Protein AF-A0A9C7SEJ2-F1 (afdb_monomer_lite)

pLDDT: mean 87.0, std 13.15, range [29.91, 98.44]

Radius of gyration: 27.44 Å; chains: 1; bounding box: 76×63×66 Å

Secondary structure (DSSP, 8-state):
--HHHHHHHHHHHHHHHSS-EEEEEEEEEETTTTEEEEEEEEEEEEETTT-SSHHHHHHHHHHHHHTTT-EEEEEEEEEETTEEEEEEEETTEEEEEEEEEEE-GGG---TTS-GGGS---GGGEEEEEEEEEEEPPPP--------SPEEP-PPTT-SEEEEEEEE-TT-EEEEEEEE-TT-EEEEEEEEEETTS-B--EEEEEEETT--EEE-GGG--SEEEEE-SSSEEEEEEEEE-SSS-EEEEEEEE-PPP-TT--BSSHHHHHHHH--BSS--TTB-S-SS-HHHHHHHHHHTT--TTS-HHHHHHTEEEEEETTEEEEEE--TT--TTSPPB---SPPHHHHHHHHHSTT-S---HHHH-SSBSEEEEEETTEEEEEEE---B-TTSSBGGG-EEE-SSS--

Foldseek 3Di:
DDPVVLVVLQVLLCVLQVFHKDWDWDWDAPPQVRDIDIWIKIKGKDFCVSPVDQVSSVVSVCVSQVVVVWDWDPSFWDDDPFKTKTWTDDDQKIKIKMKGWDFDPVQPDDPPDPPVVRDDDRRRTMIMIMITMDRHDDPPDPPPDDPPQAEDDADVVAQKDKDKDKAWAFRKHKHKYWDWAFWKKKKAKWKAFPVGDTDFKAKWKDFPVGRTQDDVVVSHRMDIDGDHHGGMMMMIITGHRPGMMIMMMMMGGDPPPPPQADQDVLSNLLVPAWDLADTPSYPHPLQDPLNLVQCCVVVVPDPPPDSVQQSVQKGWTHHRSFIKMFGDDPLFPSPDFADADPDADPQQLVVCQVVQFAPFDDCVRRPSRYQFTWTHHRSGIDTPDGNFDADPVRHGCVRMDTGDDDNDD

Structure (mmCIF, N/CA/C/O backbone):
data_AF-A0A9C7SEJ2-F1
#
_entry.id   AF-A0A9C7SEJ2-F1
#
loop_
_atom_site.group_PDB
_atom_site.id
_atom_site.type_symbol
_atom_site.label_atom_id
_atom_site.label_alt_id
_atom_site.label_comp_id
_atom_site.label_asym_id
_atom_site.label_entity_id
_atom_site.label_seq_id
_atom_site.pdbx_PDB_ins_code
_atom_site.Cartn_x
_atom_site.Cartn_y
_atom_site.Cartn_z
_atom_site.occupancy
_atom_site.B_iso_or_equiv
_atom_site.auth_seq_id
_atom_site.auth_comp_id
_atom_site.auth_asym_id
_atom_site.auth_atom_id
_atom_site.pdbx_PDB_model_num
ATOM 1 N N . MET A 1 1 ? 14.760 32.288 6.328 1.00 76.50 1 MET A N 1
ATOM 2 C CA . MET A 1 1 ? 13.375 32.534 5.877 1.00 76.50 1 MET A CA 1
ATOM 3 C C . MET A 1 1 ? 13.002 33.941 6.310 1.00 76.50 1 MET A C 1
ATOM 5 O O . MET A 1 1 ? 13.470 34.348 7.366 1.00 76.50 1 MET A O 1
ATOM 9 N N . ASP A 1 2 ? 12.273 34.706 5.498 1.00 81.06 2 ASP A N 1
ATOM 10 C CA . ASP A 1 2 ? 11.778 36.014 5.946 1.00 81.06 2 ASP A CA 1
ATOM 11 C C . ASP A 1 2 ? 10.545 35.862 6.856 1.00 81.06 2 ASP A C 1
ATOM 13 O O . ASP A 1 2 ? 9.937 34.794 6.922 1.00 81.06 2 ASP A O 1
ATOM 17 N N . ALA A 1 3 ? 10.203 36.922 7.591 1.00 80.44 3 ALA A N 1
ATOM 18 C CA . ALA A 1 3 ? 9.116 36.881 8.569 1.00 80.44 3 ALA A CA 1
ATOM 19 C C . ALA A 1 3 ? 7.748 36.588 7.929 1.00 80.44 3 ALA A C 1
ATOM 21 O O . ALA A 1 3 ? 6.967 35.837 8.493 1.00 80.44 3 ALA A O 1
ATOM 22 N N . ALA A 1 4 ? 7.481 37.099 6.723 1.00 85.12 4 ALA A N 1
ATOM 23 C CA . ALA A 1 4 ? 6.195 36.887 6.060 1.00 85.12 4 ALA A CA 1
ATOM 24 C C . ALA A 1 4 ? 6.006 35.425 5.620 1.00 85.12 4 ALA A C 1
ATOM 26 O O . ALA A 1 4 ? 4.914 34.881 5.746 1.00 85.12 4 ALA A O 1
ATOM 27 N N . ALA A 1 5 ? 7.067 34.777 5.134 1.00 86.38 5 ALA A N 1
ATOM 28 C CA . ALA A 1 5 ? 7.049 33.355 4.796 1.00 86.38 5 ALA A CA 1
ATOM 29 C C . ALA A 1 5 ? 6.960 32.454 6.041 1.00 86.38 5 ALA A C 1
ATOM 31 O O . ALA A 1 5 ? 6.362 31.383 5.978 1.00 86.38 5 ALA A O 1
ATOM 32 N N . CYS A 1 6 ? 7.551 32.888 7.158 1.00 90.69 6 CYS A N 1
ATOM 33 C CA . CYS A 1 6 ? 7.429 32.221 8.455 1.00 90.69 6 CYS A CA 1
ATOM 34 C C . CYS A 1 6 ? 5.981 32.268 8.966 1.00 90.69 6 CYS A C 1
ATOM 36 O O . CYS A 1 6 ? 5.438 31.232 9.339 1.00 90.69 6 CYS A O 1
ATOM 38 N N . ASP A 1 7 ? 5.342 33.439 8.904 1.00 91.38 7 ASP A N 1
ATOM 39 C CA . ASP A 1 7 ? 3.955 33.625 9.336 1.00 91.38 7 ASP A CA 1
ATOM 40 C C . ASP A 1 7 ? 2.970 32.831 8.451 1.00 91.38 7 ASP A C 1
ATOM 42 O O . ASP A 1 7 ? 2.101 32.141 8.973 1.00 91.38 7 ASP A O 1
ATOM 46 N N . ASP A 1 8 ? 3.151 32.824 7.122 1.00 92.69 8 ASP A N 1
ATOM 47 C CA . ASP A 1 8 ? 2.309 32.035 6.199 1.00 92.69 8 ASP A CA 1
ATOM 48 C C . ASP A 1 8 ? 2.390 30.520 6.467 1.00 92.69 8 ASP A C 1
ATOM 50 O O . ASP A 1 8 ? 1.378 29.813 6.441 1.00 92.69 8 ASP A O 1
ATOM 54 N N . LEU A 1 9 ? 3.591 30.004 6.760 1.00 94.31 9 LEU A N 1
ATOM 55 C CA . LEU A 1 9 ? 3.766 28.602 7.144 1.00 94.31 9 LEU A CA 1
ATOM 56 C C . LEU A 1 9 ? 3.201 28.300 8.533 1.00 94.31 9 LEU A C 1
ATOM 58 O O . LEU A 1 9 ? 2.697 27.199 8.743 1.00 94.31 9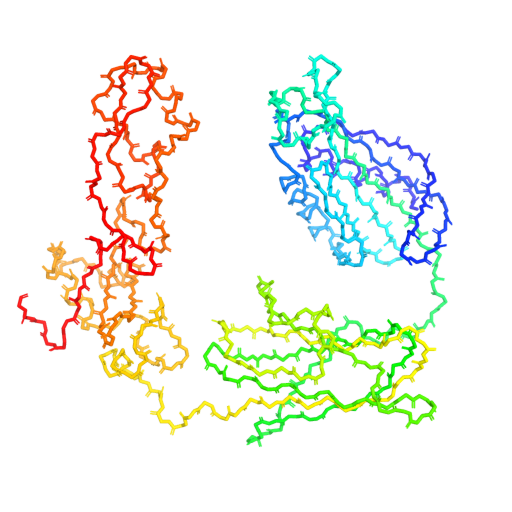 LEU A O 1
ATOM 62 N N . ALA A 1 10 ? 3.250 29.252 9.462 1.00 95.69 10 ALA A N 1
ATOM 63 C CA . ALA A 1 10 ? 2.664 29.086 10.785 1.00 95.69 10 ALA A CA 1
ATOM 64 C C . ALA A 1 10 ? 1.133 29.014 10.717 1.00 95.69 10 ALA A C 1
ATOM 66 O O . ALA A 1 10 ? 0.550 28.095 11.288 1.00 95.69 10 ALA A O 1
ATOM 67 N N . ASP A 1 11 ? 0.496 29.900 9.944 1.00 96.75 11 ASP A N 1
ATOM 68 C CA . ASP A 1 11 ? -0.952 29.879 9.693 1.00 96.75 11 ASP A CA 1
ATOM 69 C C . ASP A 1 11 ? -1.380 28.565 9.019 1.00 96.75 11 ASP A C 1
ATOM 71 O O . ASP A 1 11 ? -2.397 27.954 9.360 1.00 96.75 11 ASP A O 1
ATOM 75 N N . ALA A 1 12 ? -0.572 28.094 8.065 1.00 96.25 12 ALA A N 1
ATOM 76 C CA . ALA A 1 12 ? -0.766 26.808 7.411 1.00 96.25 12 ALA A CA 1
ATOM 77 C C . ALA A 1 12 ? -0.686 25.629 8.385 1.00 96.25 12 ALA A C 1
ATOM 79 O O . ALA A 1 12 ? -1.494 24.702 8.290 1.00 96.25 12 ALA A O 1
ATOM 80 N N . LEU A 1 13 ? 0.292 25.665 9.291 1.00 97.44 13 LEU A N 1
ATOM 81 C CA . LEU A 1 13 ? 0.519 24.630 10.286 1.00 97.44 13 LEU A CA 1
ATOM 82 C C . LEU A 1 13 ? -0.605 24.604 11.319 1.00 97.44 13 LEU A C 1
ATOM 84 O O . LEU A 1 13 ? -1.101 23.530 11.645 1.00 97.44 13 LEU A O 1
ATOM 88 N N . GLU A 1 14 ? -1.061 25.772 11.768 1.00 97.75 14 GLU A N 1
ATOM 89 C CA . GLU A 1 14 ? -2.203 25.907 12.672 1.00 97.75 14 GLU A CA 1
ATOM 90 C C . GLU A 1 14 ? -3.478 25.346 12.032 1.00 97.75 14 GLU A C 1
ATOM 92 O O . GLU A 1 14 ? -4.199 24.564 12.653 1.00 97.75 14 GLU A O 1
ATOM 97 N N . GLN A 1 15 ? -3.719 25.651 10.753 1.00 96.12 15 GLN A N 1
ATOM 98 C CA . GLN A 1 15 ? -4.848 25.088 10.015 1.00 96.12 15 GLN A CA 1
ATOM 99 C C . GLN A 1 15 ? -4.745 23.564 9.851 1.00 96.12 15 GLN A C 1
ATOM 101 O O . GLN A 1 15 ? -5.764 22.875 9.918 1.00 96.12 15 GLN A O 1
ATOM 106 N N . ALA A 1 16 ? -3.542 23.042 9.598 1.00 95.12 16 ALA A N 1
ATOM 107 C CA . ALA A 1 16 ? -3.319 21.617 9.376 1.00 95.12 16 ALA A CA 1
ATOM 108 C C . ALA A 1 16 ? -3.453 20.797 10.666 1.00 95.12 16 ALA A C 1
ATOM 110 O O . ALA A 1 16 ? -4.032 19.714 10.640 1.00 95.12 16 ALA A O 1
ATOM 111 N N . LEU A 1 17 ? -2.934 21.314 11.783 1.00 95.56 17 LEU A N 1
ATOM 112 C CA . LEU A 1 17 ? -2.932 20.622 13.071 1.00 95.56 17 LEU A CA 1
ATOM 113 C C . LEU A 1 17 ? -4.191 20.885 13.903 1.00 95.56 17 LEU A C 1
ATOM 115 O O . LEU A 1 17 ? -4.468 20.132 14.829 1.00 95.56 17 LEU A O 1
ATOM 119 N N . GLY A 1 18 ? -4.942 21.950 13.612 1.00 95.38 18 GLY A N 1
ATOM 120 C CA . GLY A 1 18 ? -6.137 22.317 14.375 1.00 95.38 18 GLY A CA 1
ATOM 121 C C . GLY A 1 18 ? -5.847 22.827 15.792 1.00 95.38 18 GLY A C 1
ATOM 122 O O . GLY A 1 18 ? -6.773 22.942 16.594 1.00 95.38 18 GLY A O 1
ATOM 123 N N . VAL A 1 19 ? -4.587 23.153 16.101 1.00 96.50 19 VAL A N 1
ATOM 124 C CA . VAL A 1 19 ? -4.142 23.717 17.383 1.00 96.50 19 VAL A CA 1
ATOM 125 C C . VAL A 1 19 ? -3.308 24.972 17.152 1.00 96.50 19 VAL A C 1
ATOM 127 O O . VAL A 1 19 ? -2.680 25.120 16.106 1.00 96.50 19 VAL A O 1
ATOM 130 N N . ALA A 1 20 ? -3.267 25.850 18.154 1.00 96.81 20 ALA A N 1
ATOM 131 C CA . ALA A 1 20 ? -2.514 27.097 18.079 1.00 96.81 20 ALA A CA 1
ATOM 132 C C . ALA A 1 20 ? -1.013 26.855 17.852 1.00 96.81 20 ALA A C 1
ATOM 134 O O . ALA A 1 20 ? -0.393 26.032 18.537 1.00 96.81 20 ALA A O 1
ATOM 135 N N . VAL A 1 21 ? -0.425 27.624 16.935 1.00 97.88 21 VAL A N 1
ATOM 136 C CA . VAL A 1 21 ? 1.009 27.592 16.628 1.00 97.88 21 VAL A CA 1
ATOM 137 C C . VAL A 1 21 ? 1.680 28.861 17.138 1.00 97.88 21 VAL A C 1
ATOM 139 O O . VAL A 1 21 ? 1.178 29.972 16.999 1.00 97.88 21 VAL A O 1
ATOM 142 N N . THR A 1 22 ? 2.860 28.702 17.731 1.00 96.81 22 THR A N 1
ATOM 143 C CA . THR A 1 22 ? 3.727 29.824 18.114 1.00 96.81 22 THR A CA 1
ATOM 144 C C . THR A 1 22 ? 4.975 29.846 17.247 1.00 96.81 22 THR A C 1
ATOM 146 O O . THR A 1 22 ? 5.519 28.791 16.927 1.00 96.81 22 THR A O 1
ATOM 149 N N . THR A 1 23 ? 5.443 31.038 16.880 1.00 95.94 23 THR A N 1
ATOM 150 C CA . THR A 1 23 ? 6.668 31.228 16.097 1.00 95.94 23 THR A CA 1
ATOM 151 C C . THR A 1 23 ? 7.766 31.874 16.934 1.00 95.94 23 THR A C 1
ATOM 153 O O . THR A 1 23 ? 7.518 32.742 17.773 1.00 95.94 23 THR A O 1
ATOM 156 N N . ALA A 1 24 ? 9.004 31.447 16.706 1.00 94.38 24 ALA A N 1
ATOM 157 C CA . ALA A 1 24 ? 10.193 32.056 17.281 1.00 94.38 24 ALA A CA 1
ATOM 158 C C . ALA A 1 24 ? 11.388 31.918 16.332 1.00 94.38 24 ALA A C 1
ATOM 160 O O . ALA A 1 24 ? 11.481 30.981 15.541 1.00 94.38 24 ALA A O 1
ATOM 161 N N . GLU A 1 25 ? 12.338 32.841 16.446 1.00 93.00 25 GLU A N 1
ATOM 162 C CA . GLU A 1 25 ? 13.659 32.670 15.852 1.00 93.00 25 GLU A CA 1
ATOM 163 C C . GLU A 1 25 ? 14.462 31.687 16.720 1.00 93.00 25 GLU A C 1
ATOM 165 O O . GLU A 1 25 ? 14.628 31.910 17.922 1.00 93.00 25 GLU A O 1
ATOM 170 N N . ALA A 1 26 ? 14.933 30.586 16.133 1.00 92.06 26 ALA A N 1
ATOM 171 C CA . ALA A 1 26 ? 15.635 29.523 16.851 1.00 92.06 26 ALA A CA 1
ATOM 172 C C . ALA A 1 26 ? 16.870 29.040 16.075 1.00 92.06 26 ALA A C 1
ATOM 174 O O . ALA A 1 26 ? 16.919 29.177 14.849 1.00 92.06 26 ALA A O 1
ATOM 175 N N . PRO A 1 27 ? 17.876 28.452 16.751 1.00 91.19 27 PRO A N 1
ATOM 176 C CA . PRO A 1 27 ? 18.963 27.766 16.065 1.00 91.19 27 PRO A CA 1
ATOM 177 C C . PRO A 1 27 ? 18.413 26.699 15.116 1.00 91.19 27 PRO A C 1
ATOM 179 O O . PRO A 1 27 ? 17.497 25.959 15.465 1.00 91.19 27 PRO A O 1
ATOM 182 N N . PHE A 1 28 ? 18.974 26.632 13.918 1.00 90.81 28 PHE A N 1
ATOM 183 C CA . PHE A 1 28 ? 18.678 25.612 12.926 1.00 90.81 28 PHE A CA 1
ATOM 184 C C . PHE A 1 28 ? 19.918 24.747 12.730 1.00 90.81 28 PHE A C 1
ATOM 186 O O . PHE A 1 28 ? 21.008 25.277 12.503 1.00 90.81 28 PHE A O 1
ATOM 193 N N . GLU A 1 29 ? 19.750 23.433 12.807 1.00 85.75 29 GLU A N 1
ATOM 194 C CA . GLU A 1 29 ? 20.808 22.450 12.599 1.00 85.75 29 GLU A CA 1
ATOM 195 C C . GLU A 1 29 ? 20.350 21.443 11.547 1.00 85.75 29 GLU A C 1
ATOM 197 O O . GLU A 1 29 ? 19.425 20.664 11.766 1.00 85.75 29 GLU A O 1
ATOM 202 N N . ASP A 1 30 ? 21.006 21.472 10.393 1.00 84.19 30 ASP A N 1
ATOM 203 C CA . ASP A 1 30 ? 20.906 20.435 9.381 1.00 84.19 30 ASP A CA 1
ATOM 204 C C . ASP A 1 30 ? 21.808 19.269 9.799 1.00 84.19 30 ASP A C 1
ATOM 206 O O . ASP A 1 30 ? 23.008 19.270 9.524 1.00 84.19 30 ASP A O 1
ATOM 210 N N . TYR A 1 31 ? 21.241 18.287 10.496 1.00 72.38 31 TYR A N 1
ATOM 211 C CA . TYR A 1 31 ? 21.998 17.151 11.028 1.00 72.38 31 TYR A CA 1
ATOM 212 C C . TYR A 1 31 ? 22.464 16.154 9.951 1.00 72.38 31 TYR A C 1
ATOM 214 O O . TYR A 1 31 ? 23.339 15.335 10.229 1.00 72.38 31 TYR A O 1
ATOM 222 N N . VAL A 1 32 ? 21.923 16.233 8.729 1.00 69.19 32 VAL A N 1
ATOM 223 C CA . VAL A 1 32 ? 22.369 15.431 7.575 1.00 69.19 32 VAL A CA 1
ATOM 224 C C . VAL A 1 32 ? 23.476 16.171 6.822 1.00 69.19 32 VAL A C 1
ATOM 226 O O . VAL A 1 32 ? 24.551 15.625 6.583 1.00 69.19 32 VAL A O 1
ATOM 229 N N . GLY A 1 33 ? 23.247 17.444 6.490 1.00 68.06 33 GLY A N 1
ATOM 230 C CA . GLY A 1 33 ? 24.179 18.293 5.744 1.00 68.06 33 GLY A CA 1
ATOM 231 C C . GLY A 1 33 ? 25.291 18.930 6.589 1.00 68.06 33 GLY A C 1
ATOM 232 O O . GLY A 1 33 ? 26.231 19.504 6.036 1.00 68.06 33 GLY A O 1
ATOM 233 N N . GLY A 1 34 ? 25.204 18.853 7.920 1.00 71.06 34 GLY A N 1
ATOM 234 C CA . GLY A 1 34 ? 26.174 19.391 8.883 1.00 71.06 34 GLY A CA 1
ATOM 235 C C . GLY A 1 34 ? 26.181 20.919 9.009 1.00 71.06 34 GLY A C 1
ATOM 236 O O . GLY A 1 34 ? 27.132 21.496 9.542 1.00 71.06 34 GLY A O 1
ATOM 237 N N . GLN A 1 35 ? 25.163 21.596 8.481 1.00 75.69 35 GLN A N 1
ATOM 238 C CA . GLN A 1 35 ? 25.082 23.055 8.456 1.00 75.69 35 GLN A CA 1
ATOM 239 C C . GLN A 1 35 ? 24.338 23.572 9.685 1.00 75.69 35 GLN A C 1
ATOM 241 O O . GLN A 1 35 ? 23.365 22.977 10.136 1.00 75.69 35 GLN A O 1
ATOM 246 N N . THR A 1 36 ? 24.754 24.723 10.202 1.00 81.25 36 THR A N 1
ATOM 247 C CA . THR A 1 36 ? 24.049 25.402 11.293 1.00 81.25 36 THR A CA 1
ATOM 248 C C . THR A 1 36 ? 23.707 26.829 10.904 1.00 81.25 36 THR A C 1
ATOM 250 O O . THR A 1 36 ? 24.367 27.450 10.067 1.00 81.25 36 THR A O 1
ATOM 253 N N . GLY A 1 37 ? 22.651 27.360 11.501 1.00 85.00 37 GLY A N 1
ATOM 254 C CA . GLY A 1 37 ? 22.193 28.711 11.246 1.00 85.00 37 GLY A CA 1
ATOM 255 C C . GLY A 1 37 ? 21.046 29.094 12.160 1.00 85.00 37 GLY A C 1
ATOM 256 O O . GLY A 1 37 ? 20.904 28.569 13.263 1.00 85.00 37 GLY A O 1
ATOM 257 N N . THR A 1 38 ? 20.221 30.007 11.671 1.00 88.19 38 THR A N 1
ATOM 258 C CA . THR A 1 38 ? 19.027 30.471 12.364 1.00 88.19 38 THR A CA 1
ATOM 259 C C . THR A 1 38 ? 17.812 30.228 11.481 1.00 88.19 38 THR A C 1
ATOM 261 O O . THR A 1 38 ? 17.824 30.567 10.293 1.00 88.19 38 THR A O 1
ATOM 264 N N . GLY A 1 39 ? 16.774 29.634 12.056 1.00 92.00 39 GLY A N 1
ATOM 265 C CA . GLY A 1 39 ? 15.524 29.319 11.385 1.00 92.00 39 GLY A CA 1
ATOM 266 C C . GLY A 1 39 ? 14.314 29.939 12.077 1.00 92.00 39 GLY A C 1
ATOM 267 O O . GLY A 1 39 ? 14.382 30.436 13.202 1.00 92.00 39 GLY A O 1
ATOM 268 N N . CYS A 1 40 ? 13.201 29.921 11.354 1.00 94.94 40 CYS A N 1
ATOM 269 C CA . CYS A 1 40 ? 11.875 30.158 11.898 1.00 94.94 40 CYS A CA 1
ATOM 270 C C . CYS A 1 40 ? 11.376 28.835 12.478 1.00 94.94 40 CYS A C 1
ATOM 272 O O . CYS A 1 40 ? 11.087 27.908 11.721 1.00 94.94 40 CYS A O 1
ATOM 274 N N . GLN A 1 41 ? 11.288 28.749 13.804 1.00 96.56 41 GLN A N 1
ATOM 275 C CA . GLN A 1 41 ? 10.705 27.607 14.488 1.00 96.56 41 GLN A CA 1
ATOM 276 C C . GLN A 1 41 ? 9.245 27.887 14.821 1.00 96.56 41 GLN A C 1
ATOM 278 O O . GLN A 1 41 ? 8.924 28.788 15.592 1.00 96.56 41 GLN A O 1
ATOM 283 N N . MET A 1 42 ? 8.377 27.061 14.263 1.00 98.06 42 MET A N 1
ATOM 284 C CA . MET A 1 42 ? 6.975 26.936 14.614 1.00 98.06 42 MET A CA 1
ATOM 285 C C . MET A 1 42 ? 6.827 25.810 15.632 1.00 98.06 42 MET A C 1
ATOM 287 O O . MET A 1 42 ? 7.416 24.742 15.468 1.00 98.06 42 MET A O 1
ATOM 291 N N . THR A 1 43 ? 6.067 26.048 16.696 1.00 98.00 43 THR A N 1
ATOM 292 C CA . THR A 1 43 ? 5.806 25.059 17.745 1.00 98.00 43 THR A CA 1
ATOM 293 C C . THR A 1 43 ? 4.315 24.982 18.033 1.00 98.00 43 THR A C 1
ATOM 295 O O . THR A 1 43 ? 3.695 25.998 18.356 1.00 98.00 43 THR A O 1
ATOM 298 N N . ALA A 1 44 ? 3.773 23.772 17.953 1.00 97.81 44 ALA A N 1
ATOM 299 C CA . ALA A 1 44 ? 2.441 23.411 18.411 1.00 97.81 44 ALA A CA 1
ATOM 300 C C . ALA A 1 44 ? 2.551 22.426 19.580 1.00 97.81 44 ALA A C 1
ATOM 302 O O . ALA A 1 44 ? 3.423 21.555 19.614 1.00 97.81 44 ALA A O 1
ATOM 303 N N . SER A 1 45 ? 1.641 22.555 20.537 1.00 97.00 45 SER A N 1
ATOM 304 C CA . SER A 1 45 ? 1.502 21.618 21.648 1.00 97.00 45 SER A CA 1
ATOM 305 C C . SER A 1 45 ? 0.066 21.139 21.729 1.00 97.00 45 SER A C 1
ATOM 307 O O . SER A 1 45 ? -0.865 21.890 21.447 1.00 97.00 45 SER A O 1
ATOM 309 N N . GLY A 1 46 ? -0.103 19.896 22.156 1.00 96.06 46 GLY A N 1
ATOM 310 C CA . GLY A 1 46 ? -1.414 19.305 22.367 1.00 96.06 46 GLY A CA 1
ATOM 311 C C . GLY A 1 46 ? -1.302 18.035 23.186 1.00 96.06 46 GLY A C 1
ATOM 312 O O . GLY A 1 46 ? -0.269 17.747 23.797 1.00 96.06 46 GLY A O 1
ATOM 313 N N . THR A 1 47 ? -2.374 17.266 23.192 1.00 96.69 47 THR A N 1
ATOM 314 C CA . THR A 1 47 ? -2.429 15.959 23.836 1.00 96.69 47 THR A CA 1
ATOM 315 C C . THR A 1 47 ? -2.810 14.874 22.838 1.00 96.69 47 THR A C 1
ATOM 317 O O . THR A 1 47 ? -3.101 15.157 21.679 1.00 96.69 47 THR A O 1
ATOM 320 N N . GLY A 1 48 ? -2.886 13.625 23.291 1.00 91.62 48 GLY A N 1
ATOM 321 C CA . GLY A 1 48 ? -3.468 12.537 22.512 1.00 91.62 48 GLY A CA 1
ATOM 322 C C . GLY A 1 48 ? -4.949 12.730 22.152 1.00 91.62 48 GLY A C 1
ATOM 323 O O . GLY A 1 48 ? -5.477 11.938 21.380 1.00 91.62 48 GLY A O 1
ATOM 324 N N . LEU A 1 49 ? -5.639 13.732 22.723 1.00 94.50 49 LEU A N 1
ATOM 325 C CA . LEU A 1 49 ? -6.977 14.139 22.270 1.00 94.50 49 LEU A CA 1
ATOM 326 C C . LEU A 1 49 ? -6.931 14.954 20.975 1.00 94.50 49 LEU A C 1
ATOM 328 O O . LEU A 1 49 ? -7.866 14.887 20.184 1.00 94.50 49 LEU A O 1
ATOM 332 N N . ASP A 1 50 ? -5.863 15.728 20.788 1.00 96.00 50 ASP A N 1
ATOM 333 C CA . ASP A 1 50 ? -5.647 16.553 19.601 1.00 96.00 50 ASP A CA 1
ATOM 334 C C . ASP A 1 50 ? -4.965 15.727 18.497 1.00 96.00 50 ASP A C 1
ATOM 336 O O . ASP A 1 50 ? -5.275 15.874 17.317 1.00 96.00 50 ASP A O 1
ATOM 340 N N . PHE A 1 51 ? -4.075 14.808 18.893 1.00 93.00 51 PHE A N 1
ATOM 341 C CA . PHE A 1 51 ? -3.277 13.969 17.999 1.00 93.00 51 PHE A CA 1
ATOM 342 C C . PHE A 1 51 ? -3.373 12.490 18.399 1.00 93.00 51 PHE A C 1
ATOM 344 O O . PHE A 1 51 ? -2.701 12.047 19.329 1.00 93.00 51 PHE A O 1
ATOM 351 N N . GLU A 1 52 ? -4.203 11.714 17.695 1.00 82.50 52 GLU A N 1
ATOM 352 C CA . GLU A 1 52 ? -4.464 10.298 18.016 1.00 82.50 52 GLU A CA 1
ATOM 353 C C . GLU A 1 52 ? -3.173 9.454 18.053 1.00 82.50 52 GLU A C 1
ATOM 355 O O . GLU A 1 52 ? -2.933 8.680 18.991 1.00 82.50 52 GLU A O 1
ATOM 360 N N . ASP A 1 53 ? -2.311 9.662 17.057 1.00 85.50 53 ASP A N 1
ATOM 361 C CA . ASP A 1 53 ? -0.977 9.087 16.951 1.00 85.50 53 ASP A CA 1
ATOM 362 C C . ASP A 1 53 ? -0.033 9.996 16.134 1.00 85.50 53 ASP A C 1
ATOM 364 O O . ASP A 1 53 ? -0.414 11.069 15.664 1.00 85.50 53 ASP A O 1
ATOM 368 N N . LEU A 1 54 ? 1.237 9.592 16.013 1.00 79.50 54 LEU A N 1
ATOM 369 C CA . LEU A 1 54 ? 2.253 10.337 15.253 1.00 79.50 54 LEU A CA 1
ATOM 370 C C . LEU A 1 54 ? 1.978 10.348 13.739 1.00 79.50 54 LEU A C 1
ATOM 372 O O . LEU A 1 54 ? 2.297 11.335 13.079 1.00 79.50 54 LEU A O 1
ATOM 376 N N . GLY A 1 55 ? 1.325 9.311 13.209 1.00 76.12 55 GLY A N 1
ATOM 377 C CA . GLY A 1 55 ? 0.972 9.204 11.797 1.00 76.12 55 GLY A CA 1
ATOM 378 C C . GLY A 1 55 ? -0.057 10.251 11.381 1.00 76.12 55 GLY A C 1
ATOM 379 O O . GLY A 1 55 ? 0.093 10.860 10.327 1.00 76.12 55 GLY A O 1
ATOM 380 N N . VAL A 1 56 ? -1.038 10.555 12.238 1.00 82.81 56 VAL A N 1
ATOM 381 C CA . VAL A 1 56 ? -1.986 11.663 12.004 1.00 82.81 56 VAL A CA 1
ATOM 382 C C . VAL A 1 56 ? -1.257 13.006 11.870 1.00 82.81 56 VAL A C 1
ATOM 384 O O . VAL A 1 56 ? -1.589 13.806 10.993 1.00 82.81 56 VAL A O 1
ATOM 387 N N . VAL A 1 57 ? -0.233 13.248 12.696 1.00 89.69 57 VAL A N 1
ATOM 388 C CA . VAL A 1 57 ? 0.590 14.467 12.618 1.00 89.69 57 VAL A CA 1
ATOM 389 C C . VAL A 1 57 ? 1.425 14.483 11.334 1.00 89.69 57 VAL A C 1
ATOM 391 O O . VAL A 1 57 ? 1.443 15.490 10.625 1.00 89.69 57 VAL A O 1
ATOM 394 N N . SER A 1 58 ? 2.078 13.365 11.010 1.00 82.12 58 SER A N 1
ATOM 395 C CA . SER A 1 58 ? 2.898 13.195 9.803 1.00 82.12 58 SER A CA 1
ATOM 396 C C . SER A 1 58 ? 2.079 13.409 8.523 1.00 82.12 58 SER A C 1
ATOM 398 O O . SER A 1 58 ? 2.481 14.162 7.633 1.00 82.12 58 SER A O 1
ATOM 400 N N . ASP A 1 59 ? 0.871 12.843 8.457 1.00 80.38 59 ASP A N 1
ATOM 401 C CA . ASP A 1 59 ? -0.059 12.993 7.336 1.00 80.38 59 ASP A CA 1
ATOM 402 C C . ASP A 1 59 ? -0.545 14.441 7.173 1.00 80.38 59 ASP A C 1
ATOM 404 O O . ASP A 1 59 ? -0.610 14.948 6.047 1.00 80.38 59 ASP A O 1
ATOM 408 N N . ALA A 1 60 ? -0.841 15.130 8.282 1.00 89.62 60 ALA A N 1
ATOM 409 C CA . ALA A 1 60 ? -1.229 16.540 8.269 1.00 89.62 60 ALA A CA 1
ATOM 410 C C . ALA A 1 60 ? -0.090 17.439 7.761 1.00 89.62 60 ALA A C 1
ATOM 412 O O . ALA A 1 60 ? -0.309 18.291 6.893 1.00 89.62 60 ALA A O 1
ATOM 413 N N . LEU A 1 61 ? 1.137 17.215 8.243 1.00 90.50 61 LEU A N 1
ATOM 414 C CA . LEU A 1 61 ? 2.331 17.932 7.790 1.00 90.50 61 LEU A CA 1
ATOM 415 C C . LEU A 1 61 ? 2.612 17.670 6.308 1.00 90.50 61 LEU A C 1
ATOM 417 O O . LEU A 1 61 ? 2.831 18.620 5.554 1.00 90.50 61 LEU A O 1
ATOM 421 N N . ARG A 1 62 ? 2.540 16.410 5.867 1.00 88.19 62 ARG A N 1
ATOM 422 C CA . ARG A 1 62 ? 2.734 16.028 4.463 1.00 88.19 62 ARG A CA 1
ATOM 423 C C . ARG A 1 62 ? 1.729 16.712 3.552 1.00 88.19 62 ARG A C 1
ATOM 425 O O . ARG A 1 62 ? 2.129 17.395 2.612 1.00 88.19 62 ARG A O 1
ATOM 432 N N . GLY A 1 63 ? 0.440 16.632 3.881 1.00 80.94 63 GLY A N 1
ATOM 433 C CA . GLY A 1 63 ? -0.607 17.326 3.133 1.00 80.94 63 GLY A CA 1
ATOM 434 C C . GLY A 1 63 ? -0.392 18.843 3.082 1.00 80.94 63 GLY A C 1
ATOM 435 O O . GLY A 1 63 ? -0.544 19.455 2.022 1.00 80.94 63 GLY A O 1
ATOM 436 N N . MET A 1 64 ? 0.014 19.458 4.198 1.00 95.88 64 MET A N 1
ATOM 437 C CA . MET A 1 64 ? 0.296 20.895 4.277 1.00 95.88 64 MET A CA 1
ATOM 438 C C . MET A 1 64 ? 1.458 21.315 3.365 1.00 95.88 64 MET A C 1
ATOM 440 O O . MET A 1 64 ? 1.331 22.306 2.633 1.00 95.88 64 MET A O 1
ATOM 444 N N . PHE A 1 65 ? 2.577 20.593 3.431 1.00 91.56 65 PHE A N 1
ATOM 445 C CA . PHE A 1 65 ? 3.804 20.895 2.699 1.00 91.56 65 PHE A CA 1
ATOM 446 C C . PHE A 1 65 ? 3.656 20.613 1.198 1.00 91.56 65 PHE A C 1
ATOM 448 O O . PHE A 1 65 ? 3.963 21.489 0.379 1.00 91.56 65 PHE A O 1
ATOM 455 N N . GLU A 1 66 ? 3.108 19.456 0.819 1.00 87.38 66 GLU A N 1
ATOM 456 C CA . GLU A 1 66 ? 2.901 19.071 -0.585 1.00 87.38 66 GLU A CA 1
ATOM 457 C C . GLU A 1 66 ? 1.932 20.017 -1.302 1.00 87.38 66 GLU A C 1
ATOM 459 O O . GLU A 1 66 ? 2.214 20.473 -2.413 1.00 87.38 66 GLU A O 1
ATOM 464 N N . ALA A 1 67 ? 0.832 20.411 -0.646 1.00 87.19 67 ALA A N 1
ATOM 465 C CA . ALA A 1 67 ? -0.111 21.388 -1.197 1.00 87.19 67 ALA A CA 1
ATOM 466 C C . ALA A 1 67 ? 0.540 22.755 -1.483 1.00 87.19 67 ALA A C 1
ATOM 468 O O . ALA A 1 67 ? 0.032 23.536 -2.290 1.00 87.19 67 ALA A O 1
ATOM 469 N N . ARG A 1 68 ? 1.681 23.043 -0.844 1.00 89.38 68 ARG A N 1
ATOM 470 C CA . ARG A 1 68 ? 2.473 24.272 -1.004 1.00 89.38 68 ARG A CA 1
ATOM 471 C C . ARG A 1 68 ? 3.720 24.070 -1.868 1.00 89.38 68 ARG A C 1
ATOM 473 O O . ARG A 1 68 ? 4.546 24.984 -1.964 1.00 89.38 68 ARG A O 1
ATOM 480 N N . GLY A 1 69 ? 3.849 22.914 -2.522 1.00 86.50 69 GLY A N 1
ATOM 481 C CA . GLY A 1 69 ? 4.929 22.600 -3.456 1.00 86.50 69 GLY A CA 1
ATOM 482 C C . GLY A 1 69 ? 6.272 22.297 -2.793 1.00 86.50 69 GLY A C 1
ATOM 483 O O . GLY A 1 69 ? 7.304 22.431 -3.448 1.00 86.50 69 GLY A O 1
ATOM 484 N N . TRP A 1 70 ? 6.274 21.939 -1.510 1.00 89.88 70 TRP A N 1
ATOM 485 C CA . TRP A 1 70 ? 7.451 21.379 -0.855 1.00 89.88 70 TRP A CA 1
ATOM 486 C C . TRP A 1 70 ? 7.565 19.888 -1.171 1.00 89.88 70 TRP A C 1
ATOM 488 O O . TRP A 1 70 ? 6.558 19.211 -1.370 1.00 89.88 70 TRP A O 1
ATOM 498 N N . GLN A 1 71 ? 8.792 19.383 -1.221 1.00 80.94 71 GLN A N 1
ATOM 499 C CA . GLN A 1 71 ? 9.085 17.975 -1.479 1.00 80.94 71 GLN A CA 1
ATOM 500 C C . GLN A 1 71 ? 9.655 17.340 -0.218 1.00 80.94 71 GLN A C 1
ATOM 502 O O . GLN A 1 71 ? 10.528 17.936 0.414 1.00 80.94 71 GLN A O 1
ATOM 507 N N . ALA A 1 72 ? 9.152 16.161 0.145 1.00 72.12 72 ALA A N 1
ATOM 508 C CA . ALA A 1 72 ? 9.706 15.381 1.243 1.00 72.12 72 ALA A CA 1
ATOM 509 C C . ALA A 1 72 ? 11.152 14.975 0.924 1.00 72.12 72 ALA A C 1
ATOM 511 O O . ALA A 1 72 ? 11.461 14.592 -0.208 1.00 72.12 72 ALA A O 1
ATOM 512 N N . ASP A 1 73 ? 12.021 15.070 1.923 1.00 76.50 73 ASP A N 1
ATOM 513 C CA . ASP A 1 73 ? 13.406 14.627 1.856 1.00 76.50 73 ASP A CA 1
ATOM 514 C C . ASP A 1 73 ? 13.600 13.439 2.802 1.00 76.50 73 ASP A C 1
ATOM 516 O O . ASP A 1 73 ? 13.612 13.588 4.027 1.00 76.50 73 ASP A O 1
ATOM 520 N N . ILE A 1 74 ? 13.726 12.255 2.199 1.00 67.06 74 ILE A N 1
ATOM 521 C CA . ILE A 1 74 ? 13.805 10.967 2.895 1.00 67.06 74 ILE A CA 1
ATOM 522 C C . ILE A 1 74 ? 15.055 10.857 3.778 1.00 67.06 74 ILE A C 1
ATOM 524 O O . ILE A 1 74 ? 15.060 10.089 4.734 1.00 67.06 74 ILE A O 1
ATOM 528 N N . GLU A 1 75 ? 16.111 11.635 3.504 1.00 61.34 75 GLU A N 1
ATOM 529 C CA . GLU A 1 75 ? 17.347 11.586 4.297 1.00 61.34 75 GLU A CA 1
ATOM 530 C C . GLU A 1 75 ? 17.136 12.053 5.746 1.00 61.34 75 GLU A C 1
ATOM 532 O O . GLU A 1 75 ? 17.932 11.727 6.625 1.00 61.34 75 GLU A O 1
ATOM 537 N N . TYR A 1 76 ? 16.050 12.787 5.998 1.00 69.88 76 TYR A N 1
ATOM 538 C CA . TYR A 1 76 ? 15.689 13.315 7.311 1.00 69.88 76 TYR A CA 1
ATOM 539 C C . TYR A 1 76 ? 14.602 12.491 8.014 1.00 69.88 76 TYR A C 1
ATOM 541 O O . TYR A 1 76 ? 14.174 12.867 9.106 1.00 69.88 76 TYR A O 1
ATOM 549 N N . GLU A 1 77 ? 14.113 11.401 7.412 1.00 70.50 77 GLU A N 1
ATOM 550 C CA . GLU A 1 77 ? 13.108 10.560 8.063 1.00 70.50 77 GLU A CA 1
ATOM 551 C C . GLU A 1 77 ? 13.711 9.781 9.236 1.00 70.50 77 GLU A C 1
ATOM 553 O O . GLU A 1 77 ? 14.655 9.001 9.092 1.00 70.50 77 GLU A O 1
ATOM 558 N N . ALA A 1 78 ? 13.126 9.965 10.417 1.00 63.53 78 ALA A N 1
ATOM 559 C CA . ALA A 1 78 ? 13.473 9.219 11.615 1.00 63.53 78 ALA A CA 1
ATOM 560 C C . ALA A 1 78 ? 12.208 8.892 12.408 1.00 63.53 78 ALA A C 1
ATOM 562 O O . ALA A 1 78 ? 11.381 9.762 12.658 1.00 63.53 78 ALA A O 1
ATOM 563 N N . ALA A 1 79 ? 12.070 7.643 12.853 1.00 69.31 79 ALA A N 1
ATOM 564 C CA . ALA A 1 79 ? 10.926 7.206 13.646 1.00 69.31 79 ALA A CA 1
ATOM 565 C C . ALA A 1 79 ? 11.374 6.440 14.893 1.00 69.31 79 ALA A C 1
ATOM 567 O O . ALA A 1 79 ? 12.322 5.652 14.878 1.00 69.31 79 ALA A O 1
ATOM 568 N N . GLY A 1 80 ? 10.654 6.662 15.984 1.00 63.62 80 GLY A N 1
ATOM 569 C CA . GLY A 1 80 ? 10.847 6.028 17.275 1.00 63.62 80 GLY A CA 1
ATOM 570 C C . GLY A 1 80 ? 9.512 5.786 17.982 1.00 63.62 80 GLY A C 1
ATOM 571 O O . GLY A 1 80 ? 8.457 6.212 17.518 1.00 63.62 80 GLY A O 1
ATOM 572 N N . PRO A 1 81 ? 9.520 5.104 19.138 1.00 62.56 81 PRO A N 1
ATOM 573 C CA . PRO A 1 81 ? 8.288 4.726 19.834 1.00 62.56 81 PRO A CA 1
ATOM 574 C C . PRO A 1 81 ? 7.467 5.921 20.351 1.00 62.56 81 PRO A C 1
ATOM 576 O O . PRO A 1 81 ? 6.287 5.761 20.656 1.00 62.56 81 PRO A O 1
ATOM 579 N N . THR A 1 82 ? 8.087 7.096 20.483 1.00 79.12 82 THR A N 1
ATOM 580 C CA . THR A 1 82 ? 7.470 8.318 21.026 1.00 79.12 82 THR A CA 1
ATOM 581 C C . THR A 1 82 ? 7.730 9.554 20.174 1.00 79.12 82 THR A C 1
ATOM 583 O O . THR A 1 82 ? 7.430 10.662 20.609 1.00 79.12 82 THR A O 1
ATOM 586 N N . GLY A 1 83 ? 8.307 9.392 18.985 1.00 73.62 83 GLY A N 1
ATOM 587 C CA . GLY A 1 83 ? 8.571 10.524 18.116 1.00 73.62 83 GLY A CA 1
ATOM 588 C C . GLY A 1 83 ? 8.835 10.124 16.677 1.00 73.62 83 GLY A C 1
ATOM 589 O O . GLY A 1 83 ? 9.256 9.005 16.398 1.00 73.62 83 GLY A O 1
ATOM 590 N N . GLU A 1 84 ? 8.572 11.059 15.784 1.00 77.44 84 GLU A N 1
ATOM 591 C CA . GLU A 1 84 ? 8.785 10.968 14.348 1.00 77.44 84 GLU A CA 1
ATOM 592 C C . GLU A 1 84 ? 9.336 12.312 13.873 1.00 77.44 84 GLU A C 1
ATOM 594 O O . GLU A 1 84 ? 8.961 13.365 14.392 1.00 77.44 84 GLU A O 1
ATOM 599 N N . ALA A 1 85 ? 10.255 12.285 12.922 1.00 78.62 85 ALA A N 1
ATOM 600 C CA . ALA A 1 85 ? 10.863 13.466 12.344 1.00 78.62 85 ALA A CA 1
ATOM 601 C C . ALA A 1 85 ? 11.052 13.278 10.842 1.00 78.62 85 ALA A C 1
ATOM 603 O O . ALA A 1 85 ? 11.126 12.154 10.344 1.00 78.62 85 ALA A O 1
ATOM 604 N N . GLY A 1 86 ? 11.147 14.396 10.133 1.00 84.44 86 GLY A N 1
ATOM 605 C CA . GLY A 1 86 ? 11.340 14.414 8.693 1.00 84.44 86 GLY A CA 1
ATOM 606 C C . GLY A 1 86 ? 11.816 15.770 8.194 1.00 84.44 86 GLY A C 1
ATOM 607 O O . GLY A 1 86 ? 11.967 16.734 8.952 1.00 84.44 86 GLY A O 1
ATOM 608 N N . GLY A 1 87 ? 12.034 15.850 6.885 1.00 86.88 87 GLY A N 1
ATOM 609 C CA . GLY A 1 87 ? 12.510 17.052 6.214 1.00 86.88 87 GLY A CA 1
ATOM 610 C C . GLY A 1 87 ? 11.694 17.367 4.969 1.00 86.88 87 GLY A C 1
ATOM 611 O O . GLY A 1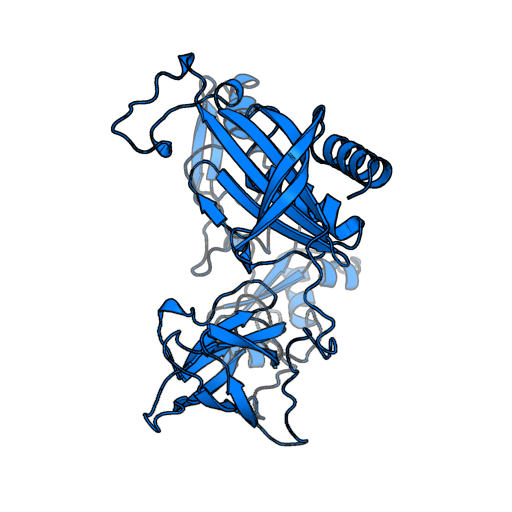 87 ? 11.226 16.472 4.271 1.00 86.88 87 GLY A O 1
ATOM 612 N N . TYR A 1 88 ? 11.542 18.656 4.681 1.00 91.12 88 TYR A N 1
ATOM 613 C CA . TYR A 1 88 ? 10.957 19.152 3.443 1.00 91.12 88 TYR A CA 1
ATOM 614 C C . TYR A 1 88 ? 11.863 20.197 2.808 1.00 91.12 88 TYR A C 1
ATOM 616 O O . TYR A 1 88 ? 12.351 21.111 3.479 1.00 91.12 88 TYR A O 1
ATOM 624 N N . ARG A 1 89 ? 12.033 20.110 1.488 1.00 87.19 89 ARG A N 1
ATOM 625 C CA . ARG A 1 89 ? 12.770 21.096 0.697 1.00 87.19 89 ARG A CA 1
ATOM 626 C C . ARG A 1 89 ? 11.860 21.867 -0.241 1.00 87.19 89 ARG A C 1
ATOM 628 O O . ARG A 1 89 ? 10.945 21.316 -0.855 1.00 87.19 89 ARG A O 1
ATOM 635 N N . LYS A 1 90 ? 12.160 23.154 -0.381 1.00 87.56 90 LYS A N 1
ATOM 636 C CA . LYS A 1 90 ? 11.598 24.026 -1.411 1.00 87.56 90 LYS A CA 1
ATOM 637 C C . LYS A 1 90 ? 12.586 25.137 -1.710 1.00 87.56 90 LYS A C 1
ATOM 639 O O . LYS A 1 90 ? 13.003 25.861 -0.808 1.00 87.56 90 LYS A O 1
ATOM 644 N N . ASP A 1 91 ? 12.953 25.274 -2.978 1.00 85.75 91 ASP A N 1
ATOM 645 C CA . ASP A 1 91 ? 13.993 26.204 -3.416 1.00 85.75 91 ASP A CA 1
ATOM 646 C C . ASP A 1 91 ? 15.287 26.011 -2.595 1.00 85.75 91 ASP A C 1
ATOM 648 O O . ASP A 1 91 ? 15.805 24.902 -2.504 1.00 85.75 91 ASP A O 1
ATOM 652 N N . ASN A 1 92 ? 15.799 27.073 -1.968 1.00 79.25 92 ASN A N 1
ATOM 653 C CA . ASN A 1 92 ? 16.965 27.025 -1.083 1.00 79.25 92 ASN A CA 1
ATOM 654 C C . ASN A 1 92 ? 16.568 26.967 0.406 1.00 79.25 92 ASN A C 1
ATOM 656 O O . ASN A 1 92 ? 17.274 27.491 1.269 1.00 79.25 92 ASN A O 1
ATOM 660 N N . MET A 1 93 ? 15.389 26.427 0.715 1.00 86.31 93 MET A N 1
ATOM 661 C CA . MET A 1 93 ? 14.892 26.283 2.080 1.00 86.31 93 MET A CA 1
ATOM 662 C C . MET A 1 93 ? 14.806 24.815 2.469 1.00 86.31 93 MET A C 1
ATOM 664 O O . MET A 1 93 ? 14.411 23.963 1.670 1.00 86.31 93 MET A O 1
ATOM 668 N N . LEU A 1 94 ? 15.146 24.559 3.726 1.00 91.94 94 LEU A N 1
ATOM 669 C CA . LEU A 1 94 ? 14.966 23.281 4.391 1.00 91.94 94 LEU A CA 1
ATOM 670 C C . LEU A 1 94 ? 14.099 23.526 5.624 1.00 91.94 94 LEU A C 1
ATOM 672 O O . LEU A 1 94 ? 14.410 24.399 6.438 1.00 91.94 94 LEU A O 1
ATOM 676 N N . CYS A 1 95 ? 13.015 22.769 5.728 1.00 95.25 95 CYS A N 1
ATOM 677 C CA . CYS A 1 95 ? 12.186 22.687 6.916 1.00 95.25 95 CYS A CA 1
ATOM 678 C C . CYS A 1 95 ? 12.377 21.314 7.541 1.00 95.25 95 CYS A C 1
ATOM 680 O O . CYS A 1 95 ? 12.104 20.306 6.895 1.00 95.25 95 CYS A O 1
ATOM 682 N N . LEU A 1 96 ? 12.826 21.284 8.788 1.00 93.81 96 LEU A N 1
ATOM 683 C CA . LEU A 1 96 ? 12.914 20.071 9.588 1.00 93.81 96 LEU A CA 1
ATOM 684 C C . LEU A 1 96 ? 11.745 20.055 10.548 1.00 93.81 96 LEU A C 1
ATOM 686 O O . LEU A 1 96 ? 11.487 21.054 11.218 1.00 93.81 96 LEU A O 1
ATOM 690 N N . TRP A 1 97 ? 11.036 18.939 10.601 1.00 97.00 97 TRP A N 1
ATOM 691 C CA . TRP A 1 97 ? 9.931 18.769 11.523 1.00 97.00 97 TRP A CA 1
ATOM 692 C C . TRP A 1 97 ? 10.190 17.603 12.461 1.00 97.00 97 TRP A C 1
ATOM 694 O O . TRP A 1 97 ? 10.860 16.636 12.106 1.00 97.00 97 TRP A O 1
ATOM 704 N N . MET A 1 98 ? 9.647 17.716 13.664 1.00 91.25 98 MET A N 1
ATOM 705 C CA . MET A 1 98 ? 9.665 16.670 14.671 1.00 91.25 98 MET A CA 1
ATOM 706 C C . MET A 1 98 ? 8.349 16.712 15.431 1.00 91.25 98 MET A C 1
ATOM 708 O O . MET A 1 98 ? 7.984 17.747 15.988 1.00 91.25 98 MET A O 1
ATOM 712 N N . ALA A 1 99 ? 7.649 15.587 15.451 1.00 93.94 99 ALA A N 1
ATOM 713 C CA . ALA A 1 99 ? 6.521 15.333 16.323 1.00 93.94 99 ALA A CA 1
ATOM 714 C C . ALA A 1 99 ? 6.982 14.369 17.411 1.00 93.94 99 ALA A C 1
ATOM 716 O O . ALA A 1 99 ? 7.384 13.247 17.127 1.00 93.94 99 ALA A O 1
ATOM 717 N N . GLU A 1 100 ? 6.922 14.791 18.663 1.00 88.69 100 GLU A N 1
ATOM 718 C CA . GLU A 1 100 ? 7.249 13.944 19.803 1.00 88.69 100 GLU A CA 1
ATOM 719 C C . GLU A 1 100 ? 6.140 14.012 20.841 1.00 88.69 100 GLU A C 1
ATOM 721 O O . GLU A 1 100 ? 5.430 15.011 20.954 1.00 88.69 100 GLU A O 1
ATOM 726 N N . TRP A 1 101 ? 5.987 12.948 21.621 1.00 94.50 101 TRP A N 1
ATOM 727 C CA . TRP A 1 101 ? 5.116 12.964 22.782 1.00 94.50 101 TRP A CA 1
ATOM 728 C C . TRP A 1 101 ? 5.797 12.342 23.992 1.00 94.50 101 TRP A C 1
ATOM 730 O O . TRP A 1 101 ? 6.599 11.416 23.883 1.00 94.50 101 TRP A O 1
ATOM 740 N N . LYS A 1 102 ? 5.451 12.837 25.179 1.00 91.56 102 LYS A N 1
ATOM 741 C CA . LYS A 1 102 ? 5.906 12.268 26.451 1.00 91.56 102 LYS A CA 1
ATOM 742 C C . LYS A 1 102 ? 4.735 12.038 27.401 1.00 91.56 102 LYS A C 1
ATOM 744 O O . LYS A 1 102 ? 3.756 12.782 27.339 1.00 91.56 102 LYS A O 1
ATOM 749 N N . PRO A 1 103 ? 4.822 11.046 28.301 1.00 91.88 103 PRO A N 1
ATOM 750 C CA . PRO A 1 103 ? 3.884 10.929 29.406 1.00 91.88 103 PRO A CA 1
ATOM 751 C C . PRO A 1 103 ? 3.816 12.213 30.227 1.00 91.88 103 PRO A C 1
ATOM 753 O O . PRO A 1 103 ? 4.845 12.839 30.501 1.00 91.88 103 PRO A O 1
ATOM 756 N N . SER A 1 104 ? 2.619 12.569 30.672 1.00 92.69 104 SER A N 1
ATOM 757 C CA . SER A 1 104 ? 2.432 13.550 31.729 1.00 92.69 104 SER A CA 1
ATOM 758 C C . SER A 1 104 ? 3.046 13.050 33.043 1.00 92.69 104 SER A C 1
ATOM 760 O O . SER A 1 104 ? 3.198 11.848 33.269 1.00 92.69 104 SER A O 1
ATOM 762 N N . GLU A 1 105 ? 3.428 13.966 33.935 1.00 88.38 105 GLU A N 1
ATOM 763 C CA . GLU A 1 105 ? 4.097 13.596 35.193 1.00 88.38 105 GLU A CA 1
ATOM 764 C C . GLU A 1 105 ? 3.214 12.712 36.093 1.00 88.38 105 GLU A C 1
ATOM 766 O O . GLU A 1 105 ? 3.714 11.840 36.802 1.00 88.38 105 GLU A O 1
ATOM 771 N N . ASP A 1 106 ? 1.892 12.878 36.024 1.00 89.31 106 ASP A N 1
ATOM 772 C CA . ASP A 1 106 ? 0.907 12.087 36.766 1.00 89.31 106 ASP A CA 1
ATOM 773 C C . ASP A 1 106 ? 0.689 10.672 36.197 1.00 89.31 106 ASP A C 1
ATOM 775 O O . ASP A 1 106 ? 0.103 9.824 36.877 1.00 89.31 106 ASP A O 1
ATOM 779 N N . ALA A 1 107 ? 1.208 10.375 35.000 1.00 86.00 107 ALA A N 1
ATOM 780 C CA . ALA A 1 107 ? 1.113 9.052 34.388 1.00 86.00 107 ALA A CA 1
ATOM 781 C C . ALA A 1 107 ? 1.929 7.974 35.121 1.00 86.00 107 ALA A C 1
ATOM 783 O O . ALA A 1 107 ? 1.649 6.785 34.968 1.00 86.00 107 ALA A O 1
ATOM 784 N N . ASN A 1 108 ? 2.923 8.370 35.930 1.00 85.06 108 ASN A N 1
ATOM 785 C CA . ASN A 1 108 ? 3.739 7.472 36.757 1.00 85.06 108 ASN A CA 1
ATOM 786 C C . ASN A 1 108 ? 4.302 6.251 35.990 1.00 85.06 108 ASN A C 1
ATOM 788 O O . ASN A 1 108 ? 4.307 5.129 36.507 1.00 85.06 108 ASN A O 1
ATOM 792 N N . CYS A 1 109 ? 4.766 6.449 34.749 1.00 83.38 109 CYS A N 1
ATOM 793 C CA . CYS A 1 109 ? 5.328 5.365 33.942 1.00 83.38 109 CYS A CA 1
ATOM 794 C C . CYS A 1 109 ? 6.579 4.753 34.608 1.00 83.38 109 CYS A C 1
ATOM 796 O O . CYS A 1 109 ? 7.445 5.505 35.067 1.00 83.38 109 CYS A O 1
ATOM 798 N N . PRO A 1 110 ? 6.725 3.412 34.641 1.00 77.88 110 PRO A N 1
ATOM 799 C CA . PRO A 1 110 ? 7.920 2.774 35.186 1.00 77.88 110 PRO A CA 1
ATOM 800 C C . PRO A 1 110 ? 9.169 3.159 34.374 1.00 77.88 110 PRO A C 1
ATOM 802 O O . PRO A 1 110 ? 9.175 2.963 33.158 1.00 77.88 110 PRO A O 1
ATOM 805 N N . PRO A 1 111 ? 10.234 3.681 35.008 1.00 73.50 111 PRO A N 1
ATOM 806 C CA . PRO A 1 111 ? 11.427 4.148 34.297 1.00 73.50 111 PRO A CA 1
ATOM 807 C C . PRO A 1 111 ? 12.285 3.006 33.725 1.00 73.50 111 PRO A C 1
ATOM 809 O O . PRO A 1 111 ? 13.183 3.252 32.926 1.00 73.50 111 PRO A O 1
ATOM 812 N N . ASP A 1 112 ? 12.038 1.766 34.148 1.00 81.94 112 ASP A N 1
ATOM 813 C CA . ASP A 1 112 ? 12.778 0.554 33.787 1.00 81.94 112 ASP A CA 1
ATOM 814 C C . ASP A 1 112 ? 12.050 -0.331 32.758 1.00 81.94 112 ASP A C 1
ATOM 816 O O . ASP A 1 112 ? 12.520 -1.424 32.436 1.00 81.94 112 ASP A O 1
ATOM 820 N N . GLN A 1 113 ? 10.912 0.125 32.227 1.00 74.31 113 GLN A N 1
ATOM 821 C CA . GLN A 1 113 ? 10.109 -0.606 31.245 1.00 74.31 113 GLN A CA 1
ATOM 822 C C . GLN A 1 113 ? 9.947 0.192 29.947 1.00 74.31 113 GLN A C 1
ATOM 824 O O . GLN A 1 113 ? 10.016 1.422 29.961 1.00 74.31 113 GLN A O 1
ATOM 829 N N . PRO A 1 114 ? 9.723 -0.482 28.801 1.00 72.69 114 PRO A N 1
ATOM 830 C CA . PRO A 1 114 ? 9.436 0.217 27.557 1.00 72.69 114 PRO A CA 1
ATOM 831 C C . PRO A 1 114 ? 8.151 1.039 27.685 1.00 72.69 114 PRO A C 1
ATOM 833 O O . PRO A 1 114 ? 7.188 0.619 28.325 1.00 72.69 114 PRO A O 1
ATOM 836 N N . ILE A 1 115 ? 8.113 2.185 27.005 1.00 73.06 115 ILE A N 1
ATOM 837 C CA . ILE A 1 115 ? 6.984 3.123 27.047 1.00 73.06 115 ILE A CA 1
ATOM 838 C C . ILE A 1 115 ? 5.640 2.482 26.660 1.00 73.06 115 ILE A C 1
ATOM 840 O O . ILE A 1 115 ? 4.598 2.861 27.187 1.00 73.06 115 ILE A O 1
ATOM 844 N N . SER A 1 116 ? 5.664 1.451 25.810 1.00 74.88 116 SER A N 1
ATOM 845 C CA . SER A 1 116 ? 4.488 0.674 25.401 1.00 74.88 116 SER A CA 1
ATOM 846 C C . SER A 1 116 ? 3.827 -0.110 26.541 1.00 74.88 116 SER A C 1
ATOM 848 O O . SER A 1 116 ? 2.672 -0.513 26.415 1.00 74.88 116 SER A O 1
ATOM 850 N N . ALA A 1 117 ? 4.527 -0.324 27.659 1.00 76.75 117 ALA A N 1
ATOM 851 C CA . ALA A 1 117 ? 3.967 -0.926 28.865 1.00 76.75 117 ALA A CA 1
ATOM 852 C C . ALA A 1 117 ? 3.212 0.092 29.743 1.00 76.75 117 ALA A C 1
ATOM 854 O O . ALA A 1 117 ? 2.472 -0.310 30.646 1.00 76.75 117 ALA A O 1
ATOM 855 N N . CYS A 1 118 ? 3.375 1.398 29.492 1.00 81.00 118 CYS A N 1
ATOM 856 C CA . CYS A 1 118 ? 2.700 2.443 30.249 1.00 81.00 118 CYS A CA 1
ATOM 857 C C . CYS A 1 118 ? 1.270 2.655 29.735 1.00 81.00 118 CYS A C 1
ATOM 859 O O . CYS A 1 118 ? 1.041 2.952 28.562 1.00 81.00 118 CYS A O 1
ATOM 861 N N . LYS A 1 119 ? 0.285 2.505 30.627 1.00 85.94 119 LYS A N 1
ATOM 862 C CA . LYS A 1 119 ? -1.124 2.762 30.313 1.00 85.94 119 LYS A CA 1
ATOM 863 C C . LYS A 1 119 ? -1.397 4.256 30.420 1.00 85.94 119 LYS A C 1
ATOM 865 O O . LYS A 1 119 ? -1.593 4.758 31.519 1.00 85.94 119 LYS A O 1
ATOM 870 N N . LEU A 1 120 ? -1.414 4.923 29.276 1.00 86.69 120 LEU A N 1
ATOM 871 C CA . LEU A 1 120 ? -1.652 6.357 29.163 1.00 86.69 120 LEU A CA 1
ATOM 872 C C . LEU A 1 120 ? -3.056 6.610 28.630 1.00 86.69 120 LEU A C 1
ATOM 874 O O . LEU A 1 120 ? -3.463 5.976 27.653 1.00 86.69 120 LEU A O 1
ATOM 878 N N . SER A 1 121 ? -3.781 7.544 29.241 1.00 92.88 121 SER A N 1
ATOM 879 C CA . SER A 1 121 ? -4.929 8.151 28.569 1.00 92.88 121 SER A CA 1
ATOM 880 C C . SER A 1 121 ? -4.447 9.103 27.461 1.00 92.88 121 SER A C 1
ATOM 882 O O . SER A 1 121 ? -3.283 9.521 27.478 1.00 92.88 121 SER A O 1
ATOM 884 N N . PRO A 1 122 ? -5.299 9.456 26.485 1.00 92.25 122 PRO A N 1
ATOM 885 C CA . PRO A 1 122 ? -4.956 10.450 25.470 1.00 92.25 122 PRO A CA 1
ATOM 886 C C . PRO A 1 122 ? -4.434 11.763 26.076 1.00 92.25 122 PRO A C 1
ATOM 888 O O . PRO A 1 122 ? -3.395 12.266 25.664 1.00 92.25 122 PRO A O 1
ATOM 891 N N . GLU A 1 123 ? -5.069 12.261 27.135 1.00 95.38 123 GLU A N 1
ATOM 892 C CA . GLU A 1 123 ? -4.683 13.486 27.849 1.00 95.38 123 GLU A CA 1
ATOM 893 C C . GLU A 1 123 ? -3.282 13.406 28.473 1.00 95.38 123 GLU A C 1
ATOM 895 O O . GLU A 1 123 ? -2.615 14.424 28.643 1.00 95.38 123 GLU A O 1
ATOM 900 N N . GLN A 1 124 ? -2.827 12.195 28.806 1.00 95.19 124 GLN A N 1
ATOM 901 C CA . GLN A 1 124 ? -1.515 11.945 29.402 1.00 95.19 124 GLN A CA 1
ATOM 902 C C . GLN A 1 124 ? -0.396 11.818 28.365 1.00 95.19 124 GLN A C 1
ATOM 904 O O . GLN A 1 124 ? 0.770 11.720 28.741 1.00 95.19 124 GLN A O 1
ATOM 909 N N . LYS A 1 125 ? -0.706 11.812 27.065 1.00 94.19 125 LYS A N 1
ATOM 910 C CA . LYS A 1 125 ? 0.300 11.900 26.003 1.00 94.19 125 LYS A CA 1
ATOM 911 C C . LYS A 1 125 ? 0.476 13.362 25.630 1.00 94.19 125 LYS A C 1
ATOM 913 O O . LYS A 1 125 ? -0.339 13.905 24.900 1.00 94.19 125 LYS A O 1
ATOM 918 N N . LEU A 1 126 ? 1.515 14.004 26.141 1.00 95.25 126 LEU A N 1
ATOM 919 C CA . LEU A 1 126 ? 1.789 15.415 25.885 1.00 95.25 126 LEU A CA 1
ATOM 920 C C . LEU A 1 126 ? 2.609 15.545 24.604 1.00 95.25 126 LEU A C 1
ATOM 922 O O . LEU A 1 126 ? 3.788 15.193 24.608 1.00 95.25 126 LEU A O 1
ATOM 926 N N . TYR A 1 127 ? 1.988 16.035 23.535 1.00 97.25 127 TYR A N 1
ATOM 927 C CA . TYR A 1 127 ? 2.611 16.214 22.228 1.00 97.25 127 TYR A CA 1
ATOM 928 C C . TYR A 1 127 ? 3.304 17.569 22.111 1.00 97.25 127 TYR A C 1
ATOM 930 O O . TYR A 1 127 ? 2.826 18.596 22.600 1.00 97.25 127 TYR A O 1
ATOM 938 N N . THR A 1 128 ? 4.432 17.572 21.414 1.00 97.06 128 THR A N 1
ATOM 939 C CA . THR A 1 128 ? 5.144 18.761 20.957 1.00 97.06 128 THR A CA 1
ATOM 940 C C . THR A 1 128 ? 5.528 18.541 19.501 1.00 97.06 128 THR A C 1
ATOM 942 O O . THR A 1 128 ? 6.226 17.588 19.166 1.00 97.06 128 THR A O 1
ATOM 945 N N . ILE A 1 129 ? 5.028 19.414 18.633 1.00 98.12 129 ILE A N 1
ATOM 946 C CA . ILE A 1 129 ? 5.324 19.420 17.208 1.00 98.12 129 ILE A CA 1
ATOM 947 C C . ILE A 1 129 ? 6.159 20.658 16.951 1.00 98.12 129 ILE A C 1
ATOM 949 O O . ILE A 1 129 ? 5.735 21.775 17.248 1.00 98.12 129 ILE A O 1
ATOM 953 N N . THR A 1 130 ? 7.341 20.458 16.390 1.00 97.25 130 THR A N 1
ATOM 954 C CA . THR A 1 130 ? 8.223 21.536 15.960 1.00 97.25 130 THR A CA 1
ATOM 955 C C . THR A 1 130 ? 8.424 21.455 14.461 1.00 97.25 130 THR A C 1
ATOM 957 O O . THR A 1 130 ? 8.596 20.372 13.910 1.00 97.25 130 THR A O 1
ATOM 960 N N . VAL A 1 131 ? 8.397 22.604 13.798 1.00 97.81 131 VAL A N 1
ATOM 961 C CA . VAL A 1 131 ? 8.798 22.760 12.402 1.00 97.81 131 VAL A CA 1
ATOM 962 C C . VAL A 1 131 ? 9.769 23.924 12.367 1.00 97.81 131 VAL A C 1
ATOM 964 O O . VAL A 1 131 ? 9.387 25.052 12.656 1.00 97.81 131 VAL A O 1
ATOM 967 N N . ASN A 1 132 ? 11.031 23.669 12.054 1.00 96.25 132 ASN A N 1
ATOM 968 C CA . ASN A 1 132 ? 12.057 24.693 11.974 1.00 96.25 132 ASN A CA 1
ATOM 969 C C . ASN A 1 132 ? 12.511 24.844 10.528 1.00 96.25 132 ASN A C 1
ATOM 971 O O . ASN A 1 132 ? 12.973 23.884 9.920 1.00 96.25 132 ASN A O 1
ATOM 975 N N . CYS A 1 133 ? 12.359 26.041 9.972 1.00 94.81 133 CYS A N 1
ATOM 976 C CA . CYS A 1 133 ? 12.661 26.330 8.581 1.00 94.81 133 CYS A CA 1
ATOM 977 C C . CYS A 1 133 ? 13.760 27.379 8.463 1.00 94.81 133 CYS A C 1
ATOM 979 O O . CYS A 1 133 ? 13.605 28.522 8.906 1.00 94.81 133 CYS A O 1
ATOM 981 N N . ALA A 1 134 ? 14.845 27.039 7.777 1.00 90.62 134 ALA A N 1
ATOM 982 C CA . ALA A 1 134 ? 15.920 27.973 7.480 1.00 90.62 134 ALA A CA 1
ATOM 983 C C . ALA A 1 134 ? 16.172 28.085 5.978 1.00 90.62 134 ALA A C 1
ATOM 985 O O . ALA A 1 134 ? 15.826 27.218 5.176 1.00 90.62 134 ALA A O 1
ATOM 986 N N . GLN A 1 135 ? 16.782 29.206 5.600 1.00 80.00 135 GLN A N 1
ATOM 987 C CA . GLN A 1 135 ? 17.368 29.335 4.275 1.00 80.00 135 GLN A CA 1
ATOM 988 C C . GLN A 1 135 ? 18.702 28.595 4.345 1.00 80.00 135 GLN A C 1
ATOM 990 O O . GLN A 1 135 ? 19.590 29.020 5.084 1.00 80.00 135 GLN A O 1
ATOM 995 N N . GLY A 1 136 ? 18.816 27.468 3.649 1.00 59.09 136 GLY A N 1
ATOM 996 C CA . GLY A 1 136 ? 20.074 26.740 3.573 1.00 59.09 136 GLY A CA 1
ATOM 997 C C . GLY A 1 136 ? 21.148 27.664 3.009 1.00 59.09 136 GLY A C 1
ATOM 998 O O . GLY A 1 136 ? 20.873 28.495 2.135 1.00 59.09 136 GLY A O 1
ATOM 999 N N . ALA A 1 137 ? 22.383 27.571 3.500 1.00 42.31 137 ALA A N 1
ATOM 1000 C CA . ALA A 1 137 ? 23.485 28.143 2.745 1.00 42.31 137 ALA A CA 1
ATOM 1001 C C . ALA A 1 137 ? 23.469 27.442 1.387 1.00 42.31 137 ALA A C 1
ATOM 1003 O O . ALA A 1 137 ? 23.540 26.214 1.334 1.00 42.31 137 ALA A O 1
ATOM 1004 N N . ALA A 1 138 ? 23.320 28.217 0.311 1.00 38.06 138 ALA A N 1
ATOM 1005 C CA . ALA A 1 138 ? 23.413 27.680 -1.031 1.00 38.06 138 ALA A CA 1
ATOM 1006 C C . ALA A 1 138 ? 24.691 26.839 -1.097 1.00 38.06 138 ALA A C 1
ATOM 1008 O O . ALA A 1 138 ? 25.796 27.373 -0.945 1.00 38.06 138 ALA A O 1
ATOM 1009 N N . ALA A 1 139 ? 24.555 25.535 -1.341 1.00 36.69 139 ALA A N 1
ATOM 1010 C CA . ALA A 1 139 ? 25.610 24.853 -2.059 1.00 36.69 139 ALA A CA 1
ATOM 1011 C C . ALA A 1 139 ? 25.869 25.734 -3.290 1.00 36.69 139 ALA A C 1
ATOM 1013 O O . ALA A 1 139 ? 24.925 26.102 -3.997 1.00 36.69 139 ALA A O 1
ATOM 1014 N N . ALA A 1 140 ? 27.115 26.191 -3.469 1.00 30.64 140 ALA A N 1
ATOM 1015 C CA . ALA A 1 140 ? 27.515 26.930 -4.665 1.00 30.64 140 ALA A CA 1
ATOM 1016 C C . ALA A 1 140 ? 26.893 26.244 -5.889 1.00 30.64 140 ALA A C 1
ATOM 1018 O O . ALA A 1 140 ? 26.805 25.019 -5.851 1.00 30.64 140 ALA A O 1
ATOM 1019 N N . PRO A 1 141 ? 26.454 26.973 -6.934 1.00 32.06 141 PRO A N 1
ATOM 1020 C CA . PRO A 1 141 ? 25.704 26.381 -8.032 1.00 32.06 141 PRO A CA 1
ATOM 1021 C C . PRO A 1 141 ? 26.563 25.325 -8.731 1.00 32.06 141 PRO A C 1
ATOM 1023 O O . PRO A 1 141 ? 27.296 25.605 -9.678 1.00 32.06 141 PRO A O 1
ATOM 1026 N N . THR A 1 142 ? 26.476 24.088 -8.262 1.00 29.91 142 THR A N 1
ATOM 1027 C CA . THR A 1 142 ? 26.669 22.913 -9.075 1.00 29.91 142 THR A CA 1
ATOM 1028 C C . THR A 1 142 ? 25.537 22.975 -10.089 1.00 29.91 142 THR A C 1
ATOM 1030 O O . THR A 1 142 ? 24.393 23.227 -9.705 1.00 29.91 142 THR A O 1
ATOM 1033 N N . PRO A 1 143 ? 25.820 22.828 -11.390 1.00 32.72 143 PRO A N 1
ATOM 1034 C CA . PRO A 1 143 ? 24.772 22.742 -12.389 1.00 32.72 143 PRO A CA 1
ATOM 1035 C C . PRO A 1 143 ? 23.761 21.692 -11.925 1.00 32.72 143 PRO A C 1
ATOM 1037 O O . PRO A 1 143 ? 24.107 20.517 -11.816 1.00 32.72 143 PRO A O 1
ATOM 1040 N N . GLN A 1 144 ? 22.543 22.125 -11.598 1.00 36.50 144 GLN A N 1
ATOM 1041 C CA . GLN A 1 144 ? 21.432 21.239 -11.290 1.00 36.50 144 GLN A CA 1
ATOM 1042 C C . GLN A 1 144 ? 21.033 20.551 -12.595 1.00 36.50 144 GLN A C 1
ATOM 1044 O O . GLN A 1 144 ? 20.139 20.986 -13.317 1.00 36.50 144 GLN A O 1
ATOM 1049 N N . ALA A 1 145 ? 21.773 19.499 -12.916 1.00 35.91 145 ALA A N 1
ATOM 1050 C CA . ALA A 1 145 ? 21.361 18.446 -13.811 1.00 35.91 145 ALA A CA 1
ATOM 1051 C C . ALA A 1 145 ? 20.844 17.298 -12.928 1.00 35.91 145 ALA A C 1
ATOM 1053 O O . ALA A 1 145 ? 21.625 16.583 -12.315 1.00 35.91 145 ALA A O 1
ATOM 1054 N N . GLU A 1 146 ? 19.514 17.189 -12.864 1.00 44.09 146 GLU A N 1
ATOM 1055 C CA . GLU A 1 146 ? 18.753 15.949 -12.638 1.00 44.09 146 GLU A CA 1
ATOM 1056 C C . GLU A 1 146 ? 18.913 15.221 -11.280 1.00 44.09 146 GLU A C 1
ATOM 1058 O O . GLU A 1 146 ? 19.650 14.251 -11.164 1.00 44.09 146 GLU A O 1
ATOM 1063 N N . LEU A 1 147 ? 18.079 15.568 -10.286 1.00 46.91 147 LEU A N 1
ATOM 1064 C CA . LEU A 1 147 ? 17.639 14.617 -9.239 1.00 46.91 147 LEU A CA 1
ATOM 1065 C C . LEU A 1 147 ? 16.305 13.951 -9.619 1.00 46.91 147 LEU A C 1
ATOM 1067 O O . LEU A 1 147 ? 15.438 13.704 -8.789 1.00 46.91 147 LEU A O 1
ATOM 1071 N N . GLN A 1 148 ? 16.117 13.684 -10.909 1.00 69.50 148 GLN A N 1
ATOM 1072 C CA . GLN A 1 148 ? 15.141 12.690 -11.334 1.00 69.50 148 GLN A CA 1
ATOM 1073 C C . GLN A 1 148 ? 15.887 11.357 -11.392 1.00 69.50 148 GLN A C 1
ATOM 1075 O O . GLN A 1 148 ? 16.994 11.323 -11.936 1.00 69.50 148 GLN A O 1
ATOM 1080 N N . PRO A 1 14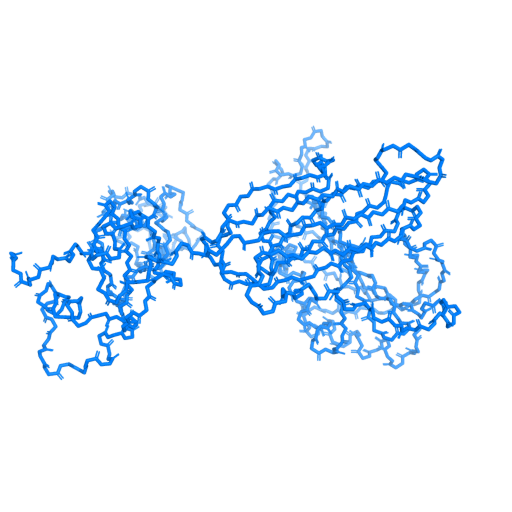9 ? 15.333 10.264 -10.845 1.00 80.62 149 PRO A N 1
ATOM 1081 C CA . PRO A 1 149 ? 15.955 8.959 -10.987 1.00 80.62 149 PRO A CA 1
ATOM 1082 C C . PRO A 1 149 ? 16.180 8.675 -12.471 1.00 80.62 149 PRO A C 1
ATOM 1084 O O . PRO A 1 149 ? 15.302 8.899 -13.311 1.00 80.62 149 PRO A O 1
ATOM 1087 N N . ILE A 1 150 ? 17.375 8.194 -12.801 1.00 92.00 150 ILE A N 1
ATOM 1088 C CA . ILE A 1 150 ? 17.763 7.955 -14.186 1.00 92.00 150 ILE A CA 1
ATOM 1089 C C . ILE A 1 150 ? 16.886 6.826 -14.714 1.00 92.00 150 ILE A C 1
ATOM 1091 O O . ILE A 1 150 ? 16.931 5.693 -14.222 1.00 92.00 150 ILE A O 1
ATOM 1095 N N . ARG A 1 151 ? 16.055 7.132 -15.713 1.00 93.50 151 ARG A N 1
ATOM 1096 C CA . ARG A 1 151 ? 15.143 6.135 -16.264 1.00 93.50 151 ARG A CA 1
ATOM 1097 C C . ARG A 1 151 ? 15.908 5.132 -17.114 1.00 93.50 151 ARG A C 1
ATOM 1099 O O . ARG A 1 151 ? 16.433 5.474 -18.171 1.00 93.50 151 ARG A O 1
ATOM 1106 N N . ILE A 1 152 ? 15.898 3.879 -16.682 1.00 95.69 152 ILE A N 1
ATOM 1107 C CA . ILE A 1 152 ? 16.385 2.756 -17.473 1.00 95.69 152 ILE A CA 1
ATOM 1108 C C . ILE A 1 152 ? 15.294 2.401 -18.486 1.00 95.69 152 ILE A C 1
ATOM 1110 O O . ILE A 1 152 ? 14.164 2.075 -18.119 1.00 95.69 152 ILE A O 1
ATOM 1114 N N . GLN A 1 153 ? 15.634 2.481 -19.770 1.00 91.44 153 GLN A N 1
ATOM 1115 C CA . GLN A 1 153 ? 14.791 2.025 -20.872 1.00 91.44 153 GLN A CA 1
ATOM 1116 C C . GLN A 1 153 ? 15.505 0.892 -21.596 1.00 91.44 153 GLN A C 1
ATOM 1118 O O . GLN A 1 153 ? 16.715 0.945 -21.808 1.00 91.44 153 GLN A O 1
ATOM 1123 N N . PHE A 1 154 ? 14.758 -0.147 -21.951 1.00 91.19 154 PHE A N 1
ATOM 1124 C CA . PHE A 1 154 ? 15.290 -1.224 -22.772 1.00 91.19 154 PHE A CA 1
ATOM 1125 C C . PHE A 1 154 ? 15.212 -0.809 -24.234 1.00 91.19 154 PHE A C 1
ATOM 1127 O O . PHE A 1 154 ? 14.208 -0.238 -24.668 1.00 91.19 154 PHE A O 1
ATOM 1134 N N . GLU A 1 155 ? 16.258 -1.123 -24.993 1.00 87.75 155 GLU A N 1
ATOM 1135 C CA . GLU A 1 155 ? 16.218 -0.992 -26.447 1.00 87.75 155 GLU A CA 1
ATOM 1136 C C . GLU A 1 155 ? 15.024 -1.780 -27.017 1.00 87.75 155 GLU A C 1
ATOM 1138 O O . GLU A 1 155 ? 14.630 -2.801 -26.441 1.00 87.75 155 GLU A O 1
ATOM 1143 N N . PRO A 1 156 ? 14.428 -1.360 -28.145 1.00 81.25 156 PRO A N 1
ATOM 1144 C CA . PRO A 1 156 ? 13.317 -2.085 -28.750 1.00 81.25 156 PRO A CA 1
ATOM 1145 C C . PRO A 1 156 ? 13.636 -3.578 -28.953 1.00 81.25 156 PRO A C 1
ATOM 1147 O O . PRO A 1 156 ? 14.559 -3.937 -29.681 1.00 81.25 156 PRO A O 1
ATOM 1150 N N . GLY A 1 157 ? 12.864 -4.455 -28.302 1.00 80.25 157 GLY A N 1
ATOM 1151 C CA . GLY A 1 157 ? 13.054 -5.912 -28.343 1.00 80.25 157 GLY A CA 1
ATOM 1152 C C . GLY A 1 157 ? 14.103 -6.469 -27.370 1.00 80.25 157 GLY A C 1
ATOM 1153 O O . GLY A 1 157 ? 14.247 -7.688 -27.281 1.00 80.25 157 GLY A O 1
ATOM 1154 N N . ALA A 1 158 ? 14.809 -5.619 -26.623 1.00 87.75 158 ALA A N 1
ATOM 1155 C CA . ALA A 1 158 ? 15.716 -6.044 -25.566 1.00 87.75 158 ALA A CA 1
ATOM 1156 C C . ALA A 1 158 ? 14.960 -6.394 -24.277 1.00 87.75 158 ALA A C 1
ATOM 1158 O O . ALA A 1 158 ? 13.897 -5.858 -23.968 1.00 87.75 158 ALA A O 1
ATOM 1159 N N . THR A 1 159 ? 15.545 -7.304 -23.504 1.00 90.62 159 THR A N 1
ATOM 1160 C CA . THR A 1 159 ? 15.025 -7.789 -22.212 1.00 90.62 159 THR A CA 1
ATOM 1161 C C . THR A 1 159 ? 15.963 -7.424 -21.067 1.00 90.62 159 THR A C 1
ATOM 1163 O O . THR A 1 159 ? 15.845 -7.933 -19.954 1.00 90.62 159 THR A O 1
ATOM 1166 N N . SER A 1 160 ? 16.961 -6.598 -21.357 1.00 94.81 160 SER A N 1
ATOM 1167 C CA . SER A 1 160 ? 17.907 -6.086 -20.388 1.00 94.81 160 SER A CA 1
ATOM 1168 C C . SER A 1 160 ? 18.450 -4.734 -20.822 1.00 94.81 160 SER A C 1
ATOM 1170 O O . SER A 1 160 ? 18.424 -4.380 -22.003 1.00 94.81 160 SER A O 1
ATOM 1172 N N . ALA A 1 161 ? 18.975 -3.997 -19.852 1.00 95.69 161 ALA A N 1
ATOM 1173 C CA . ALA A 1 161 ? 19.778 -2.808 -20.066 1.00 95.69 161 ALA A CA 1
ATOM 1174 C C . ALA A 1 161 ? 20.964 -2.807 -19.104 1.00 95.69 161 ALA A C 1
ATOM 1176 O O . ALA A 1 161 ? 20.878 -3.314 -17.983 1.00 95.69 161 ALA A O 1
ATOM 1177 N N . LYS A 1 162 ? 22.069 -2.217 -19.558 1.00 96.50 162 LYS A N 1
ATOM 1178 C CA . LYS A 1 162 ? 23.256 -1.961 -18.747 1.00 96.50 162 LYS A CA 1
ATOM 1179 C C . LYS A 1 162 ? 23.467 -0.466 -18.646 1.00 96.50 162 LYS A C 1
ATOM 1181 O O . LYS A 1 162 ? 23.418 0.230 -19.656 1.00 96.50 162 LYS A O 1
ATOM 1186 N N . VAL A 1 163 ? 23.728 0.002 -17.438 1.00 95.94 163 VAL A N 1
ATOM 1187 C CA . VAL A 1 163 ? 24.122 1.380 -17.171 1.00 95.94 163 VAL A CA 1
ATOM 1188 C C . VAL A 1 163 ? 25.436 1.370 -16.413 1.00 95.94 163 VAL A C 1
ATOM 1190 O O . VAL A 1 163 ? 25.652 0.562 -15.512 1.00 95.94 163 VAL A O 1
ATOM 1193 N N . GLU A 1 164 ? 26.337 2.253 -16.814 1.00 95.81 164 GLU A N 1
ATOM 1194 C CA . GLU A 1 164 ? 27.635 2.419 -16.176 1.00 95.81 164 GLU A CA 1
ATOM 1195 C C . GLU A 1 164 ? 27.667 3.741 -15.422 1.00 95.81 164 GLU A C 1
ATOM 1197 O O . GLU A 1 164 ? 27.056 4.736 -15.829 1.00 95.81 164 GLU A O 1
ATOM 1202 N N . GLY A 1 165 ? 28.390 3.756 -14.311 1.00 92.56 165 GLY A N 1
ATOM 1203 C CA . GLY A 1 165 ? 28.491 4.929 -13.469 1.00 92.56 165 GLY A CA 1
ATOM 1204 C C . GLY A 1 165 ? 29.784 4.984 -12.679 1.00 92.56 165 GLY A C 1
ATOM 1205 O O . GLY A 1 165 ? 30.549 4.026 -12.577 1.00 92.56 165 GLY A O 1
ATOM 1206 N N . LYS A 1 166 ? 30.020 6.162 -12.116 1.00 92.06 166 LYS A N 1
ATOM 1207 C CA . LYS A 1 166 ? 31.013 6.407 -11.077 1.00 92.06 166 LYS A CA 1
ATOM 1208 C C . LYS A 1 166 ? 30.281 7.020 -9.895 1.00 92.06 166 LYS A C 1
ATOM 1210 O O . LYS A 1 166 ? 29.308 7.740 -10.118 1.00 92.06 166 LYS A O 1
ATOM 1215 N N . LEU A 1 167 ? 30.752 6.697 -8.703 1.00 87.94 167 LEU A N 1
ATOM 1216 C CA . LEU A 1 167 ? 30.241 7.163 -7.426 1.00 87.94 167 LEU A CA 1
ATOM 1217 C C . LEU A 1 167 ? 31.410 7.713 -6.617 1.00 87.94 167 LEU A C 1
ATOM 1219 O O . LEU A 1 167 ? 32.454 7.062 -6.511 1.00 87.94 167 LEU A O 1
ATOM 1223 N N . ALA A 1 168 ? 31.245 8.895 -6.046 1.00 89.06 168 ALA A N 1
ATOM 1224 C CA . ALA A 1 168 ? 32.036 9.358 -4.923 1.00 89.06 168 ALA A CA 1
ATOM 1225 C C . ALA A 1 168 ? 31.717 8.517 -3.667 1.00 89.06 168 ALA A C 1
ATOM 1227 O O . ALA A 1 168 ? 30.684 7.844 -3.622 1.00 89.06 168 ALA A O 1
ATOM 1228 N N . PRO A 1 169 ? 32.586 8.526 -2.639 1.00 83.12 169 PRO A N 1
ATOM 1229 C CA . PRO A 1 169 ? 32.283 7.859 -1.375 1.00 83.12 169 PRO A CA 1
ATOM 1230 C C . PRO A 1 169 ? 30.925 8.319 -0.835 1.00 83.12 169 PRO A C 1
ATOM 1232 O O . PRO A 1 169 ? 30.665 9.520 -0.811 1.00 83.12 169 PRO A O 1
ATOM 1235 N N . GLN A 1 170 ? 30.091 7.372 -0.399 1.00 77.75 170 GLN A N 1
ATOM 1236 C CA . GLN A 1 170 ? 28.722 7.611 0.098 1.00 77.75 170 GLN A CA 1
ATOM 1237 C C . GLN A 1 170 ? 27.727 8.165 -0.940 1.00 77.75 170 GLN A C 1
ATOM 1239 O O . GLN A 1 170 ? 26.569 8.385 -0.602 1.00 77.75 170 GLN A O 1
ATOM 1244 N N . GLU A 1 171 ? 28.124 8.361 -2.203 1.00 83.69 171 GLU A N 1
ATOM 1245 C CA . GLU A 1 171 ? 27.193 8.802 -3.244 1.00 83.69 171 GLU A CA 1
ATOM 1246 C C . GLU A 1 171 ? 26.154 7.711 -3.525 1.00 83.69 171 GLU A C 1
ATOM 1248 O O . GLU A 1 171 ? 26.484 6.527 -3.675 1.00 83.69 171 GLU A O 1
ATOM 1253 N N . ILE A 1 172 ? 24.899 8.141 -3.643 1.00 84.12 172 ILE A N 1
ATOM 1254 C CA . ILE A 1 172 ? 23.771 7.302 -4.028 1.00 84.12 172 ILE A CA 1
ATOM 1255 C C . ILE A 1 172 ? 23.309 7.728 -5.412 1.00 84.12 172 ILE A C 1
ATOM 1257 O O . ILE A 1 172 ? 22.966 8.889 -5.640 1.00 84.12 172 ILE A O 1
ATOM 1261 N N . LYS A 1 173 ? 23.247 6.774 -6.341 1.00 88.56 173 LYS A N 1
ATOM 1262 C CA . LYS A 1 173 ? 22.654 7.007 -7.658 1.00 88.56 173 LYS A CA 1
ATOM 1263 C C . LYS A 1 173 ? 21.341 6.258 -7.789 1.00 88.56 173 LYS A C 1
ATOM 1265 O O . LYS A 1 173 ? 21.296 5.039 -7.627 1.00 88.56 173 LYS A O 1
ATOM 1270 N N . HIS A 1 174 ? 20.290 7.006 -8.107 1.00 91.88 174 HIS A N 1
ATOM 1271 C CA . HIS A 1 174 ? 18.935 6.491 -8.236 1.00 91.88 174 HIS A CA 1
ATOM 1272 C C . HIS A 1 174 ? 18.592 6.199 -9.693 1.00 91.88 174 HIS A C 1
ATOM 1274 O O . HIS A 1 174 ? 18.774 7.037 -10.578 1.00 91.88 174 HIS A O 1
ATOM 1280 N N . TYR A 1 175 ? 18.030 5.020 -9.918 1.00 94.88 175 TYR A N 1
ATOM 1281 C CA . TYR A 1 175 ? 17.473 4.590 -11.188 1.00 94.88 175 TYR A CA 1
ATOM 1282 C C . TYR A 1 175 ? 15.997 4.262 -11.032 1.00 94.88 175 TYR A C 1
ATOM 1284 O O . TYR A 1 175 ? 15.558 3.828 -9.969 1.00 94.88 175 TYR A O 1
ATOM 1292 N N . VAL A 1 176 ? 15.240 4.432 -12.112 1.00 96.06 176 VAL A N 1
ATOM 1293 C CA . VAL A 1 176 ? 13.837 4.022 -12.176 1.00 96.06 176 VAL A CA 1
ATOM 1294 C C . VAL A 1 176 ? 13.589 3.201 -13.428 1.00 96.06 176 VAL A C 1
ATOM 1296 O O . VAL A 1 176 ? 14.071 3.530 -14.513 1.00 96.06 176 VAL A O 1
ATOM 1299 N N . LEU A 1 177 ? 12.791 2.149 -13.304 1.00 96.38 177 LEU A N 1
ATOM 1300 C CA . LEU A 1 177 ? 12.213 1.466 -14.452 1.00 96.38 177 LEU A CA 1
ATOM 1301 C C . LEU A 1 177 ? 10.754 1.121 -14.191 1.00 96.38 177 LEU A C 1
ATOM 1303 O O . LEU A 1 177 ? 10.354 0.870 -13.058 1.00 96.38 177 LEU A O 1
ATOM 1307 N N . ARG A 1 178 ? 9.953 1.085 -15.255 1.00 91.56 178 ARG A N 1
ATOM 1308 C CA . ARG A 1 178 ? 8.583 0.585 -15.170 1.00 91.56 178 ARG A CA 1
ATOM 1309 C C . ARG A 1 178 ? 8.569 -0.902 -15.476 1.00 91.56 178 ARG A C 1
ATOM 1311 O O . ARG A 1 178 ? 9.110 -1.316 -16.499 1.00 91.56 178 ARG A O 1
ATOM 1318 N N . ALA A 1 179 ? 7.913 -1.678 -14.626 1.00 90.69 179 ALA A N 1
ATOM 1319 C CA . ALA A 1 179 ? 7.767 -3.113 -14.810 1.00 90.69 179 ALA A CA 1
ATOM 1320 C C . ALA A 1 179 ? 6.380 -3.589 -14.357 1.00 90.69 179 ALA A C 1
ATOM 1322 O O . ALA A 1 179 ? 5.652 -2.887 -13.653 1.00 90.69 179 ALA A O 1
ATOM 1323 N N . MET A 1 180 ? 5.972 -4.758 -14.839 1.00 84.31 180 MET A N 1
ATOM 1324 C CA . MET A 1 180 ? 4.633 -5.303 -14.637 1.00 84.31 180 MET A CA 1
ATOM 1325 C C . MET A 1 180 ? 4.616 -6.336 -13.512 1.00 84.31 180 MET A C 1
ATOM 1327 O O . MET A 1 180 ? 5.577 -7.082 -13.315 1.00 84.31 180 MET A O 1
ATOM 1331 N N . ALA A 1 181 ? 3.477 -6.416 -12.825 1.00 80.75 181 ALA A N 1
ATOM 1332 C CA . ALA A 1 181 ? 3.208 -7.451 -11.836 1.00 80.75 181 ALA A CA 1
ATOM 1333 C C . ALA A 1 181 ? 3.459 -8.846 -12.432 1.00 80.75 181 ALA A C 1
ATOM 1335 O O . ALA A 1 181 ? 3.082 -9.127 -13.572 1.00 80.75 181 ALA A O 1
ATOM 1336 N N . GLY A 1 182 ? 4.097 -9.716 -11.653 1.00 75.25 182 GLY A N 1
ATOM 1337 C CA . GLY A 1 182 ? 4.395 -11.095 -12.029 1.00 75.25 182 GLY A CA 1
ATOM 1338 C C . GLY A 1 182 ? 5.599 -11.275 -12.958 1.00 75.25 182 GLY A C 1
ATOM 1339 O O . GLY A 1 182 ? 6.004 -12.416 -13.178 1.00 75.25 182 GLY A O 1
ATOM 1340 N N . GLN A 1 183 ? 6.208 -10.203 -13.481 1.00 84.88 183 GLN A N 1
ATOM 1341 C CA . GLN A 1 183 ? 7.497 -10.327 -14.165 1.00 84.88 183 GLN A CA 1
ATOM 1342 C C . GLN A 1 183 ? 8.590 -10.696 -13.159 1.00 84.88 183 GLN A C 1
ATOM 1344 O O . GLN A 1 183 ? 8.597 -10.207 -12.033 1.00 84.88 183 GLN A O 1
ATOM 1349 N N . GLU A 1 184 ? 9.526 -11.550 -13.566 1.00 89.19 184 GLU A N 1
ATOM 1350 C CA . GLU A 1 184 ? 10.763 -11.761 -12.818 1.00 89.19 184 GLU A CA 1
ATOM 1351 C C . GLU A 1 184 ? 11.756 -10.670 -13.224 1.00 89.19 184 GLU A C 1
ATOM 1353 O O . GLU A 1 184 ? 12.019 -10.484 -14.411 1.00 89.19 184 GLU A O 1
ATOM 1358 N N . MET A 1 185 ? 12.305 -9.950 -12.254 1.00 95.56 185 MET A N 1
ATOM 1359 C CA . MET A 1 185 ? 13.376 -8.988 -12.485 1.00 95.56 185 MET A CA 1
ATOM 1360 C C . MET A 1 185 ? 14.659 -9.515 -11.839 1.00 95.56 185 MET A C 1
ATOM 1362 O O . MET A 1 185 ? 14.637 -10.075 -10.745 1.00 95.56 185 MET A O 1
ATOM 1366 N N . THR A 1 186 ? 15.777 -9.380 -12.547 1.00 97.06 186 THR A N 1
ATOM 1367 C CA . THR A 1 186 ? 17.129 -9.644 -12.041 1.00 97.06 186 THR A CA 1
ATOM 1368 C C . THR A 1 186 ? 17.941 -8.360 -12.139 1.00 97.06 186 THR A C 1
ATOM 1370 O O . THR A 1 186 ? 17.956 -7.723 -13.189 1.00 97.06 186 THR A O 1
ATOM 1373 N N . VAL A 1 187 ? 18.620 -7.987 -11.061 1.00 97.75 187 VAL A N 1
ATOM 1374 C CA . VAL A 1 187 ? 19.504 -6.823 -10.992 1.00 97.75 187 VAL A CA 1
ATOM 1375 C C . VAL A 1 187 ? 20.885 -7.312 -10.588 1.00 97.75 187 VAL A C 1
ATOM 1377 O O . VAL A 1 187 ? 21.017 -7.989 -9.573 1.00 97.75 187 VAL A O 1
ATOM 1380 N N . ASN A 1 188 ? 21.906 -6.989 -11.377 1.00 97.19 188 ASN A N 1
ATOM 1381 C CA . ASN A 1 188 ? 23.296 -7.334 -11.099 1.00 97.19 188 ASN A CA 1
ATOM 1382 C C . ASN A 1 188 ? 24.136 -6.061 -11.044 1.00 97.19 188 ASN A C 1
ATOM 1384 O O . ASN A 1 188 ? 24.211 -5.316 -12.020 1.00 97.19 188 ASN A O 1
ATOM 1388 N N . LEU A 1 189 ? 24.797 -5.841 -9.915 1.00 96.88 189 LEU A N 1
ATOM 1389 C CA . LEU A 1 189 ? 25.735 -4.755 -9.692 1.00 96.88 189 LEU A CA 1
ATOM 1390 C C . LEU A 1 189 ? 27.153 -5.318 -9.651 1.00 96.88 189 LEU A C 1
ATOM 1392 O O . LEU A 1 189 ? 27.486 -6.167 -8.829 1.00 96.88 189 LEU A O 1
ATOM 1396 N N . SER A 1 190 ? 28.007 -4.821 -10.536 1.00 95.75 190 SER A N 1
ATOM 1397 C CA . SER A 1 190 ? 29.448 -5.059 -10.493 1.00 95.75 190 SER A CA 1
ATOM 1398 C C . SER A 1 190 ? 30.140 -3.737 -10.217 1.00 95.75 190 SER A C 1
ATOM 1400 O O . SER A 1 190 ? 30.003 -2.814 -11.011 1.00 95.75 190 SER A O 1
ATOM 1402 N N . ALA A 1 191 ? 30.869 -3.639 -9.108 1.00 93.94 191 ALA A N 1
ATOM 1403 C CA . ALA A 1 191 ? 31.586 -2.429 -8.719 1.00 93.94 191 ALA A CA 1
ATOM 1404 C C . ALA A 1 191 ? 33.088 -2.697 -8.565 1.00 93.94 191 ALA A C 1
ATOM 1406 O O . ALA A 1 191 ? 33.514 -3.809 -8.241 1.00 93.94 191 ALA A O 1
ATOM 1407 N N . THR A 1 192 ? 33.899 -1.683 -8.849 1.00 93.75 192 THR A N 1
ATOM 1408 C CA . THR A 1 192 ? 35.351 -1.683 -8.661 1.00 93.75 192 THR A CA 1
ATOM 1409 C C . THR A 1 192 ? 35.758 -0.355 -8.048 1.00 93.75 192 THR A C 1
ATOM 1411 O O . THR A 1 192 ? 35.452 0.708 -8.600 1.00 93.75 192 THR A O 1
ATOM 1414 N N . THR A 1 193 ? 36.439 -0.419 -6.910 1.00 91.88 193 THR A N 1
ATOM 1415 C CA . THR A 1 193 ? 36.898 0.757 -6.177 1.00 91.88 193 THR A CA 1
ATOM 1416 C C . THR A 1 193 ? 38.052 1.464 -6.891 1.00 91.88 193 THR A C 1
ATOM 1418 O O . THR A 1 193 ? 38.688 0.903 -7.787 1.00 91.88 193 THR A O 1
ATOM 1421 N N . ALA A 1 194 ? 38.358 2.700 -6.492 1.00 86.50 194 ALA A N 1
ATOM 1422 C CA . ALA A 1 194 ? 39.473 3.468 -7.046 1.00 86.50 194 ALA A CA 1
ATOM 1423 C C . ALA A 1 194 ? 40.835 2.771 -6.862 1.00 86.50 194 ALA A C 1
ATOM 1425 O O . ALA A 1 194 ? 41.698 2.881 -7.735 1.00 86.50 194 ALA A O 1
ATOM 1426 N N . SER A 1 195 ? 41.013 2.010 -5.776 1.00 87.69 195 SER A N 1
ATOM 1427 C CA . SER A 1 195 ? 42.190 1.162 -5.544 1.00 87.69 195 SER A CA 1
ATOM 1428 C C . SER A 1 195 ? 42.243 -0.113 -6.405 1.00 87.69 195 SER A C 1
ATOM 1430 O O . SER A 1 195 ? 43.257 -0.814 -6.403 1.00 87.69 195 SER A O 1
ATOM 1432 N N . GLY A 1 196 ? 41.192 -0.403 -7.180 1.00 85.88 196 GLY A N 1
ATOM 1433 C CA . GLY A 1 196 ? 41.101 -1.560 -8.073 1.00 85.88 196 GLY A CA 1
ATOM 1434 C C . GLY A 1 196 ? 40.563 -2.831 -7.411 1.00 85.88 196 GLY A C 1
ATOM 1435 O O . GLY A 1 196 ? 40.638 -3.902 -8.016 1.00 85.88 196 GLY A O 1
ATOM 1436 N N . ALA A 1 197 ? 40.029 -2.743 -6.190 1.00 86.00 197 ALA A N 1
ATOM 1437 C CA . ALA A 1 197 ? 39.389 -3.871 -5.522 1.00 86.00 197 ALA A CA 1
ATOM 1438 C C . ALA A 1 197 ? 37.955 -4.076 -6.038 1.00 86.00 197 ALA A C 1
ATOM 1440 O O . ALA A 1 197 ? 37.236 -3.119 -6.320 1.00 86.00 197 ALA A O 1
ATOM 1441 N N . ALA A 1 198 ? 37.520 -5.333 -6.152 1.00 87.25 198 ALA A N 1
ATOM 1442 C CA . ALA A 1 198 ? 36.127 -5.646 -6.463 1.00 87.25 198 ALA A CA 1
ATOM 1443 C C . ALA A 1 198 ? 35.218 -5.296 -5.271 1.00 87.25 198 ALA A C 1
ATOM 1445 O O . ALA A 1 198 ? 35.565 -5.579 -4.124 1.00 87.25 198 ALA A O 1
ATOM 1446 N N . GLY A 1 199 ? 34.048 -4.720 -5.551 1.00 85.12 199 GLY A N 1
ATOM 1447 C CA . GLY A 1 199 ? 33.106 -4.225 -4.547 1.00 85.12 199 GLY A CA 1
ATOM 1448 C C . GLY A 1 199 ? 33.090 -2.698 -4.465 1.00 85.12 199 GLY A C 1
ATOM 1449 O O . GLY A 1 199 ? 33.441 -2.010 -5.422 1.00 85.12 199 GLY A O 1
ATOM 1450 N N . GLY A 1 200 ? 32.640 -2.168 -3.328 1.00 87.00 200 GLY A N 1
ATOM 1451 C CA . GLY A 1 200 ? 32.548 -0.722 -3.095 1.00 87.00 200 GLY A CA 1
ATOM 1452 C C . GLY A 1 200 ? 31.178 -0.104 -3.365 1.00 87.00 200 GLY A C 1
ATOM 1453 O O . GLY A 1 200 ? 31.016 1.090 -3.145 1.00 87.00 200 GLY A O 1
ATOM 1454 N N . ALA A 1 201 ? 30.187 -0.889 -3.794 1.00 89.50 201 ALA A N 1
ATOM 1455 C CA . ALA A 1 201 ? 28.803 -0.438 -3.876 1.00 89.50 201 ALA A CA 1
ATOM 1456 C C . ALA A 1 201 ? 27.806 -1.573 -3.602 1.00 89.50 201 ALA A C 1
ATOM 1458 O O . ALA A 1 201 ? 28.119 -2.741 -3.845 1.00 89.50 201 ALA A O 1
ATOM 1459 N N . ILE A 1 202 ? 26.618 -1.210 -3.118 1.00 90.69 202 ILE A N 1
ATOM 1460 C CA . ILE A 1 202 ? 25.512 -2.111 -2.755 1.00 90.69 202 ILE A CA 1
ATOM 1461 C C . ILE A 1 202 ? 24.188 -1.630 -3.370 1.00 90.69 202 ILE A C 1
ATOM 1463 O O . ILE A 1 202 ? 24.099 -0.507 -3.873 1.00 90.69 202 ILE A O 1
ATOM 1467 N N . LEU A 1 203 ? 23.169 -2.492 -3.345 1.00 91.44 203 LEU A N 1
ATOM 1468 C CA . LEU A 1 203 ? 21.833 -2.236 -3.881 1.00 91.44 203 LEU A CA 1
ATOM 1469 C C . LEU A 1 203 ? 20.786 -2.035 -2.780 1.00 91.44 203 LEU A C 1
ATOM 1471 O O . LEU A 1 203 ? 20.757 -2.784 -1.807 1.00 91.44 203 LEU A O 1
ATOM 1475 N N . ALA A 1 204 ? 19.845 -1.126 -3.034 1.00 86.94 204 ALA A N 1
ATOM 1476 C CA . ALA A 1 204 ? 18.512 -1.134 -2.430 1.00 86.94 204 ALA A CA 1
ATOM 1477 C C . ALA A 1 204 ? 17.447 -1.014 -3.534 1.00 86.94 204 ALA A C 1
ATOM 1479 O O . ALA A 1 204 ? 17.656 -0.312 -4.526 1.00 86.94 204 ALA A O 1
ATOM 1480 N N . ILE A 1 205 ? 16.328 -1.733 -3.405 1.00 91.88 205 ILE A N 1
ATOM 1481 C CA . ILE A 1 205 ? 15.261 -1.781 -4.418 1.00 91.88 205 ILE A CA 1
ATOM 1482 C C . ILE A 1 205 ? 13.894 -1.727 -3.742 1.00 91.88 205 ILE A C 1
ATOM 1484 O O . ILE A 1 205 ? 13.608 -2.537 -2.856 1.00 91.88 205 ILE A O 1
ATOM 1488 N N . TRP A 1 206 ? 13.025 -0.833 -4.212 1.00 91.88 206 TRP A N 1
ATOM 1489 C CA . TRP A 1 206 ? 11.651 -0.691 -3.728 1.00 91.88 206 TRP A CA 1
ATOM 1490 C C . TRP A 1 206 ? 10.674 -0.308 -4.848 1.00 91.88 206 TRP A C 1
ATOM 1492 O O . TRP A 1 206 ? 11.068 0.169 -5.915 1.00 91.88 206 TRP A O 1
ATOM 1502 N N . GLY A 1 207 ? 9.386 -0.570 -4.630 1.00 82.69 207 GLY A N 1
ATOM 1503 C CA . GLY A 1 207 ? 8.297 -0.119 -5.499 1.00 82.69 207 GLY A CA 1
ATOM 1504 C C . GLY A 1 207 ? 7.842 1.304 -5.170 1.00 82.69 207 GLY A C 1
ATOM 1505 O O . GLY A 1 207 ? 8.035 1.783 -4.056 1.00 82.69 207 GLY A O 1
ATOM 1506 N N . ALA A 1 208 ? 7.193 1.976 -6.121 1.00 75.00 208 ALA A N 1
ATOM 1507 C CA . ALA A 1 208 ? 6.526 3.263 -5.894 1.00 75.00 208 ALA A CA 1
ATOM 1508 C C . ALA A 1 208 ? 5.426 3.219 -4.816 1.00 75.00 208 ALA A C 1
ATOM 1510 O O . ALA A 1 208 ? 5.070 4.257 -4.270 1.00 75.00 208 ALA A O 1
ATOM 1511 N N . ASP A 1 209 ? 4.910 2.032 -4.503 1.00 69.12 209 ASP A N 1
ATOM 1512 C CA . ASP A 1 209 ? 4.001 1.757 -3.388 1.00 69.12 209 ASP A CA 1
ATOM 1513 C C . ASP A 1 209 ? 4.698 1.597 -2.021 1.00 69.12 209 ASP A C 1
ATOM 1515 O O . ASP A 1 209 ? 4.030 1.311 -1.031 1.00 69.12 209 ASP A O 1
ATOM 1519 N N . GLY A 1 210 ? 6.025 1.748 -1.957 1.00 68.31 210 GLY A N 1
ATOM 1520 C CA . GLY A 1 210 ? 6.823 1.589 -0.737 1.00 68.31 210 GLY A CA 1
ATOM 1521 C C . GLY A 1 210 ? 7.233 0.145 -0.427 1.00 68.31 210 GLY A C 1
ATOM 1522 O O . GLY A 1 210 ? 7.936 -0.093 0.554 1.00 68.31 210 GLY A O 1
ATOM 1523 N N . THR A 1 211 ? 6.855 -0.840 -1.251 1.00 70.31 211 THR A N 1
ATOM 1524 C CA . THR A 1 211 ? 7.250 -2.240 -1.027 1.00 70.31 211 THR A CA 1
ATOM 1525 C C . THR A 1 211 ? 8.755 -2.414 -1.228 1.00 70.31 211 THR A C 1
ATOM 1527 O O . THR A 1 211 ? 9.246 -2.330 -2.356 1.00 70.31 211 THR A O 1
ATOM 1530 N N . VAL A 1 212 ? 9.488 -2.726 -0.159 1.00 84.06 212 VAL A N 1
ATOM 1531 C CA . VAL A 1 212 ? 10.931 -3.009 -0.216 1.00 84.06 212 VAL A CA 1
ATOM 1532 C C . VAL A 1 212 ? 11.172 -4.428 -0.740 1.00 84.06 212 VAL A C 1
ATOM 1534 O O . VAL A 1 212 ? 10.707 -5.406 -0.157 1.00 84.06 212 VAL A O 1
ATOM 1537 N N . LEU A 1 213 ? 11.915 -4.545 -1.844 1.00 79.00 213 LEU A N 1
ATOM 1538 C CA . LEU A 1 213 ? 12.326 -5.827 -2.432 1.00 79.00 213 LEU A CA 1
ATOM 1539 C C . LEU A 1 213 ? 13.698 -6.278 -1.922 1.00 79.00 213 LEU A C 1
ATOM 1541 O O . LEU A 1 213 ? 13.926 -7.476 -1.746 1.00 79.00 213 LEU A O 1
ATOM 1545 N N . ILE A 1 214 ? 14.604 -5.323 -1.696 1.00 81.62 214 ILE A N 1
ATOM 1546 C CA . ILE A 1 214 ? 15.867 -5.531 -0.986 1.00 81.62 214 ILE A CA 1
ATOM 1547 C C . ILE A 1 214 ? 16.305 -4.226 -0.323 1.00 81.62 214 ILE A C 1
ATOM 1549 O O . ILE A 1 214 ? 16.254 -3.168 -0.949 1.00 81.62 214 ILE A O 1
ATOM 1553 N N . SER A 1 215 ? 16.712 -4.300 0.941 1.00 72.69 215 SER A N 1
ATOM 1554 C CA . SER A 1 215 ? 17.286 -3.171 1.674 1.00 72.69 215 SER A CA 1
ATOM 1555 C C . SER A 1 215 ? 18.805 -3.130 1.509 1.00 72.69 215 SER A C 1
ATOM 1557 O O . SER A 1 215 ? 19.448 -4.160 1.303 1.00 72.69 215 SER A O 1
ATOM 1559 N N . ASP A 1 216 ? 19.382 -1.954 1.708 1.00 60.56 216 ASP A N 1
ATOM 1560 C CA . ASP A 1 216 ? 20.825 -1.714 1.814 1.00 60.56 216 ASP A CA 1
ATOM 1561 C C . ASP A 1 216 ? 21.507 -2.582 2.894 1.00 60.56 216 ASP A C 1
ATOM 1563 O O . ASP A 1 216 ? 22.606 -3.089 2.678 1.00 60.56 216 ASP A O 1
ATOM 1567 N N . HIS A 1 217 ? 20.822 -2.877 4.005 1.00 48.19 217 HIS A N 1
ATOM 1568 C CA . HIS A 1 217 ? 21.302 -3.788 5.057 1.00 48.19 217 HIS A CA 1
ATOM 1569 C C . HIS A 1 217 ? 21.599 -5.225 4.592 1.00 48.19 217 HIS A C 1
ATOM 1571 O O . HIS A 1 217 ? 22.197 -5.999 5.338 1.00 48.19 217 HIS A O 1
ATOM 1577 N N . ALA A 1 218 ? 21.176 -5.609 3.383 1.00 57.19 218 ALA A N 1
ATOM 1578 C CA . ALA A 1 218 ? 21.522 -6.901 2.801 1.00 57.19 218 ALA A CA 1
ATOM 1579 C C . ALA A 1 218 ? 22.946 -6.933 2.213 1.00 57.19 218 ALA A C 1
ATOM 1581 O O . ALA A 1 218 ? 23.396 -8.006 1.812 1.00 57.19 218 ALA A O 1
ATOM 1582 N N . GLU A 1 219 ? 23.618 -5.775 2.103 1.00 78.25 219 GLU A N 1
ATOM 1583 C CA . GLU A 1 219 ? 24.917 -5.590 1.431 1.00 78.25 219 GLU A CA 1
ATOM 1584 C C . GLU A 1 219 ? 24.965 -6.242 0.037 1.00 78.25 219 GLU A C 1
ATOM 1586 O O . GLU A 1 219 ? 25.992 -6.730 -0.442 1.00 78.25 219 GLU A O 1
ATOM 1591 N N . ALA A 1 220 ? 23.808 -6.298 -0.619 1.00 82.69 220 ALA A N 1
ATOM 1592 C CA . ALA A 1 220 ? 23.624 -7.121 -1.791 1.00 82.69 220 ALA A CA 1
ATOM 1593 C C . ALA A 1 220 ? 24.134 -6.425 -3.048 1.00 82.69 220 ALA A C 1
ATOM 1595 O O . ALA A 1 220 ? 23.900 -5.242 -3.285 1.00 82.69 220 ALA A O 1
ATOM 1596 N N . THR A 1 221 ? 24.774 -7.207 -3.908 1.00 91.69 221 THR A N 1
ATOM 1597 C CA . THR A 1 221 ? 25.189 -6.798 -5.255 1.00 91.69 221 THR A CA 1
ATOM 1598 C C . THR A 1 221 ? 24.362 -7.484 -6.340 1.00 91.69 221 THR A C 1
ATOM 1600 O O . THR A 1 221 ? 24.539 -7.223 -7.526 1.00 91.69 221 THR A O 1
ATOM 1603 N N . THR A 1 222 ? 23.426 -8.355 -5.962 1.00 94.62 222 THR A N 1
ATOM 1604 C CA . THR A 1 222 ? 22.478 -8.981 -6.881 1.00 94.62 222 THR A CA 1
ATOM 1605 C C . THR A 1 222 ? 21.121 -9.150 -6.216 1.00 94.62 222 THR A C 1
ATOM 1607 O O . THR A 1 222 ? 21.031 -9.402 -5.014 1.00 94.62 222 THR A O 1
ATOM 1610 N N . TRP A 1 223 ? 20.063 -9.029 -7.006 1.00 94.81 223 TRP A N 1
ATOM 1611 C CA . TRP A 1 223 ? 18.708 -9.363 -6.595 1.00 94.81 223 TRP A CA 1
ATOM 1612 C C . TRP A 1 223 ? 17.983 -10.066 -7.735 1.00 94.81 223 TRP A C 1
ATOM 1614 O O . TRP A 1 223 ? 18.165 -9.728 -8.905 1.00 94.81 223 TRP A O 1
ATOM 1624 N N . LYS A 1 224 ? 17.143 -11.042 -7.394 1.00 94.31 224 LYS A N 1
ATOM 1625 C CA . LYS A 1 224 ? 16.297 -11.748 -8.348 1.00 94.31 224 LYS A CA 1
ATOM 1626 C C . LYS A 1 224 ? 14.973 -12.123 -7.696 1.00 94.31 224 LYS A C 1
ATOM 1628 O O . LYS A 1 224 ? 14.973 -12.802 -6.671 1.00 94.31 224 LYS A O 1
ATOM 1633 N N . GLY A 1 225 ? 13.857 -11.759 -8.320 1.00 87.12 225 GLY A N 1
ATOM 1634 C CA . GLY A 1 225 ? 12.545 -12.149 -7.817 1.00 87.12 225 GLY A CA 1
ATOM 1635 C C . GLY A 1 225 ? 11.367 -11.689 -8.675 1.00 87.12 225 GLY A C 1
ATOM 1636 O O . GLY A 1 225 ? 11.541 -10.892 -9.601 1.00 87.12 225 GLY A O 1
ATOM 1637 N N . PRO A 1 226 ? 10.158 -12.205 -8.386 1.00 85.69 226 PRO A N 1
ATOM 1638 C CA . PRO A 1 226 ? 8.926 -11.738 -9.005 1.00 85.69 226 PRO A CA 1
ATOM 1639 C C . PRO A 1 226 ? 8.535 -10.350 -8.484 1.00 85.69 226 PRO A C 1
ATOM 1641 O O . PRO A 1 226 ? 8.703 -10.043 -7.304 1.00 85.69 226 PRO A O 1
ATOM 1644 N N . LEU A 1 227 ? 7.964 -9.527 -9.358 1.00 87.69 227 LEU A N 1
ATOM 1645 C CA . LEU A 1 227 ? 7.481 -8.191 -9.023 1.00 87.69 227 LEU A CA 1
ATOM 1646 C C . LEU A 1 227 ? 6.024 -8.231 -8.524 1.00 87.69 227 LEU A C 1
ATOM 1648 O O . LEU A 1 227 ? 5.173 -8.801 -9.212 1.00 87.69 227 LEU A O 1
ATOM 1652 N N . PRO A 1 228 ? 5.701 -7.633 -7.361 1.00 77.50 228 PRO A N 1
ATOM 1653 C CA . PRO A 1 228 ? 4.369 -7.746 -6.757 1.00 77.50 228 PRO A CA 1
ATOM 1654 C C . PRO A 1 228 ? 3.262 -6.961 -7.482 1.00 77.50 228 PRO A C 1
ATOM 1656 O O . PRO A 1 228 ? 2.117 -7.406 -7.482 1.00 77.50 228 PRO A O 1
ATOM 1659 N N . SER A 1 229 ? 3.589 -5.832 -8.123 1.00 76.00 229 SER A N 1
ATOM 1660 C CA . SER A 1 229 ? 2.609 -4.883 -8.675 1.00 76.00 229 SER A CA 1
ATOM 1661 C C . SER A 1 229 ? 3.102 -4.273 -9.992 1.00 76.00 229 SER A C 1
ATOM 1663 O O . SER A 1 229 ? 4.298 -4.232 -10.264 1.00 76.00 229 SER A O 1
ATOM 1665 N N . THR A 1 230 ? 2.189 -3.775 -10.833 1.00 84.44 230 THR A N 1
ATOM 1666 C CA . THR A 1 230 ? 2.574 -3.044 -12.054 1.00 84.44 230 THR A CA 1
ATOM 1667 C C . THR A 1 230 ? 2.817 -1.584 -11.712 1.00 84.44 230 THR A C 1
ATOM 1669 O O . THR A 1 230 ? 1.868 -0.810 -11.576 1.00 84.44 230 THR A O 1
ATOM 1672 N N . GLN A 1 231 ? 4.080 -1.204 -11.575 1.00 84.31 231 GLN A N 1
ATOM 1673 C CA . GLN A 1 231 ? 4.469 0.110 -11.080 1.00 84.31 231 GLN A CA 1
ATOM 1674 C C . GLN A 1 231 ? 5.871 0.501 -11.547 1.00 84.31 231 GLN A C 1
ATOM 1676 O O . GLN A 1 231 ? 6.533 -0.225 -12.294 1.00 84.31 231 GLN A O 1
ATOM 1681 N N . ASP A 1 232 ? 6.295 1.680 -11.115 1.00 91.88 232 ASP A N 1
ATOM 1682 C CA . ASP A 1 232 ? 7.684 2.085 -11.221 1.00 91.88 232 ASP A CA 1
ATOM 1683 C C . ASP A 1 232 ? 8.454 1.503 -10.030 1.00 91.88 232 ASP A C 1
ATOM 1685 O O . ASP A 1 232 ? 7.973 1.511 -8.896 1.00 91.88 232 ASP A O 1
ATOM 1689 N N . TYR A 1 233 ? 9.626 0.953 -10.322 1.00 90.69 233 TYR A N 1
ATOM 1690 C CA . TYR A 1 233 ? 10.552 0.387 -9.354 1.00 90.69 233 TYR A CA 1
ATOM 1691 C C . TYR A 1 233 ? 11.812 1.235 -9.323 1.00 90.69 233 TYR A C 1
ATOM 1693 O O . TYR A 1 233 ? 12.360 1.583 -10.375 1.00 90.69 233 TYR A O 1
ATOM 1701 N N . TYR A 1 234 ? 12.261 1.541 -8.115 1.00 95.19 234 TYR A N 1
ATOM 1702 C CA . TYR A 1 234 ? 13.441 2.343 -7.850 1.00 95.19 234 TYR A CA 1
ATOM 1703 C C . TYR A 1 234 ? 14.598 1.436 -7.448 1.00 95.19 234 TYR A C 1
ATOM 1705 O O . TYR A 1 234 ? 14.420 0.491 -6.680 1.00 95.19 234 TYR A O 1
ATOM 1713 N N . ILE A 1 235 ? 15.776 1.716 -8.000 1.00 95.94 235 ILE A N 1
ATOM 1714 C CA . ILE A 1 235 ? 17.025 1.023 -7.688 1.00 95.94 235 ILE A CA 1
ATOM 1715 C C . ILE A 1 235 ? 18.024 2.081 -7.229 1.00 95.94 235 ILE A C 1
ATOM 1717 O O . ILE A 1 235 ? 18.392 2.960 -8.011 1.00 95.94 235 ILE A O 1
ATOM 1721 N N . ALA A 1 236 ? 18.478 1.983 -5.985 1.00 92.31 236 ALA A N 1
ATOM 1722 C CA . ALA A 1 236 ? 19.592 2.765 -5.474 1.00 92.31 236 ALA A CA 1
ATOM 1723 C C . ALA A 1 236 ? 20.887 1.957 -5.581 1.00 92.31 236 ALA A C 1
ATOM 1725 O O . ALA A 1 236 ? 20.957 0.813 -5.126 1.00 92.31 236 ALA A O 1
ATOM 1726 N N . VAL A 1 237 ? 21.911 2.569 -6.175 1.00 94.06 237 VAL A N 1
ATOM 1727 C CA . VAL A 1 237 ? 23.295 2.091 -6.121 1.00 94.06 237 VAL A CA 1
ATOM 1728 C C . VAL A 1 237 ? 24.045 2.978 -5.136 1.00 94.06 237 VAL A C 1
ATOM 1730 O O . VAL A 1 237 ? 24.218 4.168 -5.398 1.00 94.06 237 VAL A O 1
ATOM 1733 N N . ILE A 1 238 ? 24.461 2.404 -4.010 1.00 88.94 238 ILE A N 1
ATOM 1734 C CA . ILE A 1 238 ? 25.014 3.132 -2.861 1.00 88.94 238 ILE A CA 1
ATOM 1735 C C . ILE A 1 238 ? 26.501 2.808 -2.748 1.00 88.94 238 ILE A C 1
ATOM 1737 O O . ILE A 1 238 ? 26.860 1.638 -2.605 1.00 88.94 238 ILE A O 1
ATOM 1741 N N . CYS A 1 239 ? 27.371 3.816 -2.817 1.00 87.56 239 CYS A N 1
ATOM 1742 C CA . CYS A 1 239 ? 28.810 3.630 -2.629 1.00 87.56 239 CYS A CA 1
ATOM 1743 C C . CYS A 1 239 ? 29.161 3.464 -1.149 1.00 87.56 239 CYS A C 1
ATOM 1745 O O . CYS A 1 239 ? 28.661 4.193 -0.294 1.00 87.56 239 CYS A O 1
ATOM 1747 N N . THR A 1 240 ? 30.084 2.558 -0.833 1.00 79.94 240 THR A N 1
ATOM 1748 C CA . THR A 1 240 ? 30.591 2.422 0.537 1.00 79.94 240 THR A CA 1
ATOM 1749 C C . THR A 1 240 ? 31.437 3.650 0.929 1.00 79.94 240 THR A C 1
ATOM 1751 O O . THR A 1 240 ? 31.982 4.341 0.063 1.00 79.94 240 THR A O 1
ATOM 1754 N N . PRO A 1 241 ? 31.573 3.966 2.231 1.00 70.38 241 PRO A N 1
ATOM 1755 C CA . PRO A 1 241 ? 32.153 5.238 2.683 1.00 70.38 241 PRO A CA 1
ATOM 1756 C C . PRO A 1 241 ? 33.673 5.390 2.497 1.00 70.38 241 PRO A C 1
ATOM 1758 O O . PRO A 1 241 ? 34.214 6.445 2.814 1.00 70.38 241 PRO A O 1
ATOM 1761 N N . GLN A 1 242 ? 34.378 4.354 2.037 1.00 74.19 242 GLN A N 1
ATOM 1762 C CA . GLN A 1 242 ? 35.845 4.283 2.073 1.00 74.19 242 GLN A CA 1
ATOM 1763 C C . GLN A 1 242 ? 36.519 5.020 0.906 1.00 74.19 242 GLN A C 1
ATOM 1765 O O . GLN A 1 242 ? 37.469 5.770 1.111 1.00 74.19 242 GLN A O 1
ATOM 1770 N N . GLU A 1 243 ? 36.053 4.796 -0.321 1.00 84.44 243 GLU A N 1
ATOM 1771 C CA . GLU A 1 243 ? 36.630 5.376 -1.535 1.00 84.44 243 GLU A CA 1
ATOM 1772 C C . GLU A 1 243 ? 35.611 5.359 -2.680 1.00 84.44 243 GLU A C 1
ATOM 1774 O O . GLU A 1 243 ? 34.581 4.694 -2.593 1.00 84.44 243 GLU A O 1
ATOM 1779 N N . SER A 1 244 ? 35.888 6.108 -3.749 1.00 88.38 244 SER A N 1
ATOM 1780 C CA . SER A 1 244 ? 35.022 6.131 -4.926 1.00 88.38 244 SER A CA 1
ATOM 1781 C C . SER A 1 244 ? 35.007 4.780 -5.639 1.00 88.38 244 SER A C 1
ATOM 1783 O O . SER A 1 244 ? 35.996 4.041 -5.645 1.00 88.38 244 SER A O 1
ATOM 1785 N N . ALA A 1 245 ? 33.887 4.478 -6.290 1.00 92.50 245 ALA A N 1
ATOM 1786 C CA . ALA A 1 245 ? 33.705 3.255 -7.055 1.00 92.50 245 ALA A CA 1
ATOM 1787 C C . ALA A 1 245 ? 33.198 3.558 -8.465 1.00 92.50 245 ALA A C 1
ATOM 1789 O O . ALA A 1 245 ? 32.378 4.445 -8.691 1.00 92.50 245 ALA A O 1
ATOM 1790 N N . SER A 1 246 ? 33.682 2.794 -9.435 1.00 95.19 246 SER A N 1
ATOM 1791 C CA . SER A 1 246 ? 33.026 2.659 -10.736 1.00 95.19 246 SER A CA 1
ATOM 1792 C C . SER A 1 246 ? 32.151 1.417 -10.720 1.00 95.19 246 SER A C 1
ATOM 1794 O O . SER A 1 246 ? 32.497 0.439 -10.059 1.00 95.19 246 SER A O 1
ATOM 1796 N N . TYR A 1 247 ? 31.024 1.445 -11.422 1.00 95.81 247 TYR A N 1
ATOM 1797 C CA . TYR A 1 247 ? 30.125 0.304 -11.466 1.00 95.81 247 TYR A CA 1
ATOM 1798 C C . TYR A 1 247 ? 29.455 0.117 -12.821 1.00 95.81 247 TYR A C 1
ATOM 1800 O O . TYR A 1 247 ? 29.294 1.052 -13.607 1.00 95.81 247 TYR A O 1
ATOM 1808 N N . THR A 1 248 ? 29.002 -1.112 -13.031 1.00 97.31 248 THR A N 1
ATOM 1809 C CA . THR A 1 248 ? 28.046 -1.505 -14.057 1.00 97.31 248 THR A CA 1
ATOM 1810 C C . THR A 1 248 ? 26.829 -2.098 -13.358 1.00 97.31 248 THR A C 1
ATOM 1812 O O . THR A 1 248 ? 26.953 -3.054 -12.590 1.00 97.31 248 THR A O 1
ATOM 1815 N N . LEU A 1 249 ? 25.658 -1.531 -13.628 1.00 97.62 249 LEU A N 1
ATOM 1816 C CA . LEU A 1 249 ? 24.362 -2.038 -13.199 1.00 97.62 249 LEU A CA 1
ATOM 1817 C C . LEU A 1 249 ? 23.666 -2.652 -14.414 1.00 97.62 249 LEU A C 1
ATOM 1819 O O . LEU A 1 249 ? 23.400 -1.970 -15.402 1.00 97.62 249 LEU A O 1
ATOM 1823 N N . GLU A 1 250 ? 23.371 -3.941 -14.345 1.00 97.81 250 GLU A N 1
ATOM 1824 C CA . GLU A 1 250 ? 22.577 -4.651 -15.339 1.00 97.81 250 GLU A CA 1
ATOM 1825 C C . GLU A 1 250 ? 21.202 -4.963 -14.758 1.00 97.81 250 GLU A C 1
ATOM 1827 O O . GLU A 1 250 ? 21.092 -5.608 -13.716 1.00 97.81 250 GLU A O 1
ATOM 1832 N N . VAL A 1 251 ? 20.154 -4.536 -15.455 1.00 97.31 251 VAL A N 1
ATOM 1833 C CA . VAL A 1 251 ? 18.771 -4.893 -15.137 1.00 97.31 251 VAL A CA 1
ATOM 1834 C C . VAL A 1 251 ? 18.259 -5.794 -16.244 1.00 97.31 251 VAL A C 1
ATOM 1836 O O . VAL A 1 251 ? 18.307 -5.425 -17.415 1.00 97.31 251 VAL A O 1
ATOM 1839 N N . VAL A 1 252 ? 17.765 -6.972 -15.879 1.00 96.62 252 VAL A N 1
ATOM 1840 C CA . VAL A 1 252 ? 17.190 -7.964 -16.788 1.00 96.62 252 VAL A CA 1
ATOM 1841 C C . VAL A 1 252 ? 15.745 -8.201 -16.380 1.00 96.62 252 VAL A C 1
ATOM 1843 O O . VAL A 1 252 ? 15.470 -8.630 -15.261 1.00 96.62 252 VAL A O 1
ATOM 1846 N N . ILE A 1 253 ? 14.825 -7.965 -17.307 1.00 92.44 253 ILE A N 1
ATOM 1847 C CA . ILE A 1 253 ? 13.446 -8.435 -17.213 1.00 92.44 253 ILE A CA 1
ATOM 1848 C C . ILE A 1 253 ? 13.229 -9.314 -18.439 1.00 92.44 253 ILE A C 1
ATOM 1850 O O . ILE A 1 253 ? 13.018 -8.784 -19.535 1.00 92.44 253 ILE A O 1
ATOM 1854 N N . PRO A 1 254 ? 13.322 -10.650 -18.292 1.00 85.44 254 PRO A N 1
ATOM 1855 C CA . PRO A 1 254 ? 13.018 -11.570 -19.373 1.00 85.44 254 PRO A CA 1
ATOM 1856 C C . PRO A 1 254 ? 11.646 -11.241 -19.973 1.00 85.44 254 PRO A C 1
ATOM 1858 O O . PRO A 1 254 ? 10.767 -10.750 -19.251 1.00 85.44 254 PRO A O 1
ATOM 1861 N N . PRO A 1 255 ? 11.422 -11.526 -21.269 1.00 67.81 255 PRO A N 1
ATOM 1862 C CA . PRO A 1 255 ? 10.094 -11.371 -21.828 1.00 67.81 255 PRO A CA 1
ATOM 1863 C C . PRO A 1 255 ? 9.144 -12.174 -20.945 1.00 67.81 255 PRO A C 1
ATOM 1865 O O . PRO A 1 255 ? 9.432 -13.332 -20.616 1.00 67.81 255 PRO A O 1
ATOM 1868 N N . ALA A 1 256 ? 8.026 -11.560 -20.550 1.00 59.84 256 ALA A N 1
ATOM 1869 C CA . ALA A 1 256 ? 6.913 -12.339 -20.031 1.00 59.84 256 ALA A CA 1
ATOM 1870 C C . ALA A 1 256 ? 6.686 -13.445 -21.060 1.00 59.84 256 ALA A C 1
ATOM 1872 O O . ALA A 1 256 ? 6.562 -13.117 -22.242 1.00 59.84 256 ALA A O 1
ATOM 1873 N N . LYS A 1 257 ? 6.773 -14.717 -20.644 1.00 55.81 257 LYS A N 1
ATOM 1874 C CA . LYS A 1 257 ? 6.720 -15.852 -21.571 1.00 55.81 257 LYS A CA 1
ATOM 1875 C C . LYS A 1 257 ? 5.586 -15.605 -22.563 1.00 55.81 257 LYS A C 1
ATOM 1877 O O . LYS A 1 257 ? 4.420 -15.517 -22.173 1.00 55.81 257 LYS A O 1
ATOM 1882 N N . GLU A 1 258 ? 5.956 -15.389 -23.824 1.00 47.84 258 GLU A N 1
ATOM 1883 C CA . GLU A 1 258 ? 5.023 -15.085 -24.900 1.00 47.84 258 GLU A CA 1
ATOM 1884 C C . GLU A 1 258 ? 4.250 -16.377 -25.170 1.00 47.84 258 GLU A C 1
ATOM 1886 O O . GLU A 1 258 ? 4.710 -17.290 -25.847 1.00 47.84 258 GLU A O 1
ATOM 1891 N N . GLY A 1 259 ? 3.143 -16.508 -24.450 1.00 53.00 259 GLY A N 1
ATOM 1892 C CA . GLY A 1 259 ? 2.424 -17.760 -24.233 1.00 53.00 259 GLY A CA 1
ATOM 1893 C C . GLY A 1 259 ? 1.345 -17.635 -23.157 1.00 53.00 259 GLY A C 1
ATOM 1894 O O . GLY A 1 259 ? 0.347 -18.339 -23.231 1.00 53.00 259 GLY A O 1
ATOM 1895 N N . ASP A 1 260 ? 1.476 -16.669 -22.241 1.00 64.81 260 ASP A N 1
ATOM 1896 C CA . ASP A 1 260 ? 0.595 -16.558 -21.072 1.00 64.81 260 ASP A CA 1
ATOM 1897 C C . ASP A 1 260 ? -0.309 -15.310 -21.105 1.00 64.81 260 ASP A C 1
ATOM 1899 O O . ASP A 1 260 ? -0.581 -14.706 -20.069 1.00 64.81 260 ASP A O 1
ATOM 1903 N N . ARG A 1 261 ? -0.764 -14.873 -22.291 1.00 81.38 261 ARG A N 1
ATOM 1904 C CA . ARG A 1 261 ? -1.855 -13.885 -22.390 1.00 81.38 261 ARG A CA 1
ATOM 1905 C C . ARG A 1 261 ? -3.182 -14.607 -22.569 1.00 81.38 261 ARG A C 1
ATOM 1907 O O . ARG A 1 261 ? -3.390 -15.295 -23.564 1.00 81.38 261 ARG A O 1
ATOM 1914 N N . PHE A 1 262 ? -4.093 -14.402 -21.631 1.00 87.50 262 PHE A N 1
ATOM 1915 C CA . PHE A 1 262 ? -5.374 -15.087 -21.565 1.00 87.50 262 PHE A CA 1
ATOM 1916 C C . PHE A 1 262 ? -6.514 -14.084 -21.711 1.00 87.50 262 PHE A C 1
ATOM 1918 O O . PHE A 1 262 ? -6.627 -13.142 -20.934 1.00 87.50 262 PHE A O 1
ATOM 1925 N N . SER A 1 263 ? -7.392 -14.285 -22.689 1.00 91.38 263 SER A N 1
ATOM 1926 C CA . SER A 1 263 ? -8.684 -13.584 -22.748 1.00 91.38 263 SER A CA 1
ATOM 1927 C C . SER A 1 263 ? -9.815 -14.393 -22.109 1.00 91.38 263 SER A C 1
ATOM 1929 O O . SER A 1 263 ? -10.874 -13.847 -21.817 1.00 91.38 263 SER A O 1
ATOM 1931 N N . ASP A 1 264 ? -9.601 -15.697 -21.915 1.00 93.69 264 ASP A N 1
ATOM 1932 C CA . ASP A 1 264 ? -10.522 -16.589 -21.219 1.00 93.69 264 ASP A CA 1
ATOM 1933 C C . ASP A 1 264 ? -10.160 -16.648 -19.723 1.00 93.69 264 ASP A C 1
ATOM 1935 O O . ASP A 1 264 ? -9.054 -17.093 -19.394 1.00 93.69 264 ASP A O 1
ATOM 1939 N N . PRO A 1 265 ? -11.050 -16.225 -18.803 1.00 95.94 265 PRO A N 1
ATOM 1940 C CA . PRO A 1 265 ? -10.774 -16.250 -17.365 1.00 95.94 265 PRO A CA 1
ATOM 1941 C C . PRO A 1 265 ? -10.524 -17.661 -16.819 1.00 95.94 265 PRO A C 1
ATOM 1943 O O . PRO A 1 265 ? -9.809 -17.812 -15.830 1.00 95.94 265 PRO A O 1
ATOM 1946 N N . PHE A 1 266 ? -11.085 -18.702 -17.441 1.00 96.25 266 PHE A N 1
ATOM 1947 C CA . PHE A 1 266 ? -10.908 -20.075 -16.965 1.00 96.25 266 PHE A CA 1
ATOM 1948 C C . PHE A 1 266 ? -9.526 -20.611 -17.328 1.00 96.25 266 PHE A C 1
ATOM 1950 O O . PHE A 1 266 ? -8.828 -21.126 -16.457 1.00 96.25 266 PHE A O 1
ATOM 1957 N N . ALA A 1 267 ? -9.099 -20.426 -18.581 1.00 93.50 267 ALA A N 1
ATOM 1958 C CA . ALA A 1 267 ? -7.728 -20.714 -18.992 1.00 93.50 267 ALA A CA 1
ATOM 1959 C C . ALA A 1 267 ? -6.708 -19.886 -18.193 1.00 93.50 267 ALA A C 1
ATOM 1961 O O . ALA A 1 267 ? -5.683 -20.421 -17.777 1.00 93.50 267 ALA A O 1
ATOM 1962 N N . TYR A 1 268 ? -7.026 -18.612 -17.925 1.00 93.88 268 TYR A N 1
ATOM 1963 C CA . TYR A 1 268 ? -6.216 -17.739 -17.080 1.00 93.88 268 TYR A CA 1
ATOM 1964 C C . TYR A 1 268 ? -6.004 -18.338 -15.691 1.00 93.88 268 TYR A C 1
ATOM 1966 O O . TYR A 1 268 ? -4.865 -18.603 -15.313 1.00 93.88 268 TYR A O 1
ATOM 1974 N N . CYS A 1 269 ? -7.084 -18.608 -14.950 1.00 95.19 269 CYS A N 1
ATOM 1975 C CA . CYS A 1 269 ? -6.958 -19.149 -13.602 1.00 95.19 269 CYS A CA 1
ATOM 1976 C C . CYS A 1 269 ? -6.280 -20.517 -13.592 1.00 95.19 269 CYS A C 1
ATOM 1978 O O . CYS A 1 269 ? -5.389 -20.725 -12.772 1.00 95.19 269 CYS A O 1
ATOM 1980 N N . ALA A 1 270 ? -6.602 -21.400 -14.542 1.00 93.75 270 ALA A N 1
ATOM 1981 C CA . ALA A 1 270 ? -5.953 -22.704 -14.655 1.00 93.75 270 ALA A CA 1
ATOM 1982 C C . ALA A 1 270 ? -4.428 -22.591 -14.826 1.00 93.75 270 ALA A C 1
ATOM 1984 O O . ALA A 1 270 ? -3.694 -23.437 -14.317 1.00 93.75 270 ALA A O 1
ATOM 1985 N N . ALA A 1 271 ? -3.950 -21.546 -15.508 1.00 87.19 271 ALA A N 1
ATOM 1986 C CA . ALA A 1 271 ? -2.529 -21.300 -15.716 1.00 87.19 271 ALA A CA 1
ATOM 1987 C C . ALA A 1 271 ? -1.844 -20.591 -14.534 1.00 87.19 271 ALA A C 1
ATOM 1989 O O . ALA A 1 271 ? -0.710 -20.933 -14.200 1.00 87.19 271 ALA A O 1
ATOM 1990 N N . VAL A 1 272 ? -2.497 -19.607 -13.901 1.00 86.94 272 VAL A N 1
ATOM 1991 C CA . VAL A 1 272 ? -1.864 -18.779 -12.852 1.00 86.94 272 VAL A CA 1
ATOM 1992 C C . VAL A 1 272 ? -2.042 -19.318 -11.430 1.00 86.94 272 VAL A C 1
ATOM 1994 O O . VAL A 1 272 ? -1.351 -18.865 -10.519 1.00 86.94 272 VAL A O 1
ATOM 1997 N N . GLY A 1 273 ? -2.941 -20.282 -11.220 1.00 92.06 273 GLY A N 1
ATOM 1998 C CA . GLY A 1 273 ? -3.194 -20.878 -9.910 1.00 92.06 273 GLY A CA 1
ATOM 1999 C C . GLY A 1 273 ? -3.994 -19.950 -8.995 1.00 92.06 273 GLY A C 1
ATOM 2000 O O . GLY A 1 273 ? -5.192 -19.763 -9.203 1.00 92.06 273 GLY A O 1
ATOM 2001 N N . THR A 1 274 ? -3.349 -19.403 -7.963 1.00 92.81 274 THR A N 1
ATOM 2002 C CA . THR A 1 274 ? -3.989 -18.530 -6.964 1.00 92.81 274 THR A CA 1
ATOM 2003 C C . THR A 1 274 ? -3.408 -17.122 -7.042 1.00 92.81 274 THR A C 1
ATOM 2005 O O . THR A 1 274 ? -2.219 -16.925 -6.803 1.00 92.81 274 THR A O 1
ATOM 2008 N N . ILE A 1 275 ? -4.256 -16.136 -7.339 1.00 91.69 275 ILE A N 1
ATOM 2009 C CA . ILE A 1 275 ? -3.917 -14.707 -7.348 1.00 91.69 275 ILE A CA 1
ATOM 2010 C C . ILE A 1 275 ? -5.144 -13.906 -6.910 1.00 91.69 275 ILE A C 1
ATOM 2012 O O . ILE A 1 275 ? -6.258 -14.225 -7.321 1.00 91.69 275 ILE A O 1
ATOM 2016 N N . ASP A 1 276 ? -4.949 -12.882 -6.075 1.00 93.88 276 ASP A N 1
ATOM 2017 C CA . ASP A 1 276 ? -6.045 -12.144 -5.422 1.00 93.88 276 ASP A CA 1
ATOM 2018 C C . ASP A 1 276 ? -6.799 -11.188 -6.371 1.00 93.88 276 ASP A C 1
ATOM 2020 O O . ASP A 1 276 ? -7.914 -10.775 -6.057 1.00 93.88 276 ASP A O 1
ATOM 2024 N N . ALA A 1 277 ? -6.219 -10.870 -7.533 1.00 93.12 277 ALA A N 1
ATOM 2025 C CA . ALA A 1 277 ? -6.847 -10.131 -8.626 1.00 93.12 277 ALA A CA 1
ATOM 2026 C C . ALA A 1 277 ? -6.148 -10.466 -9.962 1.00 93.12 277 ALA A C 1
ATOM 2028 O O . ALA A 1 277 ? -4.966 -10.812 -9.942 1.00 93.12 277 ALA A O 1
ATOM 2029 N N . PRO A 1 278 ? -6.832 -10.357 -11.115 1.00 91.12 278 PRO A N 1
ATOM 2030 C CA . PRO A 1 278 ? -6.205 -10.547 -12.416 1.00 91.12 278 PRO A CA 1
ATOM 2031 C C . PRO A 1 278 ? -5.093 -9.525 -12.651 1.00 91.12 278 PRO A C 1
ATOM 2033 O O . PRO A 1 278 ? -5.244 -8.342 -12.347 1.00 91.12 278 PRO A O 1
ATOM 2036 N N . ASP A 1 279 ? -3.987 -9.983 -13.222 1.00 87.00 279 ASP A N 1
ATOM 2037 C CA . ASP A 1 279 ? -2.828 -9.168 -13.578 1.00 87.00 279 ASP A CA 1
ATOM 2038 C C . ASP A 1 279 ? -2.692 -9.004 -15.102 1.00 87.00 279 ASP A C 1
ATOM 2040 O O . ASP A 1 279 ? -3.577 -9.373 -15.873 1.00 87.00 279 ASP A O 1
ATOM 2044 N N . ALA A 1 280 ? -1.557 -8.462 -15.557 1.00 84.56 280 ALA A N 1
ATOM 2045 C CA . ALA A 1 280 ? -1.298 -8.144 -16.964 1.00 84.56 280 ALA A CA 1
ATOM 2046 C C . ALA A 1 280 ? -1.355 -9.353 -17.923 1.00 84.56 280 ALA A C 1
ATOM 2048 O O . ALA A 1 280 ? -1.384 -9.174 -19.143 1.00 84.56 280 ALA A O 1
ATOM 2049 N N . ARG A 1 281 ? -1.356 -10.584 -17.393 1.00 85.81 281 ARG A N 1
ATOM 2050 C CA . ARG A 1 281 ? -1.525 -11.810 -18.181 1.00 85.81 281 ARG A CA 1
ATOM 2051 C C . ARG A 1 281 ? -2.978 -12.007 -18.619 1.00 85.81 281 ARG A C 1
ATOM 2053 O O . ARG A 1 281 ? -3.207 -12.659 -19.633 1.00 85.81 281 ARG A O 1
ATOM 2060 N N . TYR A 1 282 ? -3.960 -11.432 -17.927 1.00 91.75 282 TYR A N 1
ATOM 2061 C CA . TYR A 1 282 ? -5.349 -11.439 -18.379 1.00 91.75 282 TYR A CA 1
ATOM 2062 C C . TYR A 1 282 ? -5.650 -10.195 -19.229 1.00 91.75 282 TYR A C 1
ATOM 2064 O O . TYR A 1 282 ? -5.516 -9.062 -18.779 1.00 91.75 282 TYR A O 1
ATOM 2072 N N . VAL A 1 283 ? -6.071 -10.411 -20.474 1.00 91.88 283 VAL A N 1
ATOM 2073 C CA . VAL A 1 283 ? -6.344 -9.358 -21.473 1.00 91.88 283 VAL A CA 1
ATOM 2074 C C . VAL A 1 283 ? -7.808 -9.334 -21.924 1.00 91.88 283 VAL A C 1
ATOM 2076 O O . VAL A 1 283 ? -8.150 -8.697 -22.920 1.00 91.88 283 VAL A O 1
ATOM 2079 N N . GLY A 1 284 ? -8.675 -10.076 -21.231 1.00 90.50 284 GLY A N 1
ATOM 2080 C CA . GLY A 1 284 ? -10.114 -10.072 -21.479 1.00 90.50 284 GLY A CA 1
ATOM 2081 C C . GLY A 1 284 ? -10.827 -8.868 -20.843 1.00 90.50 284 GLY A C 1
ATOM 2082 O O . GLY A 1 284 ? -10.189 -7.984 -20.271 1.00 90.50 284 GLY A O 1
ATOM 2083 N N . PRO A 1 285 ? -12.169 -8.819 -20.919 1.00 93.88 285 PRO A N 1
ATOM 2084 C CA . PRO A 1 285 ? -12.967 -7.777 -20.269 1.00 93.88 285 PRO A CA 1
ATOM 2085 C C . PRO A 1 285 ? -12.738 -7.739 -18.753 1.00 93.88 285 PRO A C 1
ATOM 2087 O O . PRO A 1 285 ? -12.596 -8.804 -18.154 1.00 93.88 285 PRO A O 1
ATOM 2090 N N . GLU A 1 286 ? -12.795 -6.547 -18.141 1.00 92.00 286 GLU A N 1
ATOM 2091 C CA . GLU A 1 286 ? -12.604 -6.321 -16.691 1.00 92.00 286 GLU A CA 1
ATOM 2092 C C . GLU A 1 286 ? -13.358 -7.346 -15.830 1.00 92.00 286 GLU A C 1
ATOM 2094 O O . GLU A 1 286 ? -12.775 -7.983 -14.953 1.00 92.00 286 GLU A O 1
ATOM 2099 N N . VAL A 1 287 ? -14.636 -7.572 -16.151 1.00 95.88 287 VAL A N 1
ATOM 2100 C CA . VAL A 1 287 ? -15.435 -8.680 -15.622 1.00 95.88 287 VAL A CA 1
ATOM 2101 C C . VAL A 1 287 ? -16.003 -9.473 -16.804 1.00 95.88 287 VAL A C 1
ATOM 2103 O O . VAL A 1 287 ? -16.878 -8.963 -17.510 1.00 95.88 287 VAL A O 1
ATOM 2106 N N . PRO A 1 288 ? -15.531 -10.708 -17.055 1.00 96.00 288 PRO A N 1
ATOM 2107 C CA . PRO A 1 288 ? -16.018 -11.514 -18.170 1.00 96.00 288 PRO A CA 1
ATOM 2108 C C . PRO A 1 288 ? -17.506 -11.881 -18.052 1.00 96.00 288 PRO A C 1
ATOM 2110 O O . PRO A 1 288 ? -18.024 -12.154 -16.969 1.00 96.00 288 PRO A O 1
ATOM 2113 N N . ASP A 1 289 ? -18.188 -11.985 -19.196 1.00 94.06 289 ASP A N 1
ATOM 2114 C CA . ASP A 1 289 ? -19.635 -12.254 -19.278 1.00 94.06 289 ASP A CA 1
ATOM 2115 C C . ASP A 1 289 ? -20.063 -13.553 -18.581 1.00 94.06 289 ASP A C 1
ATOM 2117 O O . ASP A 1 289 ? -21.166 -13.637 -18.036 1.00 94.06 289 ASP A O 1
ATOM 2121 N N . ALA A 1 290 ? -19.183 -14.557 -18.552 1.00 94.62 290 ALA A N 1
ATOM 2122 C CA . ALA A 1 290 ? -19.415 -15.800 -17.824 1.00 94.62 290 ALA A CA 1
ATOM 2123 C C . ALA A 1 290 ? -19.564 -15.565 -16.311 1.00 94.62 290 ALA A C 1
ATOM 2125 O O . ALA A 1 290 ? -20.448 -16.157 -15.688 1.00 94.62 290 ALA A O 1
ATOM 2126 N N . ILE A 1 291 ? -18.755 -14.665 -15.739 1.00 96.69 291 ILE A N 1
ATOM 2127 C CA . ILE A 1 291 ? -18.836 -14.273 -14.327 1.00 96.69 291 ILE A CA 1
ATOM 2128 C C . ILE A 1 291 ? -20.132 -13.504 -14.078 1.00 96.69 291 ILE A C 1
ATOM 2130 O O . ILE A 1 291 ? -20.878 -13.860 -13.168 1.00 96.69 291 ILE A O 1
ATOM 2134 N N . VAL A 1 292 ? -20.454 -12.517 -14.924 1.00 94.94 292 VAL A N 1
ATOM 2135 C CA . VAL A 1 292 ? -21.697 -11.731 -14.809 1.00 94.94 292 VAL A CA 1
ATOM 2136 C C . VAL A 1 292 ? -22.926 -12.642 -14.817 1.00 94.94 292 VAL A C 1
ATOM 2138 O O . VAL A 1 292 ? -23.785 -12.539 -13.943 1.00 94.94 292 VAL A O 1
ATOM 2141 N N . LYS A 1 293 ? -23.008 -13.567 -15.780 1.00 93.69 293 LYS A N 1
ATOM 2142 C CA . LYS A 1 293 ? -24.129 -14.508 -15.899 1.00 93.69 293 LYS A CA 1
ATOM 2143 C C . LYS A 1 293 ? -24.232 -15.431 -14.683 1.00 93.69 293 LYS A C 1
ATOM 2145 O O . LYS A 1 293 ? -25.331 -15.679 -14.190 1.00 93.69 293 LYS A O 1
ATOM 2150 N N . ALA A 1 294 ? -23.102 -15.950 -14.206 1.00 94.62 294 ALA A N 1
ATOM 2151 C CA . ALA A 1 294 ? -23.076 -16.845 -13.058 1.00 94.62 294 ALA A CA 1
ATOM 2152 C C . ALA A 1 294 ? -23.469 -16.129 -11.757 1.00 94.62 294 ALA A C 1
ATOM 2154 O O . ALA A 1 294 ? -24.268 -16.674 -10.998 1.00 94.62 294 ALA A O 1
ATOM 2155 N N . LEU A 1 295 ? -22.977 -14.907 -11.528 1.00 94.00 295 LEU A N 1
ATOM 2156 C CA . LEU A 1 295 ? -23.359 -14.102 -10.367 1.00 94.00 295 LEU A CA 1
ATOM 2157 C C . LEU A 1 295 ? -24.837 -13.726 -10.398 1.00 94.00 295 LEU A C 1
ATOM 2159 O O . LEU A 1 295 ? -25.495 -13.868 -9.375 1.00 94.00 295 LEU A O 1
ATOM 2163 N N . ARG A 1 296 ? -25.393 -13.345 -11.558 1.00 93.94 296 ARG A N 1
ATOM 2164 C CA . ARG A 1 296 ? -26.837 -13.077 -11.670 1.00 93.94 296 ARG A CA 1
ATOM 2165 C C . ARG A 1 296 ? -27.683 -14.257 -11.225 1.00 93.94 296 ARG A C 1
ATOM 2167 O O . ARG A 1 296 ? -28.600 -14.084 -10.435 1.00 93.94 296 ARG A O 1
ATOM 2174 N N . LYS A 1 297 ? -27.324 -15.461 -11.679 1.00 93.25 297 LYS A N 1
ATOM 2175 C CA . LYS A 1 297 ? -28.005 -16.693 -11.275 1.00 93.25 297 LYS A CA 1
ATOM 2176 C C . LYS A 1 297 ? -27.836 -16.972 -9.777 1.00 93.25 297 LYS A C 1
ATOM 2178 O O . LYS A 1 297 ? -28.816 -17.279 -9.114 1.00 93.25 297 LYS A O 1
ATOM 2183 N N . LYS A 1 298 ? -26.608 -16.906 -9.253 1.00 92.44 298 LYS A N 1
ATOM 2184 C CA . LYS A 1 298 ? -26.306 -17.271 -7.855 1.00 92.44 298 LYS A CA 1
ATOM 2185 C C . LYS A 1 298 ? -26.866 -16.281 -6.833 1.00 92.44 298 LYS A C 1
ATOM 2187 O O . LYS A 1 298 ? -27.200 -16.693 -5.732 1.00 92.44 298 LYS A O 1
ATOM 2192 N N . LEU A 1 299 ? -26.947 -15.004 -7.198 1.00 91.38 299 LEU A N 1
ATOM 2193 C CA . LEU A 1 299 ? -27.429 -13.919 -6.341 1.00 91.38 299 LEU A CA 1
ATOM 2194 C C . LEU A 1 299 ? -28.877 -13.516 -6.646 1.00 91.38 299 LEU A C 1
ATOM 2196 O O . LEU A 1 299 ? -29.344 -12.518 -6.107 1.00 91.38 299 LEU A O 1
ATOM 2200 N N . GLU A 1 300 ? -29.552 -14.243 -7.542 1.00 93.25 300 GLU A N 1
ATOM 2201 C CA . GLU A 1 300 ? -30.928 -13.963 -7.978 1.00 93.25 300 GLU A CA 1
ATOM 2202 C C . GLU A 1 300 ? -31.132 -12.503 -8.437 1.00 93.25 300 GLU A C 1
ATOM 2204 O O . GLU A 1 300 ? -32.188 -11.897 -8.252 1.00 93.25 300 GLU A O 1
ATOM 2209 N N . ILE A 1 301 ? -30.103 -11.915 -9.056 1.00 89.38 301 ILE A N 1
ATOM 2210 C CA . ILE A 1 301 ? -30.171 -10.561 -9.610 1.00 89.38 301 ILE A CA 1
ATOM 2211 C C . ILE A 1 301 ? -31.048 -10.607 -10.861 1.00 89.38 301 ILE A C 1
ATOM 2213 O O . ILE A 1 301 ? -30.715 -11.306 -11.819 1.00 89.38 301 ILE A O 1
ATOM 2217 N N . SER A 1 302 ? -32.123 -9.811 -10.866 1.00 89.25 302 SER A N 1
ATOM 2218 C CA . SER A 1 302 ? -33.046 -9.685 -12.003 1.00 89.25 302 SER A CA 1
ATOM 2219 C C . SER A 1 302 ? -32.309 -9.430 -13.320 1.00 89.25 302 SER A C 1
ATOM 2221 O O . SER A 1 302 ? -31.379 -8.620 -13.374 1.00 89.25 302 SER A O 1
ATOM 2223 N N . ASP A 1 303 ? -32.767 -10.063 -14.400 1.00 86.31 303 ASP A N 1
ATOM 2224 C CA . ASP A 1 303 ? -32.248 -9.841 -15.753 1.00 86.31 303 ASP A CA 1
ATOM 2225 C C . ASP A 1 303 ? -32.406 -8.379 -16.212 1.00 86.31 303 ASP A C 1
ATOM 2227 O O . ASP A 1 303 ? -31.584 -7.898 -16.991 1.00 86.31 303 ASP A O 1
ATOM 2231 N N . ASP A 1 304 ? -33.368 -7.641 -15.647 1.00 88.19 304 ASP A N 1
ATOM 2232 C CA . ASP A 1 304 ? -33.588 -6.214 -15.923 1.00 88.19 304 ASP A CA 1
ATOM 2233 C C . ASP A 1 304 ? -32.532 -5.296 -15.280 1.00 88.19 304 ASP A C 1
ATOM 2235 O O . ASP A 1 304 ? -32.404 -4.127 -15.653 1.00 88.19 304 ASP A O 1
ATOM 2239 N N . ALA A 1 305 ? -31.764 -5.788 -14.298 1.00 87.19 305 ALA A N 1
ATOM 2240 C CA . ALA A 1 305 ? -30.705 -4.993 -13.682 1.00 87.19 305 ALA A CA 1
ATOM 2241 C C . ALA A 1 305 ? -29.625 -4.650 -14.731 1.00 87.19 305 ALA A C 1
ATOM 2243 O O . ALA A 1 305 ? -29.215 -5.545 -15.475 1.00 87.19 305 ALA A O 1
ATOM 2244 N N . PRO A 1 306 ? -29.090 -3.415 -14.788 1.00 91.94 306 PRO A N 1
ATOM 2245 C CA . PRO A 1 306 ? -28.074 -3.042 -15.775 1.00 91.94 306 PRO A CA 1
ATOM 2246 C C . PRO A 1 306 ? -26.810 -3.906 -15.684 1.00 91.94 306 PRO A C 1
ATOM 2248 O O . PRO A 1 306 ? -26.290 -4.159 -14.594 1.00 91.94 306 PRO A O 1
ATOM 2251 N N . LYS A 1 307 ? -26.272 -4.348 -16.828 1.00 90.31 307 LYS A N 1
ATOM 2252 C CA . LYS A 1 307 ? -25.033 -5.148 -16.878 1.00 90.31 307 LYS A CA 1
ATOM 2253 C C . LYS A 1 307 ? -23.858 -4.391 -16.268 1.00 90.31 307 LYS A C 1
ATOM 2255 O O . LYS A 1 307 ? -23.093 -4.973 -15.508 1.00 90.31 307 LYS A O 1
ATOM 2260 N N . GLU A 1 308 ? -23.761 -3.100 -16.545 1.00 90.50 308 GLU A N 1
ATOM 2261 C CA . GLU A 1 308 ? -22.701 -2.212 -16.071 1.00 90.50 308 GLU A CA 1
ATOM 2262 C C . GLU A 1 308 ? -22.705 -2.087 -14.546 1.00 90.50 308 GLU A C 1
ATOM 2264 O O . GLU A 1 308 ? -21.645 -1.964 -13.938 1.00 90.50 308 GLU A O 1
ATOM 2269 N N . TRP A 1 309 ? -23.883 -2.152 -13.915 1.00 90.62 309 TRP A N 1
ATOM 2270 C CA . TRP A 1 309 ? -23.994 -2.183 -12.457 1.00 90.62 309 TRP A CA 1
ATOM 2271 C C . TRP A 1 309 ? -23.423 -3.487 -11.890 1.00 90.62 309 TRP A C 1
ATOM 2273 O O . TRP A 1 309 ? -22.638 -3.446 -10.944 1.00 90.62 309 TRP A O 1
ATOM 2283 N N . VAL A 1 310 ? -23.732 -4.628 -12.520 1.00 91.19 310 VAL A N 1
ATOM 2284 C CA . VAL A 1 310 ? -23.166 -5.923 -12.113 1.00 91.19 310 VAL A CA 1
ATOM 2285 C C . VAL A 1 310 ? -21.647 -5.937 -12.291 1.00 91.19 310 VAL A C 1
ATOM 2287 O O . VAL A 1 310 ? -20.937 -6.365 -11.388 1.00 91.19 310 VAL A O 1
ATOM 2290 N N . VAL A 1 311 ? -21.137 -5.419 -13.414 1.00 92.00 311 VAL A N 1
ATOM 2291 C CA . VAL A 1 311 ? -19.692 -5.307 -13.680 1.00 92.00 311 VAL A CA 1
ATOM 2292 C C . VAL A 1 311 ? -19.006 -4.451 -12.613 1.00 92.00 311 VAL A C 1
ATOM 2294 O O . VAL A 1 311 ? -18.092 -4.936 -11.958 1.00 92.00 311 VAL A O 1
ATOM 2297 N N . LYS A 1 312 ? -19.487 -3.225 -12.364 1.00 90.75 312 LYS A N 1
ATOM 2298 C CA . LYS A 1 312 ? -18.884 -2.308 -11.376 1.00 90.75 312 LYS A CA 1
ATOM 2299 C C . LYS A 1 312 ? -18.916 -2.841 -9.944 1.00 90.75 312 LYS A C 1
ATOM 2301 O O . LYS A 1 312 ? -18.042 -2.509 -9.150 1.00 90.75 312 LYS A O 1
ATOM 2306 N N . GLY A 1 313 ? -19.933 -3.630 -9.604 1.00 89.81 313 GLY A N 1
ATOM 2307 C CA . GLY A 1 313 ? -20.049 -4.266 -8.295 1.00 89.81 313 GLY A CA 1
ATOM 2308 C C . GLY A 1 313 ? -19.275 -5.577 -8.170 1.00 89.81 313 GLY A C 1
ATOM 2309 O O . GLY A 1 313 ? -19.240 -6.134 -7.081 1.00 89.81 313 GLY A O 1
ATOM 2310 N N . THR A 1 314 ? -18.664 -6.101 -9.234 1.00 95.56 314 THR A N 1
ATOM 2311 C CA . THR A 1 314 ? -18.005 -7.412 -9.202 1.00 95.56 314 THR A CA 1
ATOM 2312 C C . THR A 1 314 ? -16.496 -7.277 -9.064 1.00 95.56 314 THR A C 1
ATOM 2314 O O . THR A 1 314 ? -15.848 -6.537 -9.797 1.00 95.56 314 THR A O 1
ATOM 2317 N N . VAL A 1 315 ? -15.922 -8.083 -8.176 1.00 95.75 315 VAL A N 1
ATOM 2318 C CA . VAL A 1 315 ? -14.497 -8.417 -8.190 1.00 95.75 315 VAL A CA 1
ATOM 2319 C C . VAL A 1 315 ? -14.343 -9.911 -8.420 1.00 95.75 315 VAL A C 1
ATOM 2321 O O . VAL A 1 315 ? -15.199 -10.703 -8.024 1.00 95.75 315 VAL A O 1
ATOM 2324 N N . TRP A 1 316 ? -13.252 -10.317 -9.056 1.00 98.12 316 TRP A N 1
ATOM 2325 C CA . TRP A 1 316 ? -12.954 -11.726 -9.265 1.00 98.12 316 TRP A CA 1
ATOM 2326 C C . TRP A 1 316 ? -11.470 -11.998 -9.088 1.00 98.12 316 TRP A C 1
ATOM 2328 O O . TRP A 1 316 ? -10.653 -11.081 -9.127 1.00 98.12 316 TRP A O 1
ATOM 2338 N N . ARG A 1 317 ? -11.144 -13.260 -8.831 1.00 96.75 317 ARG A N 1
ATOM 2339 C CA . ARG A 1 317 ? -9.793 -13.729 -8.542 1.00 96.75 317 ARG A CA 1
ATOM 2340 C C . ARG A 1 317 ? -9.635 -15.185 -8.955 1.00 96.75 317 ARG A C 1
ATOM 2342 O O . ARG A 1 317 ? -10.629 -15.856 -9.252 1.00 96.75 317 ARG A O 1
ATOM 2349 N N . CYS A 1 318 ? -8.404 -15.677 -8.912 1.00 97.00 318 CYS A N 1
ATOM 2350 C CA . CYS A 1 318 ? -8.138 -17.099 -9.073 1.00 97.00 318 CYS A CA 1
ATOM 2351 C C . CYS A 1 318 ? -7.830 -17.730 -7.720 1.00 97.00 318 CYS A C 1
ATOM 2353 O O . CYS A 1 318 ? -7.034 -17.197 -6.947 1.00 97.00 318 CYS A O 1
ATOM 2355 N N . MET A 1 319 ? -8.455 -18.867 -7.438 1.00 95.81 319 MET A N 1
ATOM 2356 C CA . MET A 1 319 ? -8.178 -19.669 -6.250 1.00 95.81 319 MET A CA 1
ATOM 2357 C C . MET A 1 319 ? -8.130 -21.132 -6.665 1.00 95.81 319 MET A C 1
ATOM 2359 O O . MET A 1 319 ? -9.091 -21.651 -7.236 1.00 95.81 319 MET A O 1
ATOM 2363 N N . ASP A 1 320 ? -6.984 -21.763 -6.423 1.00 92.75 320 ASP A N 1
ATOM 2364 C CA . ASP A 1 320 ? -6.689 -23.155 -6.770 1.00 92.75 320 ASP A CA 1
ATOM 2365 C C . ASP A 1 320 ? -6.961 -23.474 -8.246 1.00 92.75 320 ASP A C 1
ATOM 2367 O O . ASP A 1 320 ? -7.519 -24.511 -8.605 1.00 92.75 320 ASP A O 1
ATOM 2371 N N . GLY A 1 321 ? -6.590 -22.539 -9.123 1.00 93.06 321 GLY A N 1
ATOM 2372 C CA . GLY A 1 321 ? -6.756 -22.680 -10.566 1.00 93.06 321 GLY A CA 1
ATOM 2373 C C . GLY A 1 321 ? -8.172 -22.408 -11.080 1.00 93.06 321 GLY A C 1
ATOM 2374 O O . GLY A 1 321 ? -8.432 -22.544 -12.274 1.00 93.06 321 GLY A O 1
ATOM 2375 N N . LYS A 1 322 ? -9.102 -22.020 -10.204 1.00 97.12 322 LYS A N 1
ATOM 2376 C CA . LYS A 1 322 ? -10.508 -21.779 -10.542 1.00 97.12 322 LYS A CA 1
ATOM 2377 C C . LYS A 1 322 ? -10.869 -20.305 -10.443 1.00 97.12 322 LYS A C 1
ATOM 2379 O O . LYS A 1 322 ? -10.263 -19.560 -9.677 1.00 97.12 322 LYS A O 1
ATOM 2384 N N . VAL A 1 323 ? -11.897 -19.902 -11.185 1.00 98.12 323 VAL A N 1
ATOM 2385 C CA . VAL A 1 323 ? -12.440 -18.540 -11.146 1.00 98.12 323 VAL A CA 1
ATOM 2386 C C . VAL A 1 323 ? -13.374 -18.406 -9.949 1.00 98.12 323 VAL A C 1
ATOM 2388 O O . VAL A 1 323 ? -14.324 -19.174 -9.815 1.00 98.12 323 VAL A O 1
ATOM 2391 N N . TRP A 1 324 ? -13.141 -17.400 -9.113 1.00 98.12 324 TRP A N 1
ATOM 2392 C CA . TRP A 1 324 ? -14.024 -17.038 -8.007 1.00 98.12 324 TRP A CA 1
ATOM 2393 C C . TRP A 1 324 ? -14.406 -15.573 -8.110 1.00 98.12 324 TRP A C 1
ATOM 2395 O O . TRP A 1 324 ? -13.561 -14.737 -8.422 1.00 98.12 324 TRP A O 1
ATOM 2405 N N . ALA A 1 325 ? -15.663 -15.247 -7.826 1.00 97.75 325 ALA A N 1
ATOM 2406 C CA . ALA A 1 325 ? -16.146 -13.874 -7.889 1.00 97.75 325 ALA A CA 1
ATOM 2407 C C . ALA A 1 325 ? -16.959 -13.491 -6.654 1.00 97.75 325 ALA A C 1
ATOM 2409 O O . ALA A 1 325 ? -17.651 -14.322 -6.071 1.00 97.75 325 ALA A O 1
ATOM 2410 N N . CYS A 1 326 ? -16.876 -12.221 -6.279 1.00 97.00 326 CYS A N 1
ATOM 2411 C CA . CYS A 1 326 ? -17.624 -11.618 -5.187 1.00 97.00 326 CYS A CA 1
ATOM 2412 C C . CYS A 1 326 ? -18.321 -10.359 -5.702 1.00 97.00 326 CYS A C 1
ATOM 2414 O O . CYS A 1 326 ? -17.745 -9.587 -6.473 1.00 97.00 326 CYS A O 1
ATOM 2416 N N . PHE A 1 327 ? -19.567 -10.165 -5.281 1.00 94.75 327 PHE A N 1
ATOM 2417 C CA . PHE A 1 327 ? -20.368 -9.001 -5.637 1.00 94.75 327 PHE A CA 1
ATOM 2418 C C . PHE A 1 327 ? -20.522 -8.081 -4.424 1.00 94.75 327 PHE A C 1
ATOM 2420 O O . PHE A 1 327 ? -21.020 -8.497 -3.378 1.00 94.75 327 PHE A O 1
ATOM 2427 N N . ILE A 1 328 ? -20.096 -6.828 -4.562 1.00 89.38 328 ILE A N 1
ATOM 2428 C CA . ILE A 1 328 ? -20.141 -5.804 -3.522 1.00 89.38 328 ILE A CA 1
ATOM 2429 C C . ILE A 1 328 ? -21.599 -5.376 -3.319 1.00 89.38 328 ILE A C 1
ATOM 2431 O O . ILE A 1 328 ? -22.156 -4.584 -4.077 1.00 89.38 328 ILE A O 1
ATOM 2435 N N . GLY A 1 329 ? -22.216 -5.924 -2.273 1.00 78.25 329 GLY A N 1
ATOM 2436 C CA . GLY A 1 329 ? -23.507 -5.496 -1.738 1.00 78.25 329 GLY A CA 1
ATOM 2437 C C . GLY A 1 329 ? -23.364 -4.555 -0.540 1.00 78.25 329 GLY A C 1
ATOM 2438 O O . GLY A 1 329 ? -22.260 -4.213 -0.119 1.00 78.25 329 GLY A O 1
ATOM 2439 N N . ALA A 1 330 ? -24.497 -4.180 0.063 1.00 69.19 330 ALA A N 1
ATOM 2440 C CA . ALA A 1 330 ? -24.556 -3.194 1.149 1.00 69.19 330 ALA A CA 1
ATOM 2441 C C . ALA A 1 330 ? -23.641 -3.509 2.349 1.00 69.19 330 ALA A C 1
ATOM 2443 O O . ALA A 1 330 ? -23.196 -2.583 3.016 1.00 69.19 330 ALA A O 1
ATOM 2444 N N . ASN A 1 331 ? -23.342 -4.787 2.609 1.00 73.00 331 ASN A N 1
ATOM 2445 C CA . ASN A 1 331 ? -22.515 -5.231 3.736 1.00 73.00 331 ASN A CA 1
ATOM 2446 C C . ASN A 1 331 ? -21.458 -6.279 3.341 1.00 73.00 331 ASN A C 1
ATOM 2448 O O . ASN A 1 331 ? -21.060 -7.076 4.181 1.00 73.00 331 ASN A O 1
ATOM 2452 N N . ILE A 1 332 ? -21.025 -6.317 2.074 1.00 85.62 332 ILE A N 1
ATOM 2453 C CA . ILE A 1 332 ? -20.123 -7.370 1.575 1.00 85.62 332 ILE A CA 1
ATOM 2454 C C . ILE A 1 332 ? -18.741 -6.773 1.252 1.00 85.62 332 ILE A C 1
ATOM 2456 O O . ILE A 1 332 ? -18.592 -6.114 0.218 1.00 85.62 332 ILE A O 1
ATOM 2460 N N . PRO A 1 333 ? -17.710 -6.990 2.093 1.00 90.62 333 PRO A N 1
ATOM 2461 C CA . PRO A 1 333 ? -16.395 -6.378 1.926 1.00 90.62 333 PRO A CA 1
ATOM 2462 C C . PRO A 1 333 ? -15.486 -7.216 1.010 1.00 90.62 333 PRO A C 1
ATOM 2464 O O . PRO A 1 333 ? -14.447 -7.718 1.430 1.00 90.62 333 PRO A O 1
ATOM 2467 N N . CYS A 1 334 ? -15.852 -7.371 -0.267 1.00 89.81 334 CYS A N 1
ATOM 2468 C CA . CYS A 1 334 ? -15.150 -8.280 -1.187 1.00 89.81 334 CYS A CA 1
ATOM 2469 C C . CYS A 1 334 ? -13.628 -8.049 -1.298 1.00 89.81 334 CYS A C 1
ATOM 2471 O O . CYS A 1 334 ? -12.893 -8.984 -1.593 1.00 89.81 334 CYS A O 1
ATOM 2473 N N . LYS A 1 335 ? -13.148 -6.813 -1.103 1.00 88.50 335 LYS A N 1
ATOM 2474 C CA . LYS A 1 335 ? -11.724 -6.452 -1.232 1.00 88.50 335 LYS A CA 1
ATOM 2475 C C . LYS A 1 335 ? -10.956 -6.457 0.097 1.00 88.50 335 LYS A C 1
ATOM 2477 O O . LYS A 1 335 ? -9.733 -6.360 0.068 1.00 88.50 335 LYS A O 1
ATOM 2482 N N . ALA A 1 336 ? -11.638 -6.552 1.239 1.00 90.19 336 ALA A N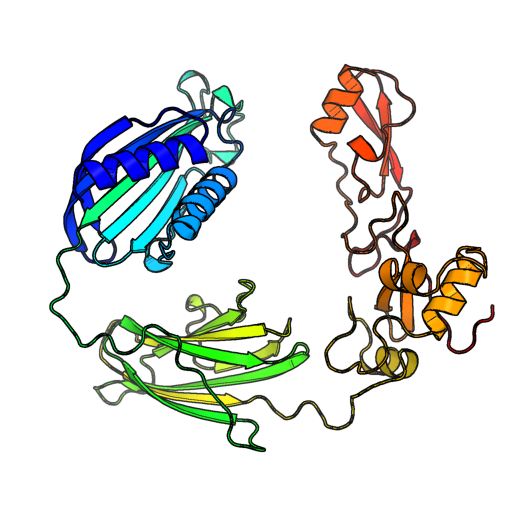 1
ATOM 2483 C CA . ALA A 1 336 ? -10.996 -6.474 2.548 1.00 90.19 336 ALA A CA 1
ATOM 2484 C C . ALA A 1 336 ? -10.612 -7.863 3.071 1.00 90.19 336 ALA A C 1
ATOM 2486 O O . ALA A 1 336 ? -11.252 -8.871 2.757 1.00 90.19 336 ALA A O 1
ATOM 2487 N N . LYS A 1 337 ? -9.572 -7.911 3.905 1.00 92.69 337 LYS A N 1
ATOM 2488 C CA . LYS A 1 337 ? -9.244 -9.117 4.666 1.00 92.69 337 LYS A CA 1
ATOM 2489 C C . LYS A 1 337 ? -10.211 -9.258 5.838 1.00 92.69 337 LYS A C 1
ATOM 2491 O O . LYS A 1 337 ? -10.629 -8.271 6.436 1.00 92.69 337 LYS A O 1
ATOM 2496 N N . ALA A 1 338 ? -10.559 -10.496 6.153 1.00 95.00 338 ALA A N 1
ATOM 2497 C CA . ALA A 1 338 ? -11.390 -10.837 7.288 1.00 95.00 338 ALA A CA 1
ATOM 2498 C C . ALA A 1 338 ? -10.712 -10.390 8.589 1.00 95.00 338 ALA A C 1
ATOM 2500 O O . ALA A 1 338 ? -9.554 -10.720 8.849 1.00 95.00 338 ALA A O 1
ATOM 2501 N N . ASN A 1 339 ? -11.453 -9.690 9.438 1.00 96.00 339 ASN A N 1
ATOM 2502 C CA . ASN A 1 339 ? -11.033 -9.388 10.791 1.00 96.00 339 ASN A CA 1
ATOM 2503 C C . ASN A 1 339 ? -11.335 -10.599 11.687 1.00 96.00 339 ASN A C 1
ATOM 2505 O O . ASN A 1 339 ? -12.475 -10.842 12.092 1.00 96.00 339 ASN A O 1
ATOM 2509 N N . THR A 1 340 ? -10.286 -11.362 11.998 1.00 95.88 340 THR A N 1
ATOM 2510 C CA . THR A 1 340 ? -10.338 -12.527 12.892 1.00 95.88 340 THR A CA 1
ATOM 2511 C C . THR A 1 340 ? -10.025 -12.184 14.349 1.00 95.88 340 THR A C 1
ATOM 2513 O O . THR A 1 340 ? -9.924 -13.094 15.181 1.00 95.88 340 THR A O 1
ATOM 2516 N N . SER A 1 341 ? -9.855 -10.898 14.677 1.00 95.75 341 SER A N 1
ATOM 2517 C CA . SER A 1 341 ? -9.618 -10.445 16.044 1.00 95.75 341 SER A CA 1
ATOM 2518 C C . SER A 1 341 ? -10.801 -10.803 16.936 1.00 95.75 341 SER A C 1
ATOM 2520 O O . SER A 1 341 ? -11.963 -10.584 16.596 1.00 95.75 341 SER A O 1
ATOM 2522 N N . ARG A 1 342 ? -10.492 -11.357 18.109 1.00 96.75 342 ARG A N 1
ATOM 2523 C CA . ARG A 1 342 ? -11.469 -11.618 19.177 1.00 96.75 342 ARG A CA 1
ATOM 2524 C C . ARG A 1 342 ? -11.518 -10.485 20.199 1.00 96.75 342 ARG A C 1
ATOM 2526 O O . ARG A 1 342 ? -12.191 -10.616 21.219 1.00 96.75 342 ARG A O 1
ATOM 2533 N N . THR A 1 343 ? -10.774 -9.414 19.948 1.00 96.19 343 THR A N 1
ATOM 2534 C CA . THR A 1 343 ? -10.720 -8.230 20.796 1.00 96.19 343 THR A CA 1
ATOM 2535 C C . THR A 1 343 ? -11.757 -7.232 20.287 1.00 96.19 343 THR A C 1
ATOM 2537 O O . THR A 1 343 ? -11.703 -6.887 19.106 1.00 96.19 343 THR A O 1
ATOM 2540 N N . PRO A 1 344 ? -12.709 -6.790 21.127 1.00 94.69 344 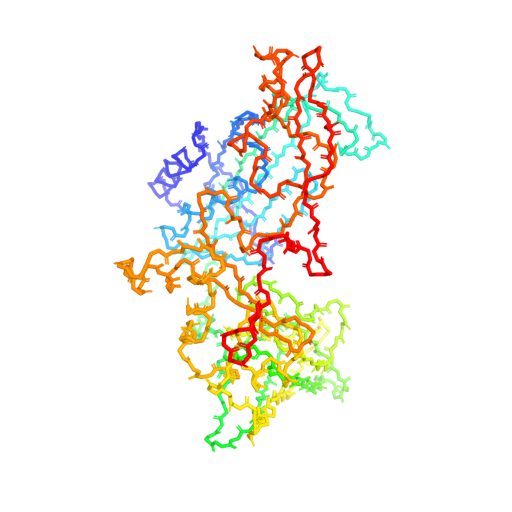PRO A N 1
ATOM 2541 C CA . PRO A 1 344 ? -13.672 -5.774 20.725 1.00 94.69 344 PRO A CA 1
ATOM 2542 C C . PRO A 1 344 ? -12.982 -4.427 20.493 1.00 94.69 344 PRO A C 1
ATOM 2544 O O . PRO A 1 344 ? -12.014 -4.104 21.183 1.00 94.69 344 PRO A O 1
ATOM 2547 N N . THR A 1 345 ? -13.494 -3.651 19.541 1.00 95.00 345 THR A N 1
ATOM 2548 C CA . THR A 1 345 ? -13.020 -2.286 19.282 1.00 95.00 345 THR A CA 1
ATOM 2549 C C . THR A 1 345 ? -13.596 -1.299 20.301 1.00 95.00 345 THR A C 1
ATOM 2551 O O . THR A 1 345 ? -14.529 -1.626 21.045 1.00 95.00 345 THR A O 1
ATOM 2554 N N . SER A 1 346 ? -13.048 -0.084 20.338 1.00 95.38 346 SER A N 1
ATOM 2555 C CA . SER A 1 346 ? -13.566 1.042 21.128 1.00 95.38 346 SER A CA 1
ATOM 2556 C C . SER A 1 346 ? -15.047 1.294 20.859 1.00 95.38 346 SER A C 1
ATOM 2558 O O . SER A 1 346 ? -15.841 1.365 21.793 1.00 95.38 346 SER A O 1
ATOM 2560 N N . GLU A 1 347 ? -15.445 1.307 19.589 1.00 94.56 347 GLU A N 1
ATOM 2561 C CA . GLU A 1 347 ? -16.810 1.621 19.153 1.00 94.56 347 GLU A CA 1
ATOM 2562 C C . GLU A 1 347 ? -17.800 0.573 19.667 1.00 94.56 347 GLU A C 1
ATOM 2564 O O . GLU A 1 347 ? -18.908 0.898 20.089 1.00 94.56 347 GLU A O 1
ATOM 2569 N N . MET A 1 348 ? -17.394 -0.700 19.683 1.00 96.12 348 MET A N 1
ATOM 2570 C CA . MET A 1 348 ? -18.208 -1.777 20.244 1.00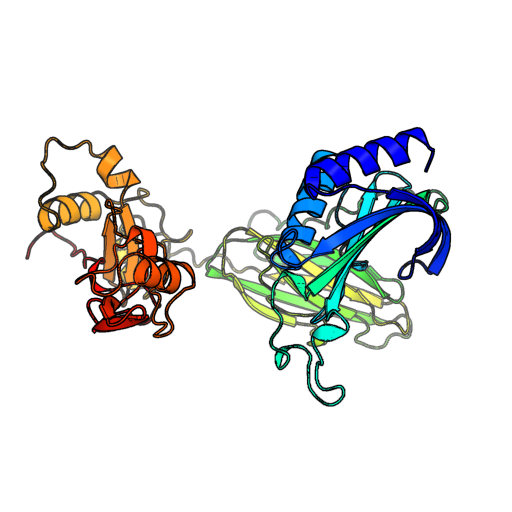 96.12 348 MET A CA 1
ATOM 2571 C C . MET A 1 348 ? -18.351 -1.642 21.761 1.00 96.12 348 MET A C 1
ATOM 2573 O O . MET A 1 348 ? -19.432 -1.883 22.300 1.00 96.12 348 MET A O 1
ATOM 2577 N N . ILE A 1 349 ? -17.267 -1.279 22.457 1.00 97.44 349 ILE A N 1
ATOM 2578 C CA . ILE A 1 349 ? -17.284 -1.052 23.906 1.00 97.44 349 ILE A CA 1
ATOM 2579 C C . ILE A 1 349 ? -18.233 0.101 24.241 1.00 97.44 349 ILE A C 1
ATOM 2581 O O . ILE A 1 349 ? -19.067 -0.048 25.134 1.00 97.44 349 ILE A O 1
ATOM 2585 N N . ASP A 1 350 ? -18.148 1.213 23.517 1.00 96.19 350 ASP A N 1
ATOM 2586 C CA . ASP A 1 350 ? -18.993 2.383 23.750 1.00 96.19 350 ASP A CA 1
ATOM 2587 C C . ASP A 1 350 ? -20.459 2.107 23.410 1.00 96.19 350 ASP A C 1
ATOM 2589 O O . ASP A 1 350 ? -21.338 2.390 24.226 1.00 96.19 350 ASP A O 1
ATOM 2593 N N . PHE A 1 351 ? -20.727 1.411 22.301 1.00 96.19 351 PHE A N 1
ATOM 2594 C CA . PHE A 1 351 ? -22.071 0.942 21.967 1.00 96.19 351 PHE A CA 1
ATOM 2595 C C . PHE A 1 351 ? -22.681 0.092 23.090 1.00 96.19 351 PHE A C 1
ATOM 2597 O O . PHE A 1 351 ? -23.844 0.277 23.445 1.00 96.19 351 PHE A O 1
ATOM 2604 N N . CYS A 1 352 ? -21.907 -0.813 23.700 1.00 97.31 352 CYS A N 1
ATOM 2605 C CA . CYS A 1 352 ? -22.410 -1.616 24.811 1.00 97.31 352 CYS A CA 1
ATOM 2606 C C . CYS A 1 352 ? -22.576 -0.831 26.114 1.00 97.31 352 CYS A C 1
ATOM 2608 O O . CYS A 1 352 ? -23.426 -1.208 26.913 1.00 97.31 352 CYS A O 1
ATOM 2610 N N . LYS A 1 353 ? -21.855 0.270 26.347 1.00 97.00 353 LYS A N 1
ATOM 2611 C CA . LYS A 1 353 ? -22.156 1.154 27.489 1.00 97.00 353 LYS A CA 1
ATOM 2612 C C . LYS A 1 353 ? -23.522 1.822 27.326 1.00 97.00 353 LYS A C 1
ATOM 2614 O O . LYS A 1 353 ? -24.267 1.924 28.298 1.00 97.00 353 LYS A O 1
ATOM 2619 N N . GLU A 1 354 ? -23.855 2.245 26.108 1.00 96.19 354 GLU A N 1
ATOM 2620 C CA . GLU A 1 354 ? -25.144 2.869 25.787 1.00 96.19 354 GLU A CA 1
ATOM 2621 C C . GLU A 1 354 ? -26.293 1.855 25.717 1.00 96.19 354 GLU A C 1
ATOM 2623 O O . GLU A 1 354 ? -27.413 2.149 26.139 1.00 96.19 354 GLU A O 1
ATOM 2628 N N . GLN A 1 355 ? -26.016 0.644 25.223 1.00 96.19 355 GLN A N 1
ATOM 2629 C CA . GLN A 1 355 ? -26.983 -0.446 25.076 1.00 96.19 355 GLN A CA 1
ATOM 2630 C C . GLN A 1 355 ? -26.498 -1.730 25.783 1.00 96.19 355 GLN A C 1
ATOM 2632 O O . GLN A 1 355 ? -26.096 -2.694 25.125 1.00 96.19 355 GLN A O 1
ATOM 2637 N N . PRO A 1 356 ? -26.582 -1.804 27.129 1.00 95.44 356 PRO A N 1
ATOM 2638 C CA . PRO A 1 356 ? -25.901 -2.828 27.936 1.00 95.44 356 PRO A CA 1
ATOM 2639 C C . PRO A 1 356 ? -26.211 -4.286 27.616 1.00 95.44 356 PRO A C 1
ATOM 2641 O O . PRO A 1 356 ? -25.367 -5.147 27.861 1.00 95.44 356 PRO A O 1
ATOM 2644 N N . ASN A 1 357 ? -27.400 -4.560 27.077 1.00 97.31 357 ASN A N 1
ATOM 2645 C CA . ASN A 1 357 ? -27.899 -5.906 26.796 1.00 97.31 357 ASN A CA 1
ATOM 2646 C C . ASN A 1 357 ? -28.490 -6.017 25.380 1.00 97.31 357 ASN A C 1
ATOM 2648 O O . ASN A 1 357 ? -29.467 -6.732 25.175 1.00 97.31 357 ASN A O 1
ATOM 2652 N N . ALA A 1 358 ? -27.951 -5.266 24.412 1.00 97.44 358 ALA A N 1
ATOM 2653 C CA . ALA A 1 358 ? -28.327 -5.419 23.009 1.00 97.44 358 ALA A CA 1
ATOM 2654 C C . ALA A 1 358 ? -28.008 -6.834 22.499 1.00 97.44 358 ALA A C 1
ATOM 2656 O O . ALA A 1 358 ? -26.870 -7.297 22.607 1.00 97.44 358 ALA A O 1
ATOM 2657 N N . ASP A 1 359 ? -28.996 -7.495 21.891 1.00 96.25 359 ASP A N 1
ATOM 2658 C CA . ASP A 1 359 ? -28.852 -8.859 21.366 1.00 96.25 359 ASP A CA 1
ATOM 2659 C C . ASP A 1 359 ? -27.883 -8.953 20.176 1.00 96.25 359 ASP A C 1
ATOM 2661 O O . ASP A 1 359 ? -27.333 -10.023 19.923 1.00 96.25 359 ASP A O 1
ATOM 2665 N N . VAL A 1 360 ? -27.644 -7.842 19.468 1.00 95.44 360 VAL A N 1
ATOM 2666 C CA . VAL A 1 360 ? -26.661 -7.749 18.383 1.00 95.44 360 VAL A CA 1
ATOM 2667 C C . VAL A 1 360 ? -25.985 -6.376 18.377 1.00 95.44 360 VAL A C 1
ATOM 2669 O O . VAL A 1 360 ? -26.636 -5.360 18.624 1.00 95.44 360 VAL A O 1
ATOM 2672 N N . ILE A 1 361 ? -24.694 -6.337 18.052 1.00 96.00 361 ILE A N 1
ATOM 2673 C CA . ILE A 1 361 ? -23.976 -5.105 17.701 1.00 96.00 361 ILE A CA 1
ATOM 2674 C C . ILE A 1 361 ? -24.013 -4.969 16.167 1.00 96.00 361 ILE A C 1
ATOM 2676 O O . ILE A 1 361 ? -23.612 -5.906 15.472 1.00 96.00 361 ILE A O 1
ATOM 2680 N N . PRO A 1 362 ? -24.516 -3.855 15.604 1.00 91.00 362 PRO A N 1
ATOM 2681 C CA . PRO A 1 362 ? -24.690 -3.715 14.159 1.00 91.00 362 PRO A CA 1
ATOM 2682 C C . PRO A 1 362 ? -23.352 -3.601 13.410 1.00 91.00 362 PRO A C 1
ATOM 2684 O O . PRO A 1 362 ? -22.369 -3.084 13.936 1.00 91.00 362 PRO A O 1
ATOM 2687 N N . ALA A 1 363 ? -23.342 -3.989 12.128 1.00 85.75 363 ALA A N 1
ATOM 2688 C CA . ALA A 1 363 ? -22.152 -3.938 11.266 1.00 85.75 363 ALA A CA 1
ATOM 2689 C C . ALA A 1 363 ? -21.569 -2.525 11.070 1.00 85.75 363 ALA A C 1
ATOM 2691 O O . ALA A 1 363 ? -20.394 -2.377 10.751 1.00 85.75 363 ALA A O 1
ATOM 2692 N N . SER A 1 364 ? -22.375 -1.476 11.273 1.00 88.00 364 SER A N 1
ATOM 2693 C CA . SER A 1 364 ? -21.894 -0.089 11.293 1.00 88.00 364 SER A CA 1
ATOM 2694 C C . SER A 1 364 ? -20.973 0.214 12.480 1.00 88.00 364 SER A C 1
ATOM 2696 O O . SER A 1 364 ? -20.279 1.220 12.440 1.00 88.00 364 SER A O 1
ATOM 2698 N N . VAL A 1 365 ? -20.984 -0.628 13.519 1.00 92.81 365 VAL A N 1
ATOM 2699 C CA . VAL A 1 365 ? -20.145 -0.518 14.722 1.00 92.81 365 VAL A CA 1
ATOM 2700 C C . VAL A 1 365 ? -19.033 -1.565 14.703 1.00 92.81 365 VAL A C 1
ATOM 2702 O O . VAL A 1 365 ? -17.885 -1.241 14.968 1.00 92.81 365 VAL A O 1
ATOM 2705 N N . THR A 1 366 ? -19.337 -2.821 14.363 1.00 91.06 366 THR A N 1
ATOM 2706 C CA . THR A 1 366 ? -18.325 -3.899 14.358 1.00 91.06 366 THR A CA 1
ATOM 2707 C C . THR A 1 366 ? -17.369 -3.858 13.163 1.00 91.06 366 THR A C 1
ATOM 2709 O O . THR A 1 366 ? -16.442 -4.666 13.092 1.00 91.06 366 THR A O 1
ATOM 2712 N N . GLY A 1 367 ? -17.647 -3.007 12.174 1.00 89.75 367 GLY A N 1
ATOM 2713 C CA . GLY A 1 367 ? -17.113 -3.153 10.825 1.00 89.75 367 GLY A CA 1
ATOM 2714 C C . GLY A 1 367 ? -17.790 -4.298 10.065 1.00 89.75 367 GLY A C 1
ATOM 2715 O O . GLY A 1 367 ? -18.530 -5.115 10.629 1.00 89.75 367 GLY A O 1
ATOM 2716 N N . ARG A 1 368 ? -17.540 -4.359 8.756 1.00 90.50 368 ARG A N 1
ATOM 2717 C CA . ARG A 1 368 ? -18.110 -5.382 7.858 1.00 90.50 368 ARG A CA 1
ATOM 2718 C C . ARG A 1 368 ? -17.192 -6.593 7.703 1.00 90.50 368 ARG A C 1
ATOM 2720 O O . ARG A 1 368 ? -17.603 -7.611 7.161 1.00 90.50 368 ARG A O 1
ATOM 2727 N N . GLU A 1 369 ? -15.959 -6.476 8.181 1.00 94.38 369 GLU A N 1
ATOM 2728 C CA . GLU A 1 369 ? -14.871 -7.434 8.029 1.00 94.38 369 GLU A CA 1
ATOM 2729 C C . GLU A 1 369 ? -14.854 -8.485 9.143 1.00 94.38 369 GLU A C 1
ATOM 2731 O O . GLU A 1 369 ? -14.189 -9.511 8.996 1.00 94.38 369 GLU A O 1
ATOM 2736 N N . THR A 1 370 ? -15.535 -8.245 10.271 1.00 95.00 370 THR A N 1
ATOM 2737 C CA . THR A 1 370 ? -15.517 -9.179 11.404 1.00 95.00 370 THR A CA 1
ATOM 2738 C C . THR A 1 370 ? -16.127 -10.525 11.029 1.00 95.00 370 THR A C 1
ATOM 2740 O O . THR A 1 370 ? -17.184 -10.609 10.406 1.00 95.00 370 THR A O 1
ATOM 2743 N N . VAL A 1 371 ? -15.463 -11.605 11.443 1.00 97.00 371 VAL A N 1
ATOM 2744 C CA . VAL A 1 371 ? -15.984 -12.970 11.269 1.00 97.00 371 VAL A CA 1
ATOM 2745 C C . VAL A 1 371 ? -16.921 -13.403 12.393 1.00 97.00 371 VAL A C 1
ATOM 2747 O O . VAL A 1 371 ? -17.447 -14.516 12.360 1.00 97.00 371 VAL A O 1
ATOM 2750 N N . TYR A 1 372 ? -17.109 -12.560 13.408 1.00 97.19 372 TYR A N 1
ATOM 2751 C CA . TYR A 1 372 ? -17.863 -12.881 14.611 1.00 97.19 372 TYR A CA 1
ATOM 2752 C C . TYR A 1 372 ? -19.172 -12.099 14.680 1.00 97.19 372 TYR A C 1
ATOM 2754 O O . TYR A 1 372 ? -19.232 -10.913 14.377 1.00 97.19 372 TYR A O 1
ATOM 2762 N N . GLU A 1 373 ? -20.214 -12.770 15.158 1.00 96.69 373 GLU A N 1
ATOM 2763 C CA . GLU A 1 373 ? -21.422 -12.115 15.640 1.00 96.69 373 GLU A CA 1
ATOM 2764 C C . GLU A 1 373 ? -21.181 -11.646 17.074 1.00 96.69 373 GLU A C 1
ATOM 2766 O O . GLU A 1 373 ? -20.738 -12.425 17.927 1.00 96.69 373 GLU A O 1
ATOM 2771 N N . TRP A 1 374 ? -21.476 -10.377 17.339 1.00 97.75 374 TRP A N 1
ATOM 2772 C CA . TRP A 1 374 ? -21.278 -9.747 18.637 1.00 97.75 374 TRP A CA 1
ATOM 2773 C C . TRP A 1 374 ? -22.604 -9.302 19.233 1.00 97.75 374 TRP A C 1
ATOM 2775 O O . TRP A 1 374 ? -23.491 -8.850 18.515 1.00 97.75 374 TRP A O 1
ATOM 2785 N N . ARG A 1 375 ? -22.701 -9.376 20.558 1.00 98.12 375 ARG A N 1
ATOM 2786 C CA . ARG A 1 375 ? -23.796 -8.828 21.364 1.00 98.12 375 ARG A CA 1
ATOM 2787 C C . ARG A 1 375 ? -23.239 -8.038 22.540 1.00 98.12 375 ARG A C 1
ATOM 2789 O O . ARG A 1 375 ? -22.058 -8.177 22.863 1.00 98.12 375 ARG A O 1
ATOM 2796 N N . CYS A 1 376 ? -24.090 -7.300 23.234 1.00 98.44 376 CYS A N 1
ATOM 2797 C CA . CYS A 1 376 ? -23.756 -6.705 24.520 1.00 98.44 376 CYS A CA 1
ATOM 2798 C C . CYS A 1 376 ? -24.284 -7.572 25.662 1.00 98.44 376 CYS A C 1
ATOM 2800 O O . CYS A 1 376 ? -25.388 -8.113 25.599 1.00 98.44 376 CYS A O 1
ATOM 2802 N N . GLN A 1 377 ? -23.478 -7.729 26.705 1.00 97.88 377 GLN A N 1
ATOM 2803 C CA . GLN A 1 377 ? -23.881 -8.382 27.942 1.00 97.88 377 GLN A CA 1
ATOM 2804 C C . GLN A 1 377 ? -23.285 -7.615 29.116 1.00 97.88 377 GLN A C 1
ATOM 2806 O O . GLN A 1 377 ? -22.061 -7.503 29.217 1.00 97.88 377 GLN A O 1
ATOM 2811 N N . ASP A 1 378 ? -24.152 -7.103 29.989 1.00 96.88 378 ASP A N 1
ATOM 2812 C CA . ASP A 1 378 ? -23.772 -6.333 31.176 1.00 96.88 378 ASP A CA 1
ATOM 2813 C C . ASP A 1 378 ? -22.834 -5.153 30.847 1.00 96.88 378 ASP A C 1
ATOM 2815 O O . ASP A 1 378 ? -21.874 -4.873 31.564 1.00 96.88 378 ASP A O 1
ATOM 2819 N N . GLY A 1 379 ? -23.089 -4.469 29.725 1.00 95.50 379 GLY A N 1
ATOM 2820 C CA . GLY A 1 379 ? -22.306 -3.304 29.301 1.00 95.50 379 GLY A CA 1
ATOM 2821 C C . GLY A 1 379 ? -21.023 -3.624 28.529 1.00 95.50 379 GLY A C 1
ATOM 2822 O O . GLY A 1 379 ? -20.297 -2.706 28.157 1.00 95.50 379 GLY A O 1
ATOM 2823 N N . ALA A 1 380 ? -20.730 -4.902 28.265 1.00 97.56 380 ALA A N 1
ATOM 2824 C CA . ALA A 1 380 ? -19.515 -5.330 27.575 1.00 97.56 380 ALA A CA 1
ATOM 2825 C C . ALA A 1 380 ? -19.815 -6.118 26.284 1.00 97.56 380 ALA A C 1
ATOM 2827 O O . ALA A 1 380 ? -20.712 -6.968 26.283 1.00 97.56 380 ALA A O 1
ATOM 2828 N N . PRO A 1 381 ? -19.027 -5.933 25.206 1.00 98.25 381 PRO A N 1
ATOM 2829 C CA . PRO A 1 381 ? -19.134 -6.758 24.008 1.00 98.25 381 PRO A CA 1
ATOM 2830 C C . PRO A 1 381 ? -18.790 -8.221 24.286 1.00 98.25 381 PRO A C 1
ATOM 2832 O O . PRO A 1 381 ? -17.797 -8.542 24.949 1.00 98.25 381 PRO A O 1
ATOM 2835 N N . LYS A 1 382 ? -19.586 -9.130 23.730 1.00 98.06 382 LYS A N 1
ATOM 2836 C CA . LYS A 1 382 ? -19.370 -10.576 23.781 1.00 98.06 382 LYS A CA 1
ATOM 2837 C C . LYS A 1 382 ? -19.545 -11.186 22.402 1.00 98.06 382 LYS A C 1
ATOM 2839 O O . LYS A 1 382 ? -20.530 -10.920 21.721 1.00 98.06 382 LYS A O 1
ATOM 2844 N N . ILE A 1 383 ? -18.614 -12.064 22.038 1.00 98.00 383 ILE A N 1
ATOM 2845 C CA . ILE A 1 383 ? -18.751 -12.921 20.861 1.00 98.00 383 ILE A CA 1
ATOM 2846 C C . ILE A 1 383 ? -19.859 -13.934 21.137 1.00 98.00 383 ILE A C 1
ATOM 2848 O O . ILE A 1 383 ? -19.796 -14.673 22.120 1.00 98.00 383 ILE A O 1
ATOM 2852 N N . VAL A 1 384 ? -20.842 -13.984 20.246 1.00 97.50 384 VAL A N 1
ATOM 2853 C CA . VAL A 1 384 ? -21.888 -15.007 20.229 1.00 97.50 384 VAL A CA 1
ATOM 2854 C C . VAL A 1 384 ? -21.338 -16.271 19.578 1.00 97.50 384 VAL A C 1
ATOM 2856 O O . VAL A 1 384 ? -21.304 -17.338 20.188 1.00 97.50 384 VAL A O 1
ATOM 2859 N N . LYS A 1 385 ? -20.871 -16.140 18.334 1.00 96.56 385 LYS A N 1
ATOM 2860 C CA . LYS A 1 385 ? -20.295 -17.220 17.527 1.00 96.56 385 LYS A CA 1
ATOM 2861 C C . LYS A 1 385 ? -19.508 -16.640 16.357 1.00 96.56 385 LYS A C 1
ATOM 2863 O O . LYS A 1 385 ? -19.647 -15.468 16.020 1.00 96.56 385 LYS A O 1
ATOM 2868 N N . GLN A 1 386 ? -18.704 -17.480 15.721 1.00 97.06 386 GLN A N 1
ATOM 2869 C CA . GLN A 1 386 ? -18.151 -17.178 14.407 1.00 97.06 386 GLN A CA 1
ATOM 2870 C C . GLN A 1 386 ? -19.223 -17.446 13.344 1.00 97.06 386 GLN A C 1
ATOM 2872 O O . GLN A 1 386 ? -19.866 -18.496 13.375 1.00 97.06 386 GLN A O 1
ATOM 2877 N N . VAL A 1 387 ? -19.434 -16.488 12.447 1.00 95.62 387 VAL A N 1
ATOM 2878 C CA . VAL A 1 387 ? -20.448 -16.542 11.382 1.00 95.62 387 VAL A CA 1
ATOM 2879 C C . VAL A 1 387 ? -19.844 -16.611 9.986 1.00 95.62 387 VAL A C 1
ATOM 2881 O O . VAL A 1 387 ? -20.532 -17.034 9.066 1.00 95.62 387 VAL A O 1
ATOM 2884 N N . PHE A 1 388 ? -18.565 -16.261 9.843 1.00 96.38 388 PHE A N 1
ATOM 2885 C CA . PHE A 1 388 ? -17.844 -16.307 8.575 1.00 96.38 388 PHE A CA 1
ATOM 2886 C C . PHE A 1 388 ? -16.504 -17.022 8.709 1.00 96.38 388 PHE A C 1
ATOM 2888 O O . PHE A 1 388 ? -15.913 -17.081 9.790 1.00 96.38 388 PHE A O 1
ATOM 2895 N N . THR A 1 389 ? -15.995 -17.548 7.601 1.00 96.69 389 THR A N 1
ATOM 2896 C CA . THR A 1 389 ? -14.716 -18.258 7.551 1.00 96.69 389 THR A CA 1
ATOM 2897 C C . THR A 1 389 ? -13.763 -17.546 6.601 1.00 96.69 389 THR A C 1
ATOM 2899 O O . THR A 1 389 ? -14.118 -17.328 5.445 1.00 96.69 389 THR A O 1
ATOM 2902 N N . PRO A 1 390 ? -12.548 -17.173 7.036 1.00 95.75 390 PRO A N 1
ATOM 2903 C CA . PRO A 1 390 ? -11.538 -16.701 6.106 1.00 95.75 390 PRO A CA 1
ATOM 2904 C C . PRO A 1 390 ? -11.003 -17.861 5.257 1.00 95.75 390 PRO A C 1
ATOM 2906 O O . PRO A 1 390 ? -10.795 -18.966 5.756 1.00 95.75 390 PRO A O 1
ATOM 2909 N N . ASP A 1 391 ? -10.737 -17.605 3.983 1.00 94.81 391 ASP A N 1
ATOM 2910 C CA . ASP A 1 391 ? -9.949 -18.507 3.148 1.00 94.81 391 ASP A CA 1
ATOM 2911 C C . ASP A 1 391 ? -8.443 -18.416 3.464 1.00 94.81 391 ASP A C 1
ATOM 2913 O O . ASP A 1 391 ? -7.991 -17.593 4.262 1.00 94.81 391 ASP A O 1
ATOM 2917 N N . ALA A 1 392 ? -7.636 -19.239 2.787 1.00 93.75 392 ALA A N 1
ATOM 2918 C CA . ALA A 1 392 ? -6.180 -19.272 2.953 1.00 93.75 392 ALA A CA 1
ATOM 2919 C C . ALA A 1 392 ? -5.464 -17.955 2.580 1.00 93.75 392 ALA A C 1
ATOM 2921 O O . ALA A 1 392 ? -4.310 -17.752 2.949 1.00 93.75 392 ALA A O 1
ATOM 2922 N N . ARG A 1 393 ? -6.128 -17.060 1.840 1.00 91.00 393 ARG A N 1
ATOM 2923 C CA . ARG A 1 393 ? -5.636 -15.723 1.483 1.00 91.00 393 ARG A CA 1
ATOM 2924 C C . ARG A 1 393 ? -6.148 -14.652 2.451 1.00 91.00 393 ARG A C 1
ATOM 2926 O O . ARG A 1 393 ? -5.765 -13.493 2.304 1.00 91.00 393 ARG A O 1
ATOM 2933 N N . GLY A 1 394 ? -6.979 -15.004 3.430 1.00 94.44 394 GLY A N 1
ATOM 2934 C CA . GLY A 1 394 ? -7.513 -14.112 4.452 1.00 94.44 394 GLY A CA 1
ATOM 2935 C C . GLY A 1 394 ? -8.763 -13.331 4.043 1.00 94.44 394 GLY A C 1
ATOM 2936 O O . GLY A 1 394 ? -9.101 -12.384 4.741 1.00 94.44 394 GLY A O 1
ATOM 2937 N N . PHE A 1 395 ? -9.451 -13.663 2.946 1.00 95.50 395 PHE A N 1
ATOM 2938 C CA . PHE A 1 395 ? -10.753 -13.051 2.619 1.00 95.50 395 PHE A CA 1
ATOM 2939 C C . PHE A 1 395 ? -11.901 -13.871 3.206 1.00 95.50 395 PHE A C 1
ATOM 2941 O O . PHE A 1 395 ? -11.776 -15.084 3.326 1.00 95.50 395 PHE A O 1
ATOM 2948 N N . ILE A 1 396 ? -13.039 -13.243 3.519 1.00 96.06 396 ILE A N 1
ATOM 2949 C CA . ILE A 1 396 ? -14.243 -13.960 3.975 1.00 96.06 396 ILE A CA 1
ATOM 2950 C C . ILE A 1 396 ? -14.766 -14.860 2.847 1.00 96.06 396 ILE A C 1
ATOM 2952 O O . ILE A 1 396 ? -15.359 -14.362 1.893 1.00 96.06 396 ILE A O 1
ATOM 2956 N N . ALA A 1 397 ? -14.550 -16.172 2.954 1.00 95.19 397 ALA A N 1
ATOM 2957 C CA . ALA A 1 397 ? -14.825 -17.164 1.917 1.00 95.19 397 ALA A CA 1
ATOM 2958 C C . ALA A 1 397 ? -16.313 -17.246 1.553 1.00 95.19 397 ALA A C 1
ATOM 2960 O O . ALA A 1 397 ? -16.647 -17.437 0.387 1.00 95.19 397 ALA A O 1
ATOM 2961 N N . ASP A 1 398 ? -17.195 -17.031 2.529 1.00 94.31 398 ASP A N 1
ATOM 2962 C CA . ASP A 1 398 ? -18.652 -17.126 2.389 1.00 94.31 398 ASP A CA 1
ATOM 2963 C C . ASP A 1 398 ? -19.244 -16.144 1.359 1.00 94.31 398 ASP A C 1
ATOM 2965 O O . ASP A 1 398 ? -20.353 -16.349 0.870 1.00 94.31 398 ASP A O 1
ATOM 2969 N N . PHE A 1 399 ? -18.509 -15.086 1.002 1.00 94.25 399 PHE A N 1
ATOM 2970 C CA . PHE A 1 399 ? -18.934 -14.100 0.003 1.00 94.25 399 PHE A CA 1
ATOM 2971 C C . PHE A 1 399 ? -18.394 -14.363 -1.407 1.00 94.25 399 PHE A C 1
ATOM 2973 O O . PHE A 1 399 ? -18.742 -13.638 -2.344 1.00 94.25 399 PHE A O 1
ATOM 2980 N N . TRP A 1 400 ? -17.553 -15.384 -1.578 1.00 96.06 400 TRP A N 1
ATOM 2981 C CA . TRP A 1 400 ? -16.964 -15.732 -2.864 1.00 96.06 400 TRP A CA 1
ATOM 2982 C C . TRP A 1 400 ? -17.658 -16.937 -3.480 1.00 96.06 400 TRP A C 1
ATOM 2984 O O . TRP A 1 400 ? -17.816 -17.987 -2.864 1.00 96.06 400 TRP A O 1
ATOM 2994 N N . TYR A 1 401 ? -18.012 -16.802 -4.751 1.00 96.50 401 TYR A N 1
ATOM 2995 C CA . TYR A 1 401 ? -18.691 -17.832 -5.517 1.00 96.50 401 TYR A CA 1
ATOM 2996 C C . TYR A 1 401 ? -17.752 -18.423 -6.562 1.00 96.50 401 TYR A C 1
ATOM 2998 O O . TYR A 1 401 ? -17.254 -17.695 -7.423 1.00 96.50 401 TYR A O 1
ATOM 3006 N N . GLU A 1 402 ? -17.559 -19.743 -6.527 1.00 96.38 402 GLU A N 1
ATOM 3007 C CA . GLU A 1 402 ? -16.884 -20.468 -7.608 1.00 96.38 402 GLU A CA 1
ATOM 3008 C C . GLU A 1 402 ? -17.701 -20.322 -8.900 1.00 96.38 402 GLU A C 1
ATOM 3010 O O . GLU A 1 402 ? -18.911 -20.590 -8.936 1.00 96.38 402 GLU A O 1
ATOM 3015 N N . ILE A 1 403 ? -17.032 -19.888 -9.965 1.00 96.44 403 ILE A N 1
ATOM 3016 C CA . ILE A 1 403 ? -17.595 -19.726 -11.300 1.00 96.44 403 ILE A CA 1
ATOM 3017 C C . ILE A 1 403 ? -17.087 -20.876 -12.163 1.00 96.44 403 ILE A C 1
ATOM 3019 O O . ILE A 1 403 ? -15.883 -21.073 -12.311 1.00 96.44 403 ILE A O 1
ATOM 3023 N N . SER A 1 404 ? -18.010 -21.630 -12.755 1.00 90.00 404 SER A N 1
ATOM 3024 C CA . SER A 1 404 ? -17.679 -22.755 -13.631 1.00 90.00 404 SER A CA 1
ATOM 3025 C C . SER A 1 404 ? -17.770 -22.362 -15.112 1.00 90.00 404 SER A C 1
ATOM 3027 O O . SER A 1 404 ? -18.662 -21.586 -15.484 1.00 90.00 404 SER A O 1
ATOM 3029 N N . PRO A 1 405 ? -16.902 -22.914 -15.980 1.00 79.19 405 PRO A N 1
ATOM 3030 C CA . PRO A 1 405 ? -17.027 -22.761 -17.424 1.00 79.19 405 PRO A CA 1
ATOM 3031 C C . PRO A 1 405 ? -18.306 -23.466 -17.894 1.00 79.19 405 PRO A C 1
ATOM 3033 O O . PRO A 1 405 ? -18.396 -24.689 -17.897 1.00 79.19 405 PRO A O 1
ATOM 3036 N N . GLY A 1 406 ? -19.320 -22.677 -18.253 1.00 66.50 406 GLY A N 1
ATOM 3037 C CA . GLY A 1 406 ? -20.665 -23.168 -18.565 1.00 66.50 406 GLY A CA 1
ATOM 3038 C C . GLY A 1 406 ? -21.578 -23.090 -17.344 1.00 66.50 406 GLY A C 1
ATOM 3039 O O . GLY A 1 406 ? -21.617 -23.995 -16.521 1.00 66.50 406 GLY A O 1
ATOM 3040 N N . GLY A 1 407 ? -22.311 -21.979 -17.218 1.00 51.22 407 GLY A N 1
ATOM 3041 C CA . GLY A 1 407 ? -23.178 -21.708 -16.070 1.00 51.22 407 GLY A CA 1
ATOM 3042 C C . GLY A 1 407 ? -24.179 -22.834 -15.799 1.00 51.22 407 GLY A C 1
ATOM 3043 O O . GLY A 1 407 ? -25.214 -22.912 -16.457 1.00 51.22 407 GLY A O 1
ATOM 3044 N N . GLY A 1 408 ? -23.886 -23.678 -14.811 1.00 35.28 408 GLY A N 1
ATOM 3045 C CA . GLY A 1 408 ? -24.750 -24.791 -14.446 1.00 35.28 408 GLY A CA 1
ATOM 3046 C C . GLY A 1 408 ? -24.086 -25.802 -13.521 1.00 35.28 408 GLY A C 1
ATOM 3047 O O . GLY A 1 408 ? -23.557 -26.808 -13.973 1.00 35.28 408 GLY A O 1
ATOM 3048 N N . SER A 1 409 ? -24.199 -25.577 -12.218 1.00 32.72 409 SER A N 1
ATOM 3049 C CA . SER A 1 409 ? -24.967 -26.454 -11.326 1.00 32.72 409 SER A CA 1
ATOM 3050 C C . SER A 1 409 ? -25.483 -25.574 -10.203 1.00 32.72 409 SER A C 1
ATOM 3052 O O . SER A 1 409 ? -24.636 -24.970 -9.508 1.00 32.72 409 SER A O 1
#

Sequence (409 aa):
MDAAACDDLADALEQALGVAVTTAEAPFEDYVGGQTGTGCQMTASGTGLDFEDLGVVSDALRGMFEARGWQADIEYEAAGPTGEAGGYRKDNMLCLWMAEWKPSEDANCPPDQPISACKLSPEQKLYTITVNCAQGAAAAPTPQAELQPIRIQFEPGATSAKVEGKLAPQEIKHYVLRAMAGQEMTVNLSATTASGAAGGAILAIWGADGTVLISDHAEATTWKGPLPSTQDYYIAVICTPQESASYTLEVVIPPAKEGDRFSDPFAYCAAVGTIDAPDARYVGPEVPDAIVKALRKKLEISDDAPKEWVVKGTVWRCMDGKVWACFIGANIPCKAKANTSRTPTSEMIDFCKEQPNADVIPASVTGRETVYEWRCQDGAPKIVKQVFTPDARGFIADFWYEISPGGGS